Protein AF-A0A3D1TAN6-F1 (afdb_monomer_lite)

Radius of gyration: 30.26 Å; chains: 1; bounding box: 72×76×79 Å

Sequence (647 aa):
MGDMVERPDTGITFIGPALDAVDENGMHLAPIATVFPSYRVLISGRGIHLLQVQQMVEYQKNRSGGILSEAEEERVLEDAVALLIRDHIILIRSDPENMDRILAADSLLQETGLFDKSHIQFTGVHQEAVRKRLRLRGESWRISPPPYSDKEIARCIKSSMVTVGTRAVYYQNAPTGGRFLTFEEFSKILPMLREDPVEARARLQEIVKLTTQRNAQLVFELSFFLHEGEHLSSAPLVHVLELLSEDLEKATQELGEFTERFRELAGPDLLTDGSGNKAWRTNMFCRLYDISPSVVEEWALGLSPEFFLNVRWMPGARKEGTRVFMEEEMDLRVRKLLWTFIDLYPDFVSVNIGRVEAAQGMRNRRDQEREVMLVVVNKKDGSELIHILRRVKYDVMHRLKSGKELSQAISETEGYIQYIFDRLEAAKALGLSMANFAEIQLEEDLPGLGKIPLYYFDREYIAGLATDKIPSGRLSRPGFIINLSELLGHAAAFSMILGRSDPDHQEIYFDDGDEVVLFDPVTGLPNQIILSETTGSFSDWMSPICNLLPECLRRLEYHLHQARAEGVKDADLKESVAAFSAGLTAEILRMQAVLRTNNLRALFRERSHEPGGIWSRWMAMLDRLEGADVQKIQDAIKVAPCLSEFL

Foldseek 3Di:
DADWDDPVPLRATEAADDQQDADPVRHGQFQKWKAQLVNNYIYTGDDDQVVSLVVVLVVVCVVVVHHDDPVRSVSSVVSIWMWGRDNQAIETEDDLVPNVSSVSRLVSVVSVVPHDNLRYAYEDLQDPSNCVVCQLALRNLRHDAQAQDLVVLVVQQVVQWDDDPAPQTWGAQPVQRAIEHALQSLVVLLVCCPVPVPSSLVVLVVQLVQQPDADPSRHGNYAYQFAPPDGDDSVLSVVLSVCSVPPSVVSSVSSVVSSVVSDVRRDPQGNDDDSVRLSNSLSSSCVSHVHHLCRHSCNVVLHDSLQGSQWNKDWWWADDPHDIDTDPPGDPVRVLVRVVVCVVAVQFGIKIKTWGHDDRFPDDQVLWPKIKMWIWTQGPVRDIWIKIKIWQGQALVSVVVVVDDNVVSQVVRVVVVVVQVLLVVLCVLLVAFAWDWDKDWDWDQDVPPGIDITIIIMTTDDNFFFLLRDDLLQLQQPCQLQLNLLQLLLQLLVQLLQVQADLVPSQTPGSGRQKGFDADPPRRHTDHIYRHGSHRGLSDLADASLVNLLNSVLVSLVSLVSSVVSPDDLVSLLSSLVSSLVNNLVNLVSSLVSVVVDPSLCSQVVPDPDVSDPSNSSVSSSVSSNPDDSVVSSVCSVPRPSCVSSD

Secondary structure (DSSP, 8-state):
---EEEETTTTEEEESS-TT-B-TTS-BS-SEEEEEGGGTEEEEESS-HHHHHHHHHHHHHHHHTSPPPHHHHHHHHHH-EEEEEETTEEEE---SS-HHHHHHHHHHHHHTSSS-GGGEEE--TT-HHHHHHHHTTT-GGGBPPPPSSHHHHHHHHHHTEE-SSSS--EEE-TTT--EEE-HHHHHTHHHHHHH-HHHHHHHHHHHHHHHH-B-TTS-BS-EE--STT----SHHHHHHHHHTTT-HHHHHHHHHHHHHHHHHHH-GGGSS--TTSHHHHHHHHHHHTT--GGGSHHHHTT--GGGTT-EEEEEEEEEETTEEEE-SS--HHHHHHHHHHHHH-TTEEEEEEEEE-S--S-S--TT----EEEEEEEETTS-EEEEEEEE-TT-HHHHHHTT--HHHHHHHHHHHHHHHHHHHHHHHHTT--B--EEEEEEEEEETTTEEEEEEEEEEE---SEEGGG--HHHHTSTTHHHHHHHHHHHHHHHHHHTT-B-TTT--B--SSSSEEEEE-TTT--EEEEEE---TTTTS--SS-HHHHHHHHHHHHHHHHHHHHHTT--HHHHHHHHHHHHHHHHHHHHHHHHHHHHS-GGGTTTTS--STTSHHHHHHHHHHHHHT--HHHHHHHHHT-GGGGGG-

Structure (mmCIF, N/CA/C/O backbone):
data_AF-A0A3D1TAN6-F1
#
_entry.id   AF-A0A3D1TAN6-F1
#
loop_
_atom_site.group_PDB
_atom_site.id
_atom_site.type_symbol
_atom_site.label_atom_id
_atom_site.label_alt_id
_atom_site.label_comp_id
_atom_site.label_asym_id
_atom_site.label_entity_id
_atom_site.label_seq_id
_atom_site.pdbx_PDB_ins_code
_atom_site.Cartn_x
_atom_site.Cartn_y
_atom_site.Cartn_z
_atom_site.occupancy
_atom_site.B_iso_or_equiv
_atom_site.auth_seq_id
_atom_site.auth_comp_id
_atom_site.auth_asym_id
_atom_site.auth_atom_id
_atom_site.pdbx_PDB_model_num
ATOM 1 N N . MET A 1 1 ? 36.225 -21.126 -29.988 1.00 38.56 1 MET A N 1
ATOM 2 C CA . MET A 1 1 ? 35.782 -22.217 -29.100 1.00 38.56 1 MET A CA 1
ATOM 3 C C . MET A 1 1 ? 36.330 -21.908 -27.722 1.00 38.56 1 MET A C 1
ATOM 5 O O . MET A 1 1 ? 37.540 -21.957 -27.566 1.00 38.56 1 MET A O 1
ATOM 9 N N . GLY A 1 2 ? 35.486 -21.439 -26.800 1.00 42.34 2 GLY A N 1
ATOM 10 C CA . GLY A 1 2 ? 35.883 -21.297 -25.395 1.00 42.34 2 GLY A CA 1
ATOM 11 C C . GLY A 1 2 ? 36.013 -22.674 -24.745 1.00 42.34 2 GLY A C 1
ATOM 12 O O . GLY A 1 2 ? 35.435 -23.634 -25.259 1.00 42.34 2 GLY A O 1
ATOM 13 N N . ASP A 1 3 ? 36.786 -22.764 -23.665 1.00 43.62 3 ASP A N 1
ATOM 14 C CA . ASP A 1 3 ? 37.013 -24.014 -22.938 1.00 43.62 3 ASP A CA 1
ATOM 15 C C . ASP A 1 3 ? 35.680 -24.653 -22.529 1.00 43.62 3 ASP A C 1
ATOM 17 O O . ASP A 1 3 ? 34.829 -24.037 -21.885 1.00 43.62 3 ASP A O 1
ATOM 21 N N . MET A 1 4 ? 35.480 -25.889 -22.981 1.00 51.16 4 MET A N 1
ATOM 22 C CA . MET A 1 4 ? 34.277 -26.674 -22.740 1.00 51.16 4 MET A CA 1
ATOM 23 C C . MET A 1 4 ? 34.453 -27.368 -21.390 1.00 51.16 4 MET A C 1
ATOM 25 O O . MET A 1 4 ? 35.314 -28.236 -21.251 1.00 51.16 4 MET A O 1
ATOM 29 N N . VAL A 1 5 ? 33.676 -26.966 -20.386 1.00 54.41 5 VAL A N 1
ATOM 30 C CA . VAL A 1 5 ? 33.725 -27.578 -19.055 1.00 54.41 5 VAL A CA 1
ATOM 31 C C . VAL A 1 5 ? 32.396 -28.283 -18.818 1.00 54.41 5 VAL A C 1
ATOM 33 O O . VAL A 1 5 ? 31.447 -27.704 -18.292 1.00 54.41 5 VAL A O 1
ATOM 36 N N . GLU A 1 6 ? 32.313 -29.553 -19.214 1.00 51.00 6 GLU A N 1
ATOM 37 C CA . GLU A 1 6 ? 31.275 -30.427 -18.666 1.00 51.00 6 GLU A CA 1
ATOM 38 C C . GLU A 1 6 ? 31.546 -30.594 -17.171 1.00 51.00 6 GLU A C 1
ATOM 40 O O . GLU A 1 6 ? 32.629 -31.029 -16.778 1.00 51.00 6 GLU A O 1
ATOM 45 N N . ARG A 1 7 ? 30.577 -30.222 -16.328 1.00 54.03 7 ARG A N 1
ATOM 46 C CA . ARG A 1 7 ? 30.620 -30.529 -14.898 1.00 54.03 7 ARG A CA 1
ATOM 47 C C . ARG A 1 7 ? 29.882 -31.854 -14.695 1.00 54.03 7 ARG A C 1
ATOM 49 O O . ARG A 1 7 ? 28.654 -31.866 -14.792 1.00 54.03 7 ARG A O 1
ATOM 56 N N . PRO A 1 8 ? 30.591 -32.970 -14.447 1.00 47.88 8 PRO A N 1
ATOM 57 C CA . PRO A 1 8 ? 29.969 -34.294 -14.402 1.00 47.88 8 PRO A CA 1
ATOM 58 C C . PRO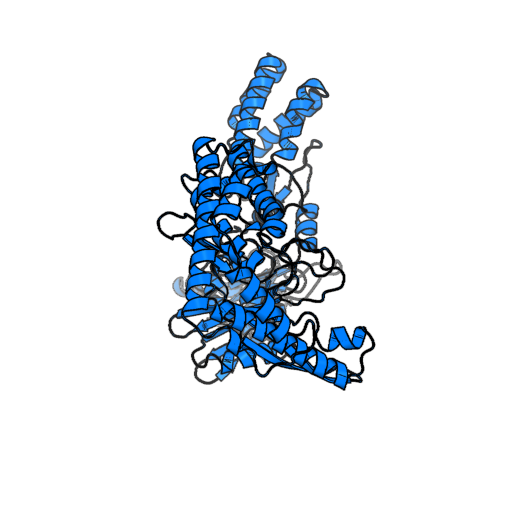 A 1 8 ? 28.949 -34.435 -13.264 1.00 47.88 8 PRO A C 1
ATOM 60 O O . PRO A 1 8 ? 28.042 -35.257 -13.353 1.00 47.88 8 PRO A O 1
ATOM 63 N N . ASP A 1 9 ? 29.073 -33.612 -12.221 1.00 54.97 9 ASP A N 1
ATOM 64 C CA . ASP A 1 9 ? 28.375 -33.799 -10.946 1.00 54.97 9 ASP A CA 1
ATOM 65 C C . ASP A 1 9 ? 26.892 -33.368 -10.963 1.00 54.97 9 ASP A C 1
ATOM 67 O O . ASP A 1 9 ? 26.135 -33.776 -10.086 1.00 54.97 9 ASP A O 1
ATOM 71 N N . THR A 1 10 ? 26.442 -32.589 -11.960 1.00 64.12 10 THR A N 1
ATOM 72 C CA . THR A 1 10 ? 25.052 -32.071 -12.047 1.00 64.12 10 THR A CA 1
ATOM 73 C C . THR A 1 10 ? 24.303 -32.488 -13.320 1.00 64.12 10 THR A C 1
ATOM 75 O O . THR A 1 10 ? 23.099 -32.247 -13.456 1.00 64.12 10 THR A O 1
ATOM 78 N N . GLY A 1 11 ? 24.992 -33.108 -14.285 1.00 78.44 11 GLY A N 1
ATOM 79 C CA . GLY A 1 11 ? 24.408 -33.446 -15.588 1.00 78.44 11 GLY A CA 1
ATOM 80 C C . GLY A 1 11 ? 23.957 -32.220 -16.396 1.00 78.44 11 GLY A C 1
ATOM 81 O O . GLY A 1 11 ? 23.008 -32.328 -17.175 1.00 78.44 11 GLY A O 1
ATOM 82 N N . ILE A 1 12 ? 24.585 -31.059 -16.166 1.00 86.00 12 ILE A N 1
ATOM 83 C CA . ILE A 1 12 ? 24.356 -29.801 -16.891 1.00 86.00 12 ILE A CA 1
ATOM 84 C C . ILE A 1 12 ? 25.627 -29.457 -17.675 1.00 86.00 12 ILE A C 1
ATOM 86 O O . ILE A 1 12 ? 26.722 -29.395 -17.109 1.00 86.00 12 ILE A O 1
ATOM 90 N N . THR A 1 13 ? 25.490 -29.205 -18.976 1.00 89.06 13 THR A N 1
ATOM 91 C CA . THR A 1 13 ? 26.618 -28.828 -19.840 1.00 89.06 13 THR A CA 1
ATOM 92 C C . THR A 1 13 ? 26.793 -27.310 -19.855 1.00 89.06 13 THR A C 1
ATOM 94 O O . THR A 1 13 ? 25.869 -26.590 -20.227 1.00 89.06 13 THR A O 1
ATOM 97 N N . PHE A 1 14 ? 27.989 -26.825 -19.506 1.00 88.00 14 PHE A N 1
ATOM 98 C CA . PHE A 1 14 ? 28.350 -25.407 -19.578 1.00 88.00 14 PHE A CA 1
ATOM 99 C C . PHE A 1 14 ? 29.270 -25.141 -20.771 1.00 88.00 14 PHE A C 1
ATOM 101 O O . PHE A 1 14 ? 30.311 -25.783 -20.929 1.00 88.00 14 PHE A O 1
ATOM 108 N N . ILE A 1 15 ? 28.898 -24.168 -21.601 1.00 88.81 15 ILE A N 1
ATOM 109 C CA . ILE A 1 15 ? 29.675 -23.738 -22.765 1.00 88.81 15 ILE A CA 1
ATOM 110 C C . ILE A 1 15 ? 29.994 -22.249 -22.610 1.00 88.81 15 ILE A C 1
ATOM 112 O O . ILE A 1 15 ? 29.107 -21.409 -22.735 1.00 88.81 15 ILE A O 1
ATOM 116 N N . GLY A 1 16 ? 31.265 -21.923 -22.372 1.00 85.56 16 GLY A N 1
ATOM 117 C CA . GLY A 1 16 ? 31.732 -20.545 -22.189 1.00 85.56 16 GLY A CA 1
ATOM 118 C C . GLY A 1 16 ? 32.242 -20.245 -20.773 1.00 85.56 16 GLY A C 1
ATOM 119 O O . GLY A 1 16 ? 32.380 -21.157 -19.957 1.00 85.56 16 GLY A O 1
ATOM 120 N N . PRO A 1 17 ? 32.579 -18.973 -20.478 1.00 82.44 17 PRO A N 1
ATOM 121 C CA . PRO A 1 17 ? 33.085 -18.555 -19.169 1.00 82.44 17 PRO A CA 1
ATOM 122 C C . PRO A 1 17 ? 32.078 -18.799 -18.034 1.00 82.44 17 PRO A C 1
ATOM 124 O O . PRO A 1 17 ? 30.867 -18.770 -18.251 1.00 82.44 17 PRO A O 1
ATOM 127 N N . ALA A 1 18 ? 32.556 -18.969 -16.800 1.00 82.25 18 ALA A N 1
ATOM 128 C CA . ALA A 1 18 ? 31.666 -18.993 -15.637 1.00 82.25 18 ALA A CA 1
ATOM 129 C C . ALA A 1 18 ? 30.901 -17.658 -15.499 1.00 82.25 18 ALA A C 1
ATOM 131 O O . ALA A 1 18 ? 31.407 -16.606 -15.894 1.00 82.25 18 ALA A O 1
ATOM 132 N N . LEU A 1 19 ? 29.671 -17.704 -14.973 1.00 78.81 19 LEU A N 1
ATOM 133 C CA . LEU A 1 19 ? 28.780 -16.532 -14.928 1.00 78.81 19 LEU A CA 1
ATOM 134 C C . LEU A 1 19 ? 29.236 -15.459 -13.934 1.00 78.81 19 LEU A C 1
ATOM 136 O O . LEU A 1 19 ? 28.883 -14.299 -14.092 1.00 78.81 19 LEU A O 1
ATOM 140 N N . ASP A 1 20 ? 30.015 -15.847 -12.932 1.00 77.31 20 ASP A N 1
ATOM 141 C CA . ASP A 1 20 ? 30.604 -14.989 -11.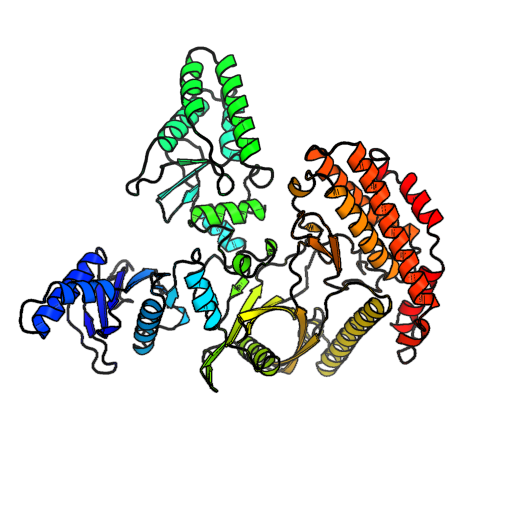903 1.00 77.31 20 ASP A CA 1
ATOM 142 C C . ASP A 1 20 ? 32.029 -14.524 -12.251 1.00 77.31 20 ASP A C 1
ATOM 144 O O . ASP A 1 20 ? 32.654 -13.787 -11.486 1.00 77.31 20 ASP A O 1
ATOM 148 N N . ALA A 1 21 ? 32.569 -14.945 -13.399 1.00 80.69 21 ALA A N 1
ATOM 149 C CA . ALA A 1 21 ? 33.933 -14.615 -13.777 1.00 80.69 21 ALA A CA 1
ATOM 150 C C . ALA A 1 21 ? 34.042 -13.161 -14.262 1.00 80.69 21 ALA A C 1
ATOM 152 O O . ALA A 1 21 ? 33.366 -12.749 -15.208 1.00 80.69 21 ALA A O 1
ATOM 153 N N . VAL A 1 22 ? 34.960 -12.406 -13.657 1.00 76.00 22 VAL A N 1
ATOM 154 C CA . VAL A 1 22 ? 35.276 -11.012 -14.005 1.00 76.00 22 VAL A CA 1
ATOM 155 C C . VAL A 1 22 ? 36.680 -10.889 -14.602 1.00 76.00 22 VAL A C 1
ATOM 157 O O . VAL A 1 22 ? 37.558 -11.706 -14.326 1.00 76.00 22 VAL A O 1
ATOM 160 N N . ASP A 1 23 ? 36.890 -9.878 -15.443 1.00 77.56 23 ASP A N 1
ATOM 161 C CA . ASP A 1 23 ? 38.209 -9.501 -15.945 1.00 77.56 23 ASP A CA 1
ATOM 162 C C . ASP A 1 23 ? 38.992 -8.640 -14.938 1.00 77.56 23 ASP A C 1
ATOM 164 O O . ASP A 1 23 ? 38.521 -8.307 -13.849 1.00 77.56 23 ASP A O 1
ATOM 168 N N . GLU A 1 24 ? 40.219 -8.274 -15.310 1.00 77.38 24 GLU A N 1
ATOM 169 C CA . GLU A 1 24 ? 41.134 -7.454 -14.506 1.00 77.38 24 GLU A CA 1
ATOM 170 C C . GLU A 1 24 ? 40.583 -6.066 -14.129 1.00 77.38 24 GLU A C 1
ATOM 172 O O . GLU A 1 24 ? 41.068 -5.458 -13.176 1.00 77.38 24 GLU A O 1
ATOM 177 N N . ASN A 1 25 ? 39.550 -5.582 -14.827 1.00 70.12 25 ASN A N 1
ATOM 178 C CA . ASN A 1 25 ? 38.880 -4.311 -14.549 1.00 70.12 25 ASN A CA 1
ATOM 179 C C . ASN A 1 25 ? 37.585 -4.493 -13.736 1.00 70.12 25 ASN A C 1
ATOM 181 O O . ASN A 1 25 ? 36.841 -3.530 -13.546 1.00 70.12 25 ASN A O 1
ATOM 185 N N . GLY A 1 26 ? 37.295 -5.714 -13.272 1.00 67.56 26 GLY A N 1
ATOM 186 C CA . GLY A 1 26 ? 36.073 -6.047 -12.541 1.00 67.56 26 GLY A CA 1
ATOM 187 C C . GLY A 1 26 ? 34.831 -6.169 -13.428 1.00 67.56 26 GLY A C 1
ATOM 188 O O . GLY A 1 26 ? 33.718 -6.201 -12.908 1.00 67.56 26 GLY A O 1
ATOM 189 N N . MET A 1 27 ? 34.990 -6.235 -14.755 1.00 69.25 27 MET A N 1
ATOM 190 C CA . MET A 1 27 ? 33.872 -6.387 -15.688 1.00 69.25 27 MET A CA 1
ATOM 191 C C . MET A 1 27 ? 33.591 -7.863 -15.963 1.00 69.25 27 MET A C 1
ATOM 193 O O . MET A 1 27 ? 34.505 -8.650 -16.190 1.00 69.25 27 MET A O 1
ATOM 197 N N . HIS A 1 28 ? 32.315 -8.243 -16.023 1.00 69.88 28 HIS A N 1
ATOM 198 C CA . HIS A 1 28 ? 31.912 -9.623 -16.312 1.00 69.88 28 HIS A CA 1
ATOM 199 C C . HIS A 1 28 ? 32.464 -10.142 -17.649 1.00 69.88 28 HIS A C 1
ATOM 201 O O . HIS A 1 28 ? 32.317 -9.518 -18.709 1.00 69.88 28 HIS A O 1
ATOM 207 N N . LEU A 1 29 ? 33.067 -11.332 -17.616 1.00 75.75 29 LEU A N 1
ATOM 208 C CA . LEU A 1 29 ? 33.503 -12.061 -18.810 1.00 75.75 29 LEU A CA 1
ATOM 209 C C . LEU A 1 29 ? 32.304 -12.579 -19.615 1.00 75.75 29 LEU A C 1
ATOM 211 O O . LEU A 1 29 ? 32.378 -12.639 -20.844 1.00 75.75 29 LEU A O 1
ATOM 215 N N . ALA A 1 30 ? 31.187 -12.869 -18.944 1.00 80.62 30 ALA A N 1
ATOM 216 C CA . ALA A 1 30 ? 29.918 -13.265 -19.544 1.00 80.62 30 ALA A CA 1
ATOM 217 C C . ALA A 1 30 ? 28.765 -12.383 -19.022 1.00 80.62 30 ALA A C 1
ATOM 219 O O . ALA A 1 30 ? 28.061 -12.777 -18.103 1.00 80.62 30 ALA A O 1
ATOM 220 N N . PRO A 1 31 ? 28.530 -11.186 -19.591 1.00 72.88 31 PRO A N 1
ATOM 221 C CA . PRO A 1 31 ? 27.420 -10.323 -19.169 1.00 72.88 31 PRO A CA 1
ATOM 222 C C . PRO A 1 31 ? 26.035 -10.865 -19.572 1.00 72.88 31 PRO A C 1
ATOM 224 O O . PRO A 1 31 ? 25.016 -10.336 -19.121 1.00 72.88 31 PRO A O 1
ATOM 227 N N . ILE A 1 32 ? 25.987 -11.881 -20.443 1.00 78.00 32 ILE A N 1
ATOM 228 C CA . ILE A 1 32 ? 24.767 -12.563 -20.878 1.00 78.00 32 ILE A CA 1
ATOM 229 C C . ILE A 1 32 ? 24.982 -14.079 -20.968 1.00 78.00 32 ILE A C 1
ATOM 231 O O . ILE A 1 32 ? 26.077 -14.561 -21.280 1.00 78.00 32 ILE A O 1
ATOM 235 N N . ALA A 1 33 ? 23.906 -14.833 -20.778 1.00 87.12 33 ALA A N 1
ATOM 236 C CA . ALA A 1 33 ? 23.869 -16.274 -21.004 1.00 87.12 33 ALA A CA 1
ATOM 237 C C . ALA A 1 33 ? 22.509 -16.710 -21.563 1.00 87.12 33 ALA A C 1
ATOM 239 O O . ALA A 1 33 ? 21.543 -15.950 -21.535 1.00 87.12 33 ALA A O 1
ATOM 240 N N . THR A 1 34 ? 22.432 -17.928 -22.086 1.00 88.19 34 THR A N 1
ATOM 241 C CA . THR A 1 34 ? 21.194 -18.552 -22.553 1.00 88.19 34 THR A CA 1
ATOM 242 C C . THR A 1 34 ? 21.133 -19.978 -22.023 1.00 88.19 34 THR A C 1
ATOM 244 O O . THR A 1 34 ? 22.086 -20.745 -22.176 1.00 88.19 34 THR A O 1
ATOM 247 N N . VAL A 1 35 ? 20.022 -20.315 -21.373 1.00 94.00 35 VAL A N 1
ATOM 248 C CA . VAL A 1 35 ? 19.731 -21.656 -20.858 1.00 94.00 35 VAL A CA 1
ATOM 249 C C . VAL A 1 35 ? 18.797 -22.358 -21.828 1.00 94.00 35 VAL A C 1
ATOM 251 O O . VAL A 1 35 ? 17.862 -21.746 -22.335 1.00 94.00 35 VAL A O 1
ATOM 254 N N . PHE A 1 36 ? 19.046 -23.641 -22.045 1.00 95.00 36 PHE A N 1
ATOM 255 C CA . PHE A 1 36 ? 18.226 -24.544 -22.840 1.00 95.00 36 PHE A CA 1
ATOM 256 C C . PHE A 1 36 ? 17.738 -25.667 -21.909 1.00 95.00 36 PHE A C 1
ATOM 258 O O . PHE A 1 36 ? 18.444 -26.675 -21.752 1.00 95.00 36 PHE A O 1
ATOM 265 N N . PRO A 1 37 ? 16.606 -25.474 -21.197 1.00 93.81 37 PRO A N 1
ATOM 266 C CA . PRO A 1 37 ? 16.157 -26.369 -20.133 1.00 93.81 37 PRO A CA 1
ATOM 267 C C . PRO A 1 37 ? 15.958 -27.815 -20.589 1.00 93.81 37 PRO A C 1
ATOM 269 O O . PRO A 1 37 ? 16.417 -28.732 -19.905 1.00 93.81 37 PRO A O 1
ATOM 272 N N . SER A 1 38 ? 15.342 -28.033 -21.755 1.00 93.62 38 SER A N 1
ATOM 273 C CA . SER A 1 38 ? 15.057 -29.379 -22.275 1.00 93.62 38 SER A CA 1
ATOM 274 C C . SER A 1 38 ? 16.331 -30.141 -22.637 1.00 93.62 38 SER A C 1
ATOM 276 O O . SER A 1 38 ? 16.372 -31.369 -22.567 1.00 93.62 38 SER A O 1
ATOM 278 N N . TYR A 1 39 ? 17.389 -29.414 -22.997 1.00 92.62 39 TYR A N 1
ATOM 279 C CA . TYR A 1 39 ? 18.685 -29.987 -23.357 1.00 92.62 39 TYR A CA 1
ATOM 280 C C . TYR A 1 39 ? 19.682 -30.020 -22.195 1.00 92.62 39 TYR A C 1
ATOM 282 O O . TYR A 1 39 ? 20.753 -30.612 -22.327 1.00 92.62 39 TYR A O 1
ATOM 290 N N . ARG A 1 40 ? 19.339 -29.389 -21.068 1.00 92.75 40 ARG A N 1
ATOM 291 C CA . ARG A 1 40 ? 20.209 -29.170 -19.909 1.00 92.75 40 ARG A CA 1
ATOM 292 C C . ARG A 1 40 ? 21.552 -28.513 -20.255 1.00 92.75 40 ARG A C 1
ATOM 294 O O . ARG A 1 40 ? 22.598 -28.890 -19.723 1.00 92.75 40 ARG A O 1
ATOM 301 N N . VAL A 1 41 ? 21.524 -27.526 -21.152 1.00 92.94 41 VAL A N 1
ATOM 302 C CA . VAL A 1 41 ? 22.717 -26.784 -21.595 1.00 92.94 41 VAL A CA 1
ATOM 303 C C . VAL A 1 41 ? 22.620 -25.322 -21.175 1.00 92.94 41 VAL A C 1
ATOM 305 O O . VAL A 1 41 ? 21.569 -24.697 -21.306 1.00 92.94 41 VAL A O 1
ATOM 308 N N . LEU A 1 42 ? 23.734 -24.761 -20.710 1.00 93.12 42 LEU A N 1
ATOM 309 C CA . LEU A 1 42 ? 23.906 -23.337 -20.459 1.00 93.12 42 LEU A CA 1
ATOM 310 C C . LEU A 1 42 ? 25.062 -22.810 -21.309 1.00 93.12 42 LEU A C 1
ATOM 312 O O . LEU A 1 42 ? 26.179 -23.321 -21.233 1.00 93.12 42 LEU A O 1
ATOM 316 N N . ILE A 1 43 ? 24.800 -21.764 -22.093 1.00 91.06 43 ILE A N 1
ATOM 317 C CA . ILE A 1 43 ? 25.807 -21.105 -22.930 1.00 91.06 43 ILE A CA 1
ATOM 318 C C . ILE A 1 43 ? 25.997 -19.663 -22.470 1.00 91.06 43 ILE A C 1
ATOM 320 O O . ILE A 1 43 ? 25.030 -18.911 -22.376 1.00 91.06 43 ILE A O 1
ATOM 324 N N . SER A 1 44 ? 27.234 -19.256 -22.204 1.00 88.25 44 SER A N 1
ATOM 325 C CA . SER A 1 44 ? 27.585 -17.948 -21.642 1.00 88.25 44 SER A CA 1
ATOM 326 C C . SER A 1 44 ? 28.664 -17.241 -22.465 1.00 88.25 44 SER A C 1
ATOM 328 O O . SER A 1 44 ? 29.506 -17.861 -23.116 1.00 88.25 44 SER A O 1
ATOM 330 N N . GLY A 1 45 ? 28.652 -15.906 -22.465 1.00 79.31 45 GLY A N 1
ATOM 331 C CA . GLY A 1 45 ? 29.687 -15.125 -23.142 1.00 79.31 45 GLY A CA 1
ATOM 332 C C . GLY A 1 45 ? 29.291 -13.678 -23.417 1.00 79.31 45 GLY A C 1
ATOM 333 O O . GLY A 1 45 ? 28.360 -13.140 -22.823 1.00 79.31 45 GLY A O 1
ATOM 334 N N . ARG A 1 46 ? 30.017 -13.036 -24.336 1.00 75.25 46 ARG A N 1
ATOM 335 C CA . ARG A 1 46 ? 29.724 -11.680 -24.832 1.00 75.25 46 ARG A CA 1
ATOM 336 C C . ARG A 1 46 ? 28.940 -11.743 -26.149 1.00 75.25 46 ARG A C 1
ATOM 338 O O . ARG A 1 46 ? 29.002 -12.741 -26.862 1.00 75.25 46 ARG A O 1
ATOM 345 N N . GLY A 1 47 ? 28.257 -10.653 -26.498 1.00 76.38 47 GLY A N 1
ATOM 346 C CA . GLY A 1 47 ? 27.518 -10.515 -27.757 1.00 76.38 47 GLY A CA 1
ATOM 347 C C . GLY A 1 47 ? 26.011 -10.406 -27.537 1.00 76.38 47 GLY A C 1
ATOM 348 O O . GLY A 1 47 ? 25.572 -9.673 -26.656 1.00 76.38 47 GLY A O 1
ATOM 349 N N . ILE A 1 48 ? 25.233 -11.122 -28.349 1.00 71.88 48 ILE A N 1
ATOM 350 C CA . ILE A 1 48 ? 23.765 -11.177 -28.281 1.00 71.88 48 ILE A CA 1
ATOM 351 C C . ILE A 1 48 ? 23.295 -12.628 -28.119 1.00 71.88 48 ILE A C 1
ATOM 353 O O . ILE A 1 48 ? 23.961 -13.544 -28.600 1.00 71.88 48 ILE A O 1
ATOM 357 N N . HIS A 1 49 ? 22.124 -12.840 -27.511 1.00 74.44 49 HIS A N 1
ATOM 358 C CA . HIS A 1 49 ? 21.562 -14.182 -27.273 1.00 74.44 49 HIS A CA 1
ATOM 35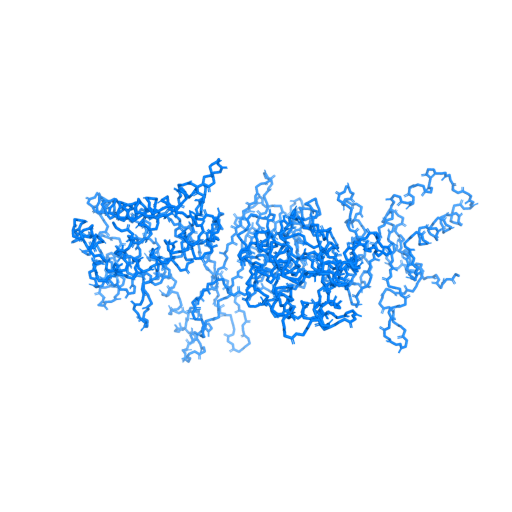9 C C . HIS A 1 49 ? 21.436 -15.033 -28.546 1.00 74.44 49 HIS A C 1
ATOM 361 O O . HIS A 1 49 ? 21.651 -16.238 -28.498 1.00 74.44 49 HIS A O 1
ATOM 367 N N . LEU A 1 50 ? 21.176 -14.416 -29.705 1.00 72.69 50 LEU A N 1
ATOM 368 C CA . LEU A 1 50 ? 21.085 -15.137 -30.980 1.00 72.69 50 LEU A CA 1
ATOM 369 C C . LEU A 1 50 ? 22.378 -15.897 -31.328 1.00 72.69 50 LEU A C 1
ATOM 371 O O . LEU A 1 50 ? 22.312 -17.008 -31.845 1.00 72.69 50 LEU A O 1
ATOM 375 N N . LEU A 1 51 ? 23.551 -15.341 -31.002 1.00 73.94 51 LEU A N 1
ATOM 376 C CA . LEU A 1 51 ? 24.831 -16.026 -31.222 1.00 73.94 51 LEU A CA 1
ATOM 377 C C . LEU A 1 51 ? 24.980 -17.250 -30.305 1.00 73.94 51 LEU A C 1
ATOM 379 O O . LEU A 1 51 ? 25.562 -18.251 -30.709 1.00 73.94 51 LEU A O 1
ATOM 383 N N . GLN A 1 52 ? 24.426 -17.199 -29.091 1.00 81.62 52 GLN A N 1
ATOM 384 C CA . GLN A 1 52 ? 24.424 -18.333 -28.160 1.00 81.62 52 GLN A CA 1
ATOM 385 C C . GLN A 1 52 ? 23.470 -19.439 -28.637 1.00 81.62 52 GLN A C 1
ATOM 387 O O . GLN A 1 52 ? 23.800 -20.615 -28.540 1.00 81.62 52 GLN A O 1
ATOM 392 N N . VAL A 1 53 ? 22.334 -19.082 -29.246 1.00 82.44 53 VAL A N 1
ATOM 393 C CA . VAL A 1 53 ? 21.449 -20.054 -29.916 1.00 82.44 53 VAL A CA 1
ATOM 394 C C . VAL A 1 53 ? 22.156 -20.734 -31.088 1.00 82.44 53 VAL A C 1
ATOM 396 O O . VAL A 1 53 ? 22.103 -21.955 -31.205 1.00 82.44 53 VAL A O 1
ATOM 399 N N . GLN A 1 54 ? 22.891 -19.986 -31.915 1.00 83.75 54 GLN A N 1
ATOM 400 C CA . GLN A 1 54 ? 23.687 -20.574 -33.002 1.00 83.75 54 GLN A CA 1
ATOM 401 C C . GLN A 1 54 ? 24.756 -21.543 -32.477 1.00 83.75 54 GLN A C 1
ATOM 403 O O . GLN A 1 54 ? 24.916 -22.633 -33.023 1.00 83.75 54 GLN A O 1
ATOM 408 N N . GLN A 1 55 ? 25.429 -21.194 -31.376 1.00 88.00 55 GLN A N 1
ATOM 409 C CA . GLN A 1 55 ? 26.375 -22.092 -30.707 1.00 88.00 55 GLN A CA 1
ATOM 410 C C . GLN A 1 55 ? 25.701 -23.372 -30.196 1.00 88.00 55 GLN A C 1
ATOM 412 O O . GLN A 1 55 ? 26.285 -24.449 -30.304 1.00 88.00 55 GLN A O 1
ATOM 417 N N . MET A 1 56 ? 24.469 -23.285 -29.686 1.00 90.81 56 MET A N 1
ATOM 418 C CA . MET A 1 56 ? 23.696 -24.460 -29.274 1.00 90.81 56 MET A CA 1
ATOM 419 C C . MET A 1 56 ? 23.332 -25.357 -30.463 1.00 90.81 56 MET A C 1
ATOM 421 O O . MET A 1 56 ? 23.467 -26.578 -30.384 1.00 90.81 56 MET A O 1
ATOM 425 N N . VAL A 1 57 ? 22.920 -24.763 -31.586 1.00 87.94 57 VAL A N 1
ATOM 426 C CA . VAL A 1 57 ? 22.642 -25.489 -32.835 1.00 87.94 57 VAL A CA 1
ATOM 427 C C . VAL A 1 57 ? 23.895 -26.222 -33.323 1.00 87.94 57 VAL A C 1
ATOM 429 O O . VAL A 1 57 ? 23.830 -27.409 -33.637 1.00 87.94 57 VAL A O 1
ATOM 432 N N . GLU A 1 58 ? 25.056 -25.562 -33.340 1.00 88.44 58 GLU A N 1
ATOM 433 C CA . GLU A 1 58 ? 26.333 -26.199 -33.691 1.00 88.44 58 GLU A CA 1
ATOM 434 C C . GLU A 1 58 ? 26.715 -27.321 -32.715 1.00 88.44 58 GLU A C 1
ATOM 436 O O . GLU A 1 58 ? 27.141 -28.397 -33.141 1.00 88.44 58 GLU A O 1
ATOM 441 N N . TYR A 1 59 ? 26.525 -27.105 -31.411 1.00 88.44 59 TYR A N 1
ATOM 442 C CA . TYR A 1 59 ? 26.760 -28.122 -30.387 1.00 88.44 59 TYR A CA 1
ATOM 443 C C . TYR A 1 59 ? 25.893 -29.370 -30.622 1.00 88.44 59 TYR A C 1
ATOM 445 O O . TYR A 1 59 ? 26.403 -30.494 -30.603 1.00 88.44 59 TYR A O 1
ATOM 453 N N . GLN A 1 60 ? 24.609 -29.190 -30.938 1.00 89.12 60 GLN A N 1
ATOM 454 C CA . GLN A 1 60 ? 23.702 -30.297 -31.238 1.00 89.12 60 GLN A CA 1
ATOM 455 C C . GLN A 1 60 ? 24.022 -31.001 -32.561 1.00 89.12 60 GLN A C 1
ATOM 457 O O . GLN A 1 60 ? 23.960 -32.231 -32.622 1.00 89.12 60 GLN A O 1
ATOM 462 N N . LYS A 1 61 ? 24.439 -30.268 -33.603 1.00 86.88 61 LYS A N 1
ATOM 463 C CA . LYS A 1 61 ? 24.927 -30.856 -34.867 1.00 86.88 61 LYS A CA 1
ATOM 464 C C . LYS A 1 61 ? 26.117 -31.786 -34.629 1.00 86.88 61 LYS A C 1
ATOM 466 O O . LYS A 1 61 ? 26.148 -32.917 -35.113 1.00 86.88 61 LYS A O 1
ATOM 471 N N . ASN A 1 62 ? 27.065 -31.347 -33.804 1.00 85.50 62 ASN A N 1
ATOM 472 C CA . ASN A 1 62 ? 28.237 -32.149 -33.455 1.00 85.50 62 ASN A CA 1
ATOM 473 C C . ASN A 1 62 ? 27.873 -33.399 -32.637 1.00 85.50 62 ASN A C 1
ATOM 475 O O . ASN A 1 62 ? 28.479 -34.451 -32.829 1.00 85.50 62 ASN A O 1
ATOM 479 N N . ARG A 1 63 ? 26.865 -33.314 -31.758 1.00 82.44 63 ARG A N 1
ATOM 480 C CA . ARG A 1 63 ? 26.417 -34.438 -30.918 1.00 82.44 63 ARG A CA 1
ATOM 481 C C . ARG A 1 63 ? 25.561 -35.461 -31.672 1.00 82.44 63 ARG A C 1
ATOM 483 O O . ARG A 1 63 ? 25.639 -36.651 -31.382 1.00 82.44 63 ARG A O 1
ATOM 490 N N . SER A 1 64 ? 24.766 -35.006 -32.638 1.00 79.25 64 SER A N 1
ATOM 491 C CA . SER A 1 64 ? 23.910 -35.846 -33.494 1.00 79.25 64 SER A CA 1
ATOM 492 C C . SER A 1 64 ? 24.636 -36.418 -34.721 1.00 79.25 64 SER A C 1
ATOM 494 O O . SER A 1 64 ? 24.074 -37.244 -35.437 1.00 79.25 64 SER A O 1
ATOM 496 N N . GLY A 1 65 ? 25.896 -36.029 -34.947 1.00 72.81 65 GLY A N 1
ATOM 497 C CA . GLY A 1 65 ? 26.724 -36.535 -36.042 1.00 72.81 65 GLY A CA 1
ATOM 498 C C . GLY A 1 65 ? 26.427 -35.907 -37.409 1.00 72.81 65 GLY A C 1
ATOM 499 O O . GLY A 1 65 ? 26.758 -36.517 -38.426 1.00 72.81 65 GLY A O 1
ATOM 500 N N . GLY A 1 66 ? 25.812 -34.718 -37.471 1.00 72.50 66 GLY A N 1
ATOM 501 C CA . GLY A 1 66 ? 25.482 -34.077 -38.746 1.00 72.50 66 GLY A CA 1
ATOM 502 C C . GLY A 1 66 ? 24.466 -32.933 -38.680 1.00 72.50 66 GLY A C 1
ATOM 503 O O . GLY A 1 66 ? 24.378 -32.205 -37.699 1.00 72.50 66 GLY A O 1
ATOM 504 N N . ILE A 1 67 ? 23.747 -32.736 -39.791 1.00 78.19 67 ILE A N 1
ATOM 505 C CA . ILE A 1 67 ? 22.802 -31.631 -40.031 1.00 78.19 67 ILE A CA 1
ATOM 506 C C . ILE A 1 67 ? 21.511 -31.864 -39.232 1.00 78.19 67 ILE A C 1
ATOM 508 O O . ILE A 1 67 ? 20.891 -32.915 -39.374 1.00 78.19 67 ILE A O 1
ATOM 512 N N . LEU A 1 68 ? 21.094 -30.869 -38.446 1.00 81.56 68 LEU A N 1
ATOM 513 C CA . LEU A 1 68 ? 19.767 -30.825 -37.830 1.00 81.56 68 LEU A CA 1
ATOM 514 C C . LEU A 1 68 ? 18.711 -30.455 -38.875 1.00 81.56 68 LEU A C 1
ATOM 516 O O . LEU A 1 68 ? 18.959 -29.631 -39.755 1.00 81.56 68 LEU A O 1
ATOM 520 N N . SER A 1 69 ? 17.531 -31.053 -38.769 1.00 84.88 69 SER A N 1
ATOM 521 C CA . SER A 1 69 ? 16.355 -30.625 -39.530 1.00 84.88 69 SER A CA 1
ATOM 522 C C . SER A 1 69 ? 15.874 -29.237 -39.087 1.00 84.88 69 SER A C 1
ATOM 524 O O . SER A 1 69 ? 16.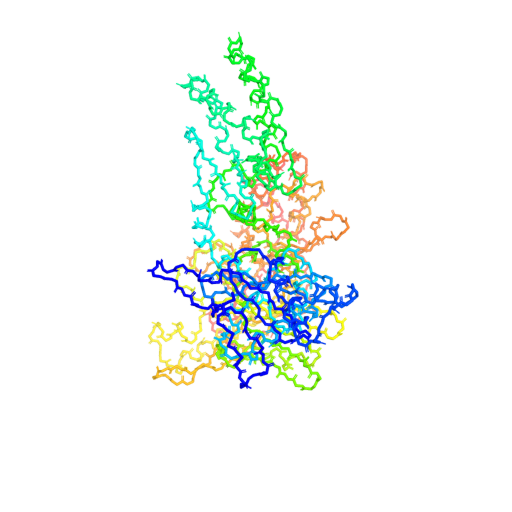122 -28.817 -37.958 1.00 84.88 69 SER A O 1
ATOM 526 N N . GLU A 1 70 ? 15.125 -28.536 -39.945 1.00 84.12 70 GLU A N 1
ATOM 527 C CA . GLU A 1 70 ? 14.536 -27.227 -39.604 1.00 84.12 70 GLU A CA 1
ATOM 528 C C . GLU A 1 70 ? 13.689 -27.300 -38.320 1.00 84.12 70 GLU A C 1
ATOM 530 O O . GLU A 1 70 ? 13.823 -26.453 -37.444 1.00 84.12 70 GLU A O 1
ATOM 535 N N . ALA A 1 71 ? 12.917 -28.378 -38.141 1.00 85.62 71 ALA A N 1
ATOM 536 C CA . ALA A 1 71 ? 12.117 -28.614 -36.936 1.00 85.62 71 ALA A CA 1
ATOM 537 C C . ALA A 1 71 ? 12.955 -28.923 -35.674 1.00 85.62 71 ALA A C 1
ATOM 539 O O . ALA A 1 71 ? 12.458 -28.849 -34.552 1.00 85.62 71 ALA A O 1
ATOM 540 N N . GLU A 1 72 ? 14.213 -29.344 -35.811 1.00 85.38 72 GLU A N 1
ATOM 541 C CA . GLU A 1 72 ? 15.139 -29.499 -34.681 1.00 85.38 72 GLU A CA 1
ATOM 542 C C . GLU A 1 72 ? 15.804 -28.176 -34.314 1.00 85.38 72 GLU A C 1
ATOM 544 O O . GLU A 1 72 ? 15.948 -27.882 -33.130 1.00 85.38 72 GLU A O 1
ATOM 549 N N . GLU A 1 73 ? 16.165 -27.363 -35.308 1.00 83.50 73 GLU A N 1
ATOM 550 C CA . GLU A 1 73 ? 16.690 -26.016 -35.076 1.00 83.50 73 GLU A CA 1
ATOM 551 C C . GLU A 1 73 ? 15.627 -25.101 -34.446 1.00 83.50 73 GLU A C 1
ATOM 553 O O . GLU A 1 73 ? 15.929 -24.383 -33.491 1.00 83.50 73 GLU A O 1
ATOM 558 N N . GLU A 1 74 ? 14.373 -25.189 -34.901 1.00 85.25 74 GLU A N 1
ATOM 559 C CA . GLU A 1 74 ? 13.237 -24.472 -34.311 1.00 85.25 74 GLU A CA 1
ATOM 560 C C . GLU A 1 74 ? 13.019 -24.874 -32.847 1.00 85.25 74 GLU A C 1
ATOM 562 O O . GLU A 1 74 ? 12.939 -24.006 -31.983 1.00 85.25 74 GLU A O 1
ATOM 567 N N . ARG A 1 75 ? 13.076 -26.173 -32.521 1.00 88.44 75 ARG A N 1
ATOM 568 C CA . ARG A 1 75 ? 12.993 -26.647 -31.126 1.00 88.44 75 ARG A CA 1
ATOM 569 C C . ARG A 1 75 ? 14.122 -26.128 -30.236 1.00 88.44 75 ARG A C 1
ATOM 571 O O . ARG A 1 75 ? 13.917 -25.950 -29.041 1.00 88.44 75 ARG A O 1
ATOM 578 N N . VAL A 1 76 ? 15.330 -25.928 -30.768 1.00 86.31 76 VAL A N 1
ATOM 579 C CA . VAL A 1 76 ? 16.431 -25.305 -30.007 1.00 86.31 76 VAL A CA 1
ATOM 580 C C . VAL A 1 76 ? 16.130 -23.830 -29.744 1.00 86.31 76 VAL A C 1
ATOM 582 O O . VAL A 1 76 ? 16.366 -23.350 -28.636 1.00 86.31 76 VAL A O 1
ATOM 585 N N . LEU A 1 77 ? 15.598 -23.117 -30.737 1.00 81.31 77 LEU A N 1
ATOM 586 C CA . LEU A 1 77 ? 15.211 -21.714 -30.595 1.00 81.31 77 LEU A CA 1
ATOM 587 C C . LEU A 1 77 ? 14.067 -21.543 -29.584 1.00 81.31 77 LEU A C 1
ATOM 589 O O . LEU A 1 77 ? 14.143 -20.669 -28.724 1.00 81.31 77 LEU A O 1
ATOM 593 N N . GLU A 1 78 ? 13.046 -22.395 -29.658 1.00 86.69 78 GLU A N 1
ATOM 594 C CA . GLU A 1 78 ? 11.910 -22.411 -28.733 1.00 86.69 78 GLU A CA 1
ATOM 595 C C . GLU A 1 78 ? 12.312 -22.783 -27.301 1.00 86.69 78 GLU A C 1
ATOM 597 O O . GLU A 1 78 ? 11.644 -22.369 -26.360 1.00 86.69 78 GLU A O 1
ATOM 602 N N . ASP A 1 79 ? 13.392 -23.536 -27.091 1.00 92.12 79 ASP A N 1
ATOM 603 C CA . ASP A 1 79 ? 13.860 -23.891 -25.744 1.00 92.12 79 ASP A CA 1
ATOM 604 C C . ASP A 1 79 ? 14.731 -22.790 -25.102 1.00 92.12 79 ASP A C 1
ATOM 606 O O . ASP A 1 79 ? 15.012 -22.834 -23.906 1.00 92.12 79 ASP A O 1
ATOM 610 N N . ALA A 1 80 ? 15.152 -21.780 -25.868 1.00 87.69 80 ALA A N 1
ATOM 611 C CA . ALA A 1 80 ? 16.089 -20.761 -25.409 1.00 87.69 80 ALA A CA 1
ATOM 612 C C . ALA A 1 80 ? 15.482 -19.820 -24.350 1.00 87.69 80 ALA A C 1
ATOM 614 O O . ALA A 1 80 ? 14.479 -19.139 -24.577 1.00 87.69 80 ALA A O 1
ATOM 615 N N . VAL A 1 81 ? 16.158 -19.694 -23.205 1.00 91.00 81 VAL A N 1
ATOM 616 C CA . VAL A 1 81 ? 15.829 -18.740 -22.137 1.00 91.00 81 VAL A CA 1
ATOM 617 C C . VAL A 1 81 ? 17.004 -17.800 -21.896 1.00 91.00 81 VAL A C 1
ATOM 619 O O . VAL A 1 81 ? 18.075 -18.209 -21.452 1.00 91.00 81 VAL A O 1
ATOM 622 N N . ALA A 1 82 ? 16.797 -16.519 -22.190 1.00 85.25 82 ALA A N 1
ATOM 623 C CA . ALA A 1 82 ? 17.814 -15.482 -22.065 1.00 85.25 82 ALA A CA 1
ATOM 624 C C . ALA A 1 82 ? 18.053 -15.070 -20.602 1.00 85.25 82 ALA A C 1
ATOM 626 O O . ALA A 1 82 ? 17.107 -14.810 -19.858 1.00 85.25 82 ALA A O 1
ATOM 627 N N . LEU A 1 83 ? 19.325 -14.939 -20.226 1.00 85.56 83 LEU A N 1
ATOM 628 C CA . LEU A 1 83 ? 19.795 -14.468 -18.925 1.00 85.56 83 LEU A CA 1
ATOM 629 C C . LEU A 1 83 ? 20.640 -13.197 -19.067 1.00 85.56 83 LEU A C 1
ATOM 631 O O . LEU A 1 83 ? 21.548 -13.141 -19.900 1.00 85.56 83 LEU A O 1
ATOM 635 N N . LEU A 1 84 ? 20.415 -12.209 -18.204 1.00 79.38 84 LEU A N 1
ATOM 636 C CA . LEU A 1 84 ? 21.295 -11.047 -18.057 1.00 79.38 84 LEU A CA 1
ATOM 637 C C . LEU A 1 84 ? 22.046 -11.143 -16.733 1.00 79.38 84 LEU A C 1
ATOM 639 O O . LEU A 1 84 ? 21.443 -11.437 -15.705 1.00 79.38 84 LEU A O 1
ATOM 643 N N . ILE A 1 85 ? 23.342 -10.850 -16.751 1.00 80.75 85 ILE A N 1
ATOM 644 C CA . ILE A 1 85 ? 24.176 -10.864 -15.549 1.00 80.75 85 ILE A CA 1
ATOM 645 C C . ILE A 1 85 ? 24.513 -9.421 -15.179 1.00 80.75 85 ILE A C 1
ATOM 647 O O . ILE A 1 85 ? 24.968 -8.618 -16.007 1.00 80.75 85 ILE A O 1
ATOM 651 N N . ARG A 1 86 ? 24.196 -9.066 -13.934 1.00 70.31 86 ARG A N 1
ATOM 652 C CA . ARG A 1 86 ? 24.374 -7.729 -13.361 1.00 70.31 86 ARG A CA 1
ATOM 653 C C . ARG A 1 86 ? 24.948 -7.888 -11.964 1.00 70.31 86 ARG A C 1
ATOM 655 O O . ARG A 1 86 ? 24.261 -8.375 -11.076 1.00 70.31 86 ARG A O 1
ATOM 662 N N . ASP A 1 87 ? 26.197 -7.475 -11.775 1.00 71.88 87 ASP A N 1
ATOM 663 C CA . ASP A 1 87 ? 26.925 -7.652 -10.516 1.00 71.88 87 ASP A CA 1
ATOM 664 C C . ASP A 1 87 ? 26.882 -9.113 -10.038 1.00 71.88 87 ASP A C 1
ATOM 666 O O . ASP A 1 87 ? 27.489 -9.970 -10.665 1.00 71.88 87 ASP A O 1
ATOM 670 N N . HIS A 1 88 ? 26.155 -9.411 -8.967 1.00 75.56 88 HIS A N 1
ATOM 671 C CA . HIS A 1 88 ? 25.984 -10.757 -8.414 1.00 75.56 88 HIS A CA 1
ATOM 672 C C . HIS A 1 88 ? 24.611 -11.367 -8.742 1.00 75.56 88 HIS A C 1
ATOM 674 O O . HIS A 1 88 ? 24.307 -12.458 -8.276 1.00 75.56 88 HIS A O 1
ATOM 680 N N . ILE A 1 89 ? 23.776 -10.675 -9.525 1.00 82.12 89 ILE A N 1
ATOM 681 C CA . ILE A 1 89 ? 22.396 -11.053 -9.834 1.00 82.12 89 ILE A CA 1
ATOM 682 C C . ILE A 1 89 ? 22.299 -11.627 -11.252 1.00 82.12 89 ILE A C 1
ATOM 684 O O . ILE A 1 89 ? 22.783 -11.042 -12.228 1.00 82.12 89 ILE A O 1
ATOM 688 N N . ILE A 1 90 ? 21.596 -12.751 -11.363 1.00 87.31 90 ILE A N 1
ATOM 689 C CA . ILE A 1 90 ? 21.178 -13.381 -12.612 1.00 87.31 90 ILE A CA 1
ATOM 690 C C . ILE A 1 90 ? 19.714 -13.022 -12.856 1.00 87.31 90 ILE A C 1
ATOM 692 O O . ILE A 1 90 ? 18.824 -13.418 -12.105 1.00 87.31 90 ILE A O 1
ATOM 696 N N . LEU A 1 91 ? 19.457 -12.289 -13.933 1.00 83.81 91 LEU A N 1
ATOM 697 C CA . LEU A 1 91 ? 18.119 -11.905 -14.361 1.00 83.81 91 LEU A CA 1
ATOM 698 C C . LEU A 1 91 ? 17.637 -12.849 -15.460 1.00 83.81 91 LEU A C 1
ATOM 700 O O . LEU A 1 91 ? 18.131 -12.803 -16.586 1.00 83.81 91 LEU A O 1
ATOM 704 N N . ILE A 1 92 ? 16.638 -13.667 -15.153 1.00 89.44 92 ILE A N 1
ATOM 705 C CA . ILE A 1 92 ? 15.936 -14.496 -16.126 1.00 89.44 92 ILE A CA 1
ATOM 706 C C . ILE A 1 92 ? 14.957 -13.612 -16.906 1.00 89.44 92 ILE A C 1
ATOM 708 O O . ILE A 1 92 ? 14.100 -12.919 -16.336 1.00 89.44 92 ILE A O 1
ATOM 712 N N . ARG A 1 93 ? 15.077 -13.616 -18.237 1.00 82.25 93 ARG A N 1
ATOM 713 C CA . ARG A 1 93 ? 14.119 -12.937 -19.105 1.00 82.25 93 ARG A CA 1
ATOM 714 C C . ARG A 1 93 ? 12.814 -13.729 -19.143 1.00 82.25 93 ARG A C 1
ATOM 716 O O . ARG A 1 93 ? 12.790 -14.836 -19.670 1.00 82.25 93 ARG A O 1
ATOM 723 N N . SER A 1 94 ? 11.746 -13.162 -18.591 1.00 83.81 94 SER A N 1
ATOM 724 C CA . SER A 1 94 ? 10.447 -13.832 -18.523 1.00 83.81 94 SER A CA 1
ATOM 725 C C . SER A 1 94 ? 9.741 -13.818 -19.878 1.00 83.81 94 SER A C 1
ATOM 727 O O . SER A 1 94 ? 9.836 -12.844 -20.628 1.00 83.81 94 SER A O 1
ATOM 729 N N . ASP A 1 95 ? 9.013 -14.896 -20.154 1.00 81.25 95 ASP A N 1
ATOM 730 C CA . ASP A 1 95 ? 8.099 -15.055 -21.282 1.00 81.25 95 ASP A CA 1
ATOM 731 C C . ASP A 1 95 ? 6.712 -15.389 -20.703 1.00 81.25 95 ASP A C 1
ATOM 733 O O . ASP A 1 95 ? 6.549 -16.468 -20.123 1.00 81.25 95 ASP A O 1
ATOM 737 N N . PRO A 1 96 ? 5.728 -14.476 -20.803 1.00 81.69 96 PRO A 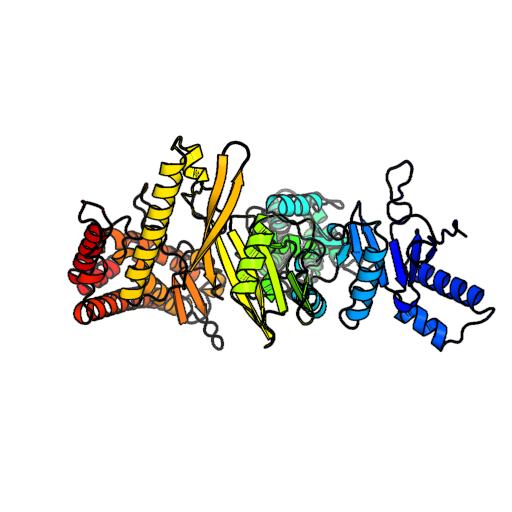N 1
ATOM 738 C CA . PRO A 1 96 ? 4.429 -14.640 -20.159 1.00 81.69 96 PRO A CA 1
ATOM 739 C C . PRO A 1 96 ? 3.633 -15.806 -20.750 1.00 81.69 96 PRO A C 1
ATOM 741 O O . PRO A 1 96 ? 2.815 -16.395 -20.044 1.00 81.69 96 PRO A O 1
ATOM 744 N N . GLU A 1 97 ? 3.878 -16.148 -22.017 1.00 86.25 97 GLU A N 1
ATOM 745 C CA . GLU A 1 97 ? 3.187 -17.229 -22.719 1.00 86.25 97 GLU A CA 1
ATOM 746 C C . GLU A 1 97 ? 3.777 -18.598 -22.356 1.00 86.25 97 GLU A C 1
ATOM 748 O O . GLU A 1 97 ? 3.065 -19.599 -22.373 1.00 86.25 97 GLU A O 1
ATOM 753 N N . ASN A 1 98 ? 5.051 -18.642 -21.942 1.00 87.62 98 ASN A N 1
ATOM 754 C CA . ASN A 1 98 ? 5.800 -19.881 -21.703 1.00 87.62 98 ASN A CA 1
ATOM 755 C C . ASN A 1 98 ? 6.481 -19.923 -20.326 1.00 87.62 98 ASN A C 1
ATOM 757 O O . ASN A 1 98 ? 7.618 -20.383 -20.194 1.00 87.62 98 ASN A O 1
ATOM 761 N N . MET A 1 99 ? 5.792 -19.472 -19.273 1.00 91.00 99 MET A N 1
ATOM 762 C CA . MET A 1 99 ? 6.361 -19.416 -17.918 1.00 91.00 99 MET A CA 1
ATOM 763 C C . MET A 1 99 ? 6.869 -20.764 -17.390 1.00 91.00 99 MET A C 1
ATOM 765 O O . MET A 1 99 ? 7.823 -20.781 -16.617 1.00 91.00 99 MET A O 1
ATOM 769 N N . ASP A 1 100 ? 6.304 -21.893 -17.822 1.00 92.56 100 ASP A N 1
ATOM 770 C CA . ASP A 1 100 ? 6.793 -23.216 -17.416 1.00 92.56 100 ASP A CA 1
ATOM 771 C C . ASP A 1 100 ? 8.231 -23.471 -17.911 1.00 92.56 100 ASP A C 1
ATOM 773 O O . ASP A 1 100 ? 9.059 -23.983 -17.157 1.00 92.56 100 ASP A O 1
ATOM 777 N N . ARG A 1 101 ? 8.576 -23.016 -19.128 1.00 93.12 101 ARG A N 1
ATOM 778 C CA . ARG A 1 101 ? 9.951 -23.059 -19.665 1.00 93.12 101 ARG A CA 1
ATOM 779 C C . ARG A 1 101 ? 10.887 -22.165 -18.854 1.00 93.12 101 ARG A C 1
ATOM 781 O O . ARG A 1 101 ? 12.011 -22.551 -18.539 1.00 93.12 101 ARG A O 1
ATOM 788 N N . ILE A 1 102 ? 10.412 -20.978 -18.481 1.00 92.94 102 ILE A N 1
ATOM 789 C CA . ILE A 1 102 ? 11.171 -20.020 -17.668 1.00 92.94 102 ILE A CA 1
ATOM 790 C C . ILE A 1 102 ? 11.474 -20.599 -16.277 1.00 92.94 102 ILE A C 1
ATOM 792 O O . ILE A 1 102 ? 12.601 -20.501 -15.794 1.00 92.94 102 ILE A O 1
ATOM 796 N N . LEU A 1 103 ? 10.500 -21.266 -15.653 1.00 93.31 103 LEU A N 1
ATOM 797 C CA . LEU A 1 103 ? 10.668 -21.938 -14.361 1.00 93.31 103 LEU A CA 1
ATOM 798 C C . LEU A 1 103 ? 11.540 -23.201 -14.456 1.00 93.31 103 LEU A C 1
ATOM 800 O O . LEU A 1 103 ? 12.228 -23.549 -13.494 1.00 93.31 103 LEU A O 1
ATOM 804 N N . ALA A 1 104 ? 11.552 -23.877 -15.607 1.00 94.19 104 ALA A N 1
ATOM 805 C CA . ALA A 1 104 ? 12.476 -24.977 -15.868 1.00 94.19 104 ALA A CA 1
ATOM 806 C C . ALA A 1 104 ? 13.929 -24.480 -15.962 1.00 94.19 104 ALA A C 1
ATOM 808 O O . ALA A 1 104 ? 14.823 -25.101 -15.388 1.00 94.19 104 ALA A O 1
ATOM 809 N N . ALA A 1 105 ? 14.166 -23.334 -16.612 1.00 92.94 105 ALA A N 1
ATOM 810 C CA . ALA A 1 105 ? 15.482 -22.690 -16.631 1.00 92.94 105 ALA A CA 1
ATOM 811 C C . ALA A 1 105 ? 15.945 -22.289 -15.223 1.00 92.94 105 ALA A C 1
ATOM 813 O O . ALA A 1 105 ? 17.087 -22.544 -14.853 1.00 92.94 105 ALA A O 1
ATOM 814 N N . ASP A 1 106 ? 15.047 -21.708 -14.426 1.00 94.12 106 ASP A N 1
ATOM 815 C CA . ASP A 1 106 ? 15.298 -21.384 -13.020 1.00 94.12 106 ASP A CA 1
ATOM 816 C C . ASP A 1 106 ? 15.677 -22.620 -12.188 1.00 94.12 106 ASP A C 1
ATOM 818 O O . ASP A 1 106 ? 16.682 -22.618 -11.478 1.00 94.12 106 ASP A O 1
ATOM 822 N N . SER A 1 107 ? 14.901 -23.699 -12.314 1.00 92.50 107 SER A N 1
ATOM 823 C CA . SER A 1 107 ? 15.169 -24.959 -11.612 1.00 92.50 107 SER A CA 1
ATOM 824 C C . SER A 1 107 ? 16.537 -25.524 -12.000 1.00 92.50 107 SER A C 1
ATOM 826 O O . SER A 1 107 ? 17.311 -25.913 -11.129 1.00 92.50 107 SER A O 1
ATOM 828 N N . LEU A 1 108 ? 16.883 -25.475 -13.292 1.00 92.38 108 LEU A N 1
ATOM 829 C CA . LEU A 1 108 ? 18.191 -25.901 -13.779 1.00 92.38 108 LEU A CA 1
ATOM 830 C C . LEU A 1 108 ? 19.327 -25.058 -13.194 1.00 92.38 108 LEU A C 1
ATOM 832 O O . LEU A 1 108 ? 20.342 -25.619 -12.796 1.00 92.38 108 LEU A O 1
ATOM 836 N N . LEU A 1 109 ? 19.169 -23.733 -13.111 1.00 90.75 109 LEU A N 1
ATOM 837 C CA . LEU A 1 109 ? 20.164 -22.857 -12.486 1.00 90.75 109 LEU A CA 1
ATOM 838 C C . LEU A 1 109 ? 20.366 -23.194 -11.002 1.00 90.75 109 LEU A C 1
ATOM 840 O O . LEU A 1 109 ? 21.508 -23.228 -10.545 1.00 90.75 109 LEU A O 1
ATOM 844 N N . GLN A 1 110 ? 19.294 -23.496 -10.267 1.00 89.75 110 GLN A N 1
ATOM 845 C CA . GLN A 1 110 ? 19.371 -23.903 -8.857 1.00 89.75 110 GLN A CA 1
ATOM 846 C C . GLN A 1 110 ? 20.051 -25.272 -8.682 1.00 89.75 110 GLN A C 1
ATOM 848 O O . GLN A 1 110 ? 20.883 -25.427 -7.791 1.00 89.75 110 GLN A O 1
ATOM 853 N N . GLU A 1 111 ? 19.781 -26.242 -9.566 1.00 89.06 111 GLU A N 1
ATOM 854 C CA . GLU A 1 111 ? 20.431 -27.567 -9.564 1.00 89.06 111 GLU A CA 1
ATOM 855 C C . GLU A 1 111 ? 21.959 -27.493 -9.721 1.00 89.06 111 GLU A C 1
ATOM 857 O O . GLU A 1 111 ? 22.666 -28.428 -9.343 1.00 89.06 111 GLU A O 1
ATOM 862 N N . THR A 1 112 ? 22.493 -26.388 -10.255 1.00 83.19 112 THR A N 1
ATOM 863 C CA . THR A 1 112 ? 23.946 -26.193 -10.360 1.00 83.19 112 THR A CA 1
ATOM 864 C C . THR A 1 112 ? 24.629 -26.083 -8.996 1.00 83.19 112 THR A C 1
ATOM 866 O O . THR A 1 112 ? 25.822 -26.372 -8.900 1.00 83.19 112 THR A O 1
ATOM 869 N N . GLY A 1 113 ? 23.909 -25.625 -7.963 1.00 80.31 113 GLY A N 1
ATOM 870 C CA . GLY A 1 113 ? 24.462 -25.306 -6.644 1.00 80.31 113 GLY A CA 1
ATOM 871 C C . GLY A 1 113 ? 25.465 -24.143 -6.632 1.00 80.31 113 GLY A C 1
ATOM 872 O O . GLY A 1 113 ? 26.112 -23.917 -5.615 1.00 80.31 113 GLY A O 1
ATOM 873 N N . LEU A 1 114 ? 25.633 -23.421 -7.748 1.00 79.50 114 LEU A N 1
ATOM 874 C CA . LEU A 1 114 ? 26.628 -22.345 -7.878 1.00 79.50 114 LEU A CA 1
ATOM 875 C C . LEU A 1 114 ? 26.102 -20.982 -7.452 1.00 79.50 114 LEU A C 1
ATOM 877 O O . LEU A 1 114 ? 26.884 -20.101 -7.103 1.00 79.50 114 LEU A O 1
ATOM 881 N N . PHE A 1 115 ? 24.788 -20.806 -7.508 1.00 83.62 115 PHE A N 1
ATOM 882 C CA . PHE A 1 115 ? 24.143 -19.532 -7.255 1.00 83.62 115 PHE A CA 1
ATOM 883 C C . PHE A 1 115 ? 23.121 -19.708 -6.147 1.00 83.62 115 PHE A C 1
ATOM 885 O O . PHE A 1 115 ? 22.289 -20.615 -6.193 1.00 83.62 115 PHE A O 1
ATOM 892 N N . ASP A 1 116 ? 23.175 -18.812 -5.168 1.00 85.44 116 ASP A N 1
ATOM 893 C CA . ASP A 1 116 ? 22.102 -18.674 -4.197 1.00 85.44 116 ASP A CA 1
ATOM 894 C C . ASP A 1 116 ? 20.812 -18.287 -4.932 1.00 85.44 116 ASP A C 1
ATOM 896 O O . ASP A 1 116 ? 20.819 -17.438 -5.831 1.00 85.44 116 ASP A O 1
ATOM 900 N N . LYS A 1 117 ? 19.686 -18.895 -4.555 1.00 88.88 117 LYS A N 1
ATOM 901 C CA . LYS A 1 117 ? 18.388 -18.609 -5.172 1.00 88.88 117 LYS A CA 1
ATOM 902 C C . LYS A 1 117 ? 18.017 -17.125 -5.077 1.00 88.88 117 LYS A C 1
ATOM 904 O O . LYS A 1 117 ? 17.352 -16.608 -5.974 1.00 88.88 117 LYS A O 1
ATOM 909 N N . SER A 1 118 ? 18.482 -16.428 -4.040 1.00 85.38 118 SER A N 1
ATOM 910 C CA . SER A 1 118 ? 18.293 -14.985 -3.858 1.00 85.38 118 SER A CA 1
ATOM 911 C C . SER A 1 118 ? 19.015 -14.112 -4.879 1.00 85.38 118 SER A C 1
ATOM 913 O O . SER A 1 118 ? 18.608 -12.971 -5.107 1.00 85.38 118 SER A O 1
ATOM 915 N N . HIS A 1 119 ? 20.020 -14.660 -5.558 1.00 86.94 119 HIS A N 1
ATOM 916 C CA . HIS A 1 119 ? 20.701 -14.010 -6.669 1.00 86.94 119 HIS A CA 1
ATOM 917 C C . HIS A 1 119 ? 20.013 -14.250 -8.017 1.00 86.94 119 HIS A C 1
ATOM 919 O O . HIS A 1 119 ? 20.384 -13.619 -9.002 1.00 86.94 119 HIS A O 1
ATOM 925 N N . ILE A 1 120 ? 19.009 -15.129 -8.092 1.00 90.31 120 ILE A N 1
ATOM 926 C CA . ILE A 1 120 ? 18.291 -15.439 -9.332 1.00 90.31 120 ILE A CA 1
ATOM 927 C C . ILE A 1 120 ? 16.921 -14.761 -9.303 1.00 90.31 120 ILE A C 1
ATOM 929 O O . ILE A 1 120 ? 16.047 -15.131 -8.513 1.00 90.31 120 ILE A O 1
ATOM 933 N N . GLN A 1 121 ? 16.717 -13.807 -10.207 1.00 89.06 121 GLN A N 1
ATOM 934 C CA . GLN A 1 121 ? 15.522 -12.970 -10.269 1.00 89.06 121 GLN A CA 1
ATOM 935 C C . GLN A 1 121 ? 14.879 -12.989 -11.656 1.00 89.06 121 GLN A C 1
ATOM 937 O O . GLN A 1 121 ? 15.515 -13.321 -12.652 1.00 89.06 121 GLN A O 1
ATOM 942 N N . PHE A 1 122 ? 13.610 -12.598 -11.734 1.00 86.94 122 PHE A N 1
ATOM 943 C CA . PHE A 1 122 ? 12.824 -12.583 -12.963 1.00 86.94 122 PHE A CA 1
ATOM 944 C C . PHE A 1 122 ? 12.532 -11.155 -13.409 1.00 86.94 122 PHE A C 1
ATOM 946 O O . PHE A 1 122 ? 12.140 -10.296 -12.620 1.00 86.94 122 PHE A O 1
ATOM 953 N N . THR A 1 123 ? 12.684 -10.906 -14.703 1.00 79.75 123 THR A N 1
ATOM 954 C CA . THR A 1 123 ? 12.204 -9.668 -15.337 1.00 79.75 123 THR A CA 1
ATOM 955 C C . THR A 1 123 ? 10.693 -9.736 -15.594 1.00 79.75 123 THR A C 1
ATOM 957 O O . THR A 1 123 ? 10.043 -10.740 -15.306 1.00 79.75 123 THR A O 1
ATOM 960 N N . GLY A 1 124 ? 10.113 -8.679 -16.171 1.00 72.12 124 GLY A N 1
ATOM 961 C CA . GLY A 1 124 ? 8.707 -8.700 -16.582 1.00 72.12 124 GLY A CA 1
ATOM 962 C C . GLY A 1 124 ? 7.732 -8.377 -15.454 1.00 72.12 124 GLY A C 1
ATOM 963 O O . GLY A 1 124 ? 6.597 -8.837 -15.503 1.00 72.12 124 GLY A O 1
ATOM 964 N N . VAL A 1 125 ? 8.138 -7.549 -14.476 1.00 69.44 125 VAL A N 1
ATOM 965 C CA . VAL A 1 125 ? 7.242 -7.039 -13.416 1.00 69.44 125 VAL A CA 1
ATOM 966 C C . VAL A 1 125 ? 5.949 -6.468 -13.988 1.00 69.44 125 VAL A C 1
ATOM 968 O O . VAL A 1 125 ? 4.915 -6.604 -13.359 1.00 69.44 125 VAL A O 1
ATOM 971 N N . HIS A 1 126 ? 5.973 -5.911 -15.202 1.00 69.62 126 HIS A N 1
ATOM 972 C CA . HIS A 1 126 ? 4.796 -5.356 -15.862 1.00 69.62 126 HIS A CA 1
ATOM 973 C C . HIS A 1 126 ? 3.778 -6.401 -16.349 1.00 69.62 126 HIS A C 1
ATOM 975 O O . HIS A 1 126 ? 2.615 -6.070 -16.571 1.00 69.62 126 HIS A O 1
ATOM 981 N N . GLN A 1 127 ? 4.158 -7.674 -16.456 1.00 75.44 127 GLN A N 1
ATOM 982 C CA . GLN A 1 127 ? 3.324 -8.729 -17.030 1.00 75.44 127 GLN A CA 1
ATOM 983 C C . GLN A 1 127 ? 2.574 -9.504 -15.943 1.00 75.44 127 GLN A C 1
ATOM 985 O O . GLN A 1 127 ? 3.177 -10.144 -15.081 1.00 75.44 127 GLN A O 1
ATOM 990 N N . GLU A 1 128 ? 1.241 -9.498 -16.013 1.00 81.06 128 GLU A N 1
ATOM 991 C CA . GLU A 1 128 ? 0.379 -10.158 -15.021 1.00 81.06 128 GLU A CA 1
ATOM 992 C C . GLU A 1 128 ? 0.657 -11.661 -14.904 1.00 81.06 128 GLU A C 1
ATOM 994 O O . GLU A 1 128 ? 0.769 -12.183 -13.795 1.00 81.06 128 GLU A O 1
ATOM 999 N N . ALA A 1 129 ? 0.832 -12.349 -16.037 1.00 84.62 129 ALA A N 1
ATOM 1000 C CA . ALA A 1 129 ? 1.100 -13.784 -16.062 1.00 84.62 129 ALA A CA 1
ATOM 1001 C C . ALA A 1 129 ? 2.373 -14.152 -15.279 1.00 84.62 129 ALA A C 1
ATOM 1003 O O . ALA A 1 129 ? 2.371 -15.128 -14.528 1.00 84.62 129 ALA A O 1
ATOM 1004 N N . VAL A 1 130 ? 3.432 -13.341 -15.397 1.00 85.06 130 VAL A N 1
ATOM 1005 C CA . VAL A 1 130 ? 4.697 -13.534 -14.672 1.00 85.06 130 VAL A CA 1
ATOM 1006 C C . VAL A 1 130 ? 4.476 -13.354 -13.170 1.00 85.06 130 VAL A C 1
ATOM 1008 O O . VAL A 1 130 ? 4.785 -14.262 -12.394 1.00 85.06 130 VAL A O 1
ATOM 1011 N N . ARG A 1 131 ? 3.873 -12.226 -12.761 1.00 86.31 131 ARG A N 1
ATOM 1012 C CA . ARG A 1 131 ? 3.578 -11.921 -11.349 1.00 86.31 131 ARG A CA 1
ATOM 1013 C C . ARG A 1 131 ? 2.749 -13.022 -10.696 1.00 86.31 131 ARG A C 1
ATOM 1015 O O . ARG A 1 131 ? 3.146 -13.585 -9.679 1.00 86.31 131 ARG A O 1
ATOM 1022 N N . LYS A 1 132 ? 1.640 -13.404 -11.335 1.00 88.69 132 LYS A N 1
ATOM 1023 C CA . LYS A 1 132 ? 0.731 -14.445 -10.845 1.00 88.69 132 LYS A CA 1
ATOM 1024 C C . LYS A 1 132 ? 1.439 -15.788 -10.674 1.00 88.69 132 LYS A C 1
ATOM 1026 O O . LYS A 1 132 ? 1.239 -16.464 -9.667 1.00 88.69 132 LYS A O 1
ATOM 1031 N N . ARG A 1 133 ? 2.294 -16.185 -11.625 1.00 91.25 133 ARG A N 1
ATOM 1032 C CA . ARG A 1 133 ? 3.030 -17.456 -11.534 1.00 91.25 133 ARG A CA 1
ATOM 1033 C C . ARG A 1 133 ? 4.055 -17.477 -10.409 1.00 91.25 133 ARG A C 1
ATOM 1035 O O . ARG A 1 133 ? 4.151 -18.495 -9.728 1.00 91.25 133 ARG A O 1
ATOM 1042 N N . LEU A 1 134 ? 4.767 -16.379 -10.171 1.00 92.00 134 LEU A N 1
ATOM 1043 C CA . LEU A 1 134 ? 5.706 -16.278 -9.050 1.00 92.00 134 LEU A CA 1
ATOM 1044 C C . LEU A 1 134 ? 4.975 -16.207 -7.703 1.00 92.00 134 LEU A C 1
ATOM 1046 O O . LEU A 1 134 ? 5.340 -16.915 -6.763 1.00 92.00 134 LEU A O 1
ATOM 1050 N N . ARG A 1 135 ? 3.872 -15.456 -7.623 1.00 92.00 135 ARG A N 1
ATOM 1051 C CA . ARG A 1 135 ? 3.028 -15.366 -6.423 1.00 92.00 135 ARG A CA 1
ATOM 1052 C C . ARG A 1 135 ? 2.464 -16.726 -6.011 1.00 92.00 135 ARG A C 1
ATOM 1054 O O . ARG A 1 135 ? 2.547 -17.096 -4.839 1.00 92.00 135 ARG A O 1
ATOM 1061 N N . LEU A 1 136 ? 1.980 -17.529 -6.960 1.00 93.19 136 LEU A N 1
ATOM 1062 C CA . LEU A 1 136 ? 1.505 -18.901 -6.709 1.00 93.19 136 LEU A CA 1
ATOM 1063 C C . LEU A 1 136 ? 2.607 -19.861 -6.225 1.00 93.19 136 LEU A C 1
ATOM 1065 O O . LEU A 1 136 ? 2.308 -20.964 -5.772 1.00 93.19 136 LEU A O 1
ATOM 1069 N N . ARG A 1 137 ? 3.878 -19.449 -6.285 1.00 92.94 137 ARG A N 1
ATOM 1070 C CA . ARG A 1 137 ? 5.029 -20.197 -5.765 1.00 92.94 137 ARG A CA 1
ATOM 1071 C C . ARG A 1 137 ? 5.572 -19.649 -4.442 1.00 92.94 137 ARG A C 1
ATOM 1073 O O . ARG A 1 137 ? 6.516 -20.228 -3.912 1.00 92.94 137 ARG A O 1
ATOM 1080 N N . GLY A 1 138 ? 4.993 -18.577 -3.897 1.00 93.38 138 GLY A N 1
ATOM 1081 C CA . GLY A 1 138 ? 5.563 -17.889 -2.732 1.00 93.38 138 GLY A CA 1
ATOM 1082 C C . GLY A 1 138 ? 6.841 -17.112 -3.083 1.00 93.38 138 GLY A C 1
ATOM 1083 O O . GLY A 1 138 ? 7.711 -16.926 -2.235 1.00 93.38 138 GLY A O 1
ATOM 1084 N N . GLU A 1 139 ? 6.999 -16.738 -4.357 1.00 93.25 139 GLU A N 1
ATOM 1085 C CA . GLU A 1 139 ? 8.236 -16.206 -4.932 1.00 93.25 139 GLU A CA 1
ATOM 1086 C C . GLU A 1 139 ? 8.100 -14.752 -5.428 1.00 93.25 139 GLU A C 1
ATOM 1088 O O . GLU A 1 139 ? 8.922 -14.308 -6.227 1.00 93.25 139 GLU A O 1
ATOM 1093 N N . SER A 1 140 ? 7.126 -13.965 -4.933 1.00 90.19 140 SER A N 1
ATOM 1094 C CA . SER A 1 140 ? 7.010 -12.527 -5.282 1.00 90.19 140 SER A CA 1
ATOM 1095 C C . SER A 1 140 ? 8.293 -11.729 -4.970 1.00 90.19 140 SER A C 1
ATOM 1097 O O . SER A 1 140 ? 8.585 -10.733 -5.624 1.00 90.19 140 SER A O 1
ATOM 1099 N N . TRP A 1 141 ? 9.118 -12.214 -4.035 1.00 89.00 141 TRP A N 1
ATOM 1100 C CA . TRP A 1 141 ? 10.434 -11.666 -3.676 1.00 89.00 141 TRP A CA 1
ATOM 1101 C C . TRP A 1 141 ? 11.526 -11.829 -4.744 1.00 89.00 141 TRP A C 1
ATOM 1103 O O . TRP A 1 141 ? 12.582 -11.212 -4.631 1.00 89.00 141 TRP A O 1
ATOM 1113 N N . ARG A 1 142 ? 11.287 -12.646 -5.778 1.00 88.00 142 ARG A N 1
ATOM 1114 C CA . ARG A 1 142 ? 12.242 -12.909 -6.868 1.00 88.00 142 ARG A CA 1
ATOM 1115 C C . ARG A 1 142 ? 11.982 -12.067 -8.111 1.00 88.00 142 ARG A C 1
ATOM 1117 O O . ARG A 1 142 ? 12.650 -12.252 -9.124 1.00 88.00 142 ARG A O 1
ATOM 1124 N N . ILE A 1 143 ? 11.019 -11.153 -8.073 1.00 83.31 143 ILE A N 1
ATOM 1125 C CA . ILE A 1 143 ? 10.826 -10.184 -9.152 1.00 83.31 143 ILE A CA 1
ATOM 1126 C C . ILE A 1 143 ? 11.969 -9.160 -9.066 1.00 83.31 143 ILE A C 1
ATOM 1128 O O . ILE A 1 143 ? 12.151 -8.521 -8.033 1.00 83.31 143 ILE A O 1
ATOM 1132 N N . SER A 1 144 ? 12.757 -9.049 -10.144 1.00 61.03 144 SER A N 1
ATOM 1133 C CA . SER A 1 144 ? 13.933 -8.173 -10.256 1.00 61.03 144 SER A CA 1
ATOM 1134 C C . SER A 1 144 ? 13.602 -6.757 -9.800 1.00 61.03 144 SER A C 1
ATOM 1136 O O . SER A 1 144 ? 12.569 -6.209 -10.197 1.00 61.03 144 SER A O 1
ATOM 1138 N N . PRO A 1 145 ? 14.455 -6.149 -8.968 1.00 55.94 145 PRO A N 1
ATOM 1139 C CA . PRO A 1 145 ? 13.957 -5.477 -7.803 1.00 55.94 145 PRO A CA 1
ATOM 1140 C C . PRO A 1 145 ? 13.746 -3.999 -8.106 1.00 55.94 145 PRO A C 1
ATOM 1142 O O . PRO A 1 145 ? 14.650 -3.339 -8.634 1.00 55.94 145 PRO A O 1
ATOM 1145 N N . PRO A 1 146 ? 12.587 -3.437 -7.741 1.00 62.22 146 PRO A N 1
ATOM 1146 C CA . PRO A 1 146 ? 12.514 -2.011 -7.513 1.00 62.22 146 PRO A CA 1
ATOM 1147 C C . PRO A 1 146 ? 13.354 -1.632 -6.273 1.00 62.22 146 PRO A C 1
ATOM 1149 O O . PRO A 1 146 ? 13.641 -2.482 -5.429 1.00 62.22 146 PRO A O 1
ATOM 1152 N N . PRO A 1 147 ? 13.762 -0.363 -6.128 1.00 64.44 147 PRO A N 1
ATOM 1153 C CA . PRO A 1 147 ? 14.302 0.158 -4.878 1.00 64.44 147 PRO A CA 1
ATOM 1154 C C . PRO A 1 147 ? 13.318 -0.095 -3.730 1.00 64.44 147 PRO A C 1
ATOM 1156 O O . PRO A 1 147 ? 12.106 0.021 -3.900 1.00 64.44 147 PRO A O 1
ATOM 1159 N N . TYR A 1 148 ? 13.852 -0.401 -2.552 1.00 64.06 148 TYR A N 1
ATOM 1160 C CA . TYR A 1 148 ? 13.092 -0.817 -1.374 1.00 64.06 148 TYR A CA 1
ATOM 1161 C C . TYR A 1 148 ? 12.787 0.350 -0.431 1.00 64.06 148 TYR A C 1
ATOM 1163 O O . TYR A 1 148 ? 12.142 0.174 0.595 1.00 64.06 148 TYR A O 1
ATOM 1171 N N . SER A 1 149 ? 13.271 1.556 -0.732 1.00 68.50 149 SER A N 1
ATOM 1172 C CA . SER A 1 149 ? 13.054 2.722 0.120 1.00 68.50 149 SER A CA 1
ATOM 1173 C C . SER A 1 149 ? 12.984 4.027 -0.658 1.00 68.50 149 SER A C 1
ATOM 1175 O O . SER A 1 149 ? 13.618 4.199 -1.701 1.00 68.50 149 SER A O 1
ATOM 1177 N N . ASP A 1 150 ? 12.323 5.016 -0.060 1.00 71.38 150 ASP A N 1
ATOM 1178 C CA . ASP A 1 150 ? 12.298 6.402 -0.537 1.00 71.38 150 ASP A CA 1
ATOM 1179 C C . ASP A 1 150 ? 13.701 6.957 -0.824 1.00 71.38 150 ASP A C 1
ATOM 1181 O O . ASP A 1 150 ? 13.898 7.704 -1.782 1.00 71.38 150 ASP A O 1
ATOM 1185 N N . LYS A 1 151 ? 14.694 6.570 -0.011 1.00 72.62 151 LYS A N 1
ATOM 1186 C CA . LYS A 1 151 ? 16.092 6.994 -0.171 1.00 72.62 151 LYS A CA 1
ATOM 1187 C C . LYS A 1 151 ? 16.746 6.368 -1.397 1.00 72.62 151 LYS A C 1
ATOM 1189 O O . LYS A 1 151 ? 17.519 7.039 -2.077 1.00 72.62 151 LYS A O 1
ATOM 1194 N N . GLU A 1 152 ? 16.468 5.098 -1.665 1.00 73.62 152 GLU A N 1
ATOM 1195 C CA . GLU A 1 152 ? 16.968 4.406 -2.852 1.00 73.62 152 GLU A CA 1
ATOM 1196 C C . GLU A 1 152 ? 16.288 4.931 -4.110 1.00 73.62 152 GLU A C 1
ATOM 1198 O O . GLU A 1 152 ? 16.992 5.282 -5.052 1.00 73.62 152 GLU A O 1
ATOM 1203 N N . ILE A 1 153 ? 14.963 5.116 -4.085 1.00 76.69 153 ILE A N 1
ATOM 1204 C CA . ILE A 1 153 ? 14.225 5.740 -5.188 1.00 76.69 153 ILE A CA 1
ATOM 1205 C C . ILE A 1 153 ? 14.794 7.132 -5.486 1.00 76.69 153 ILE A C 1
ATOM 1207 O O . ILE A 1 153 ? 15.124 7.444 -6.629 1.00 76.69 153 ILE A O 1
ATOM 1211 N N . ALA A 1 154 ? 14.968 7.968 -4.458 1.00 79.88 154 ALA A N 1
ATOM 1212 C CA . ALA A 1 154 ? 15.538 9.302 -4.619 1.00 79.88 154 ALA A CA 1
ATOM 1213 C C . ALA A 1 154 ? 16.967 9.259 -5.183 1.00 79.88 154 ALA A C 1
ATOM 1215 O O . ALA A 1 154 ? 17.333 10.115 -5.989 1.00 79.88 154 ALA A O 1
ATOM 1216 N N . ARG A 1 155 ? 17.771 8.262 -4.791 1.00 75.75 155 ARG A N 1
ATOM 1217 C CA . ARG A 1 155 ? 19.116 8.050 -5.339 1.00 75.75 155 ARG A CA 1
ATOM 1218 C C . ARG A 1 155 ? 19.057 7.683 -6.822 1.00 75.75 155 ARG A C 1
ATOM 1220 O O . ARG A 1 155 ? 19.790 8.296 -7.588 1.00 75.75 155 ARG A O 1
ATOM 1227 N N . CYS A 1 156 ? 18.172 6.765 -7.212 1.00 74.75 156 CYS A N 1
ATOM 1228 C CA . CYS A 1 156 ? 17.949 6.357 -8.602 1.00 74.75 156 CYS A CA 1
ATOM 1229 C C . CYS A 1 156 ? 17.490 7.526 -9.486 1.00 74.75 156 CYS A C 1
ATOM 1231 O O . CYS A 1 156 ? 18.022 7.734 -10.577 1.00 74.75 156 CYS A O 1
ATOM 1233 N N . ILE A 1 157 ? 16.540 8.335 -9.005 1.00 83.81 157 ILE A N 1
ATOM 1234 C CA . ILE A 1 157 ? 16.082 9.536 -9.720 1.00 83.81 157 ILE A CA 1
ATOM 1235 C C . ILE A 1 157 ? 17.246 10.516 -9.885 1.00 83.81 157 ILE A C 1
ATOM 1237 O O . ILE A 1 157 ? 17.514 10.978 -10.991 1.00 83.81 157 ILE A O 1
ATOM 1241 N N . LYS A 1 158 ? 17.991 10.782 -8.804 1.00 80.94 158 LYS A N 1
ATOM 1242 C CA . LYS A 1 158 ? 19.137 11.697 -8.834 1.00 80.94 158 LYS A CA 1
ATOM 1243 C C . LYS A 1 158 ? 20.235 11.223 -9.786 1.00 80.94 158 LYS A C 1
ATOM 1245 O O . LYS A 1 158 ? 20.808 12.044 -10.492 1.00 80.94 158 LYS A O 1
ATOM 1250 N N . SER A 1 159 ? 20.532 9.923 -9.826 1.00 74.94 159 SER A N 1
ATOM 1251 C CA . SER A 1 159 ? 21.525 9.365 -10.754 1.00 74.94 159 SER A CA 1
ATOM 1252 C C . SER A 1 159 ? 21.068 9.377 -12.212 1.00 74.94 159 SER A C 1
ATOM 1254 O O . SER A 1 159 ? 21.901 9.220 -13.095 1.00 74.94 159 SER A O 1
ATOM 1256 N N . SER A 1 160 ? 19.771 9.562 -12.462 1.00 78.81 160 SER A N 1
ATOM 1257 C CA . SER A 1 160 ? 19.203 9.656 -13.810 1.00 78.81 160 SER A CA 1
ATOM 1258 C C . SER A 1 160 ? 19.188 11.091 -14.348 1.00 78.81 160 SER A C 1
ATOM 1260 O O . SER A 1 160 ? 18.839 11.300 -15.506 1.00 78.81 160 SER A O 1
ATOM 1262 N N . MET A 1 161 ? 19.543 12.090 -13.532 1.00 83.56 161 MET A N 1
ATOM 1263 C CA . MET A 1 161 ? 19.600 13.486 -13.966 1.00 83.56 161 MET A CA 1
ATOM 1264 C C . MET A 1 161 ? 20.770 13.705 -14.925 1.00 83.56 161 MET A C 1
ATOM 1266 O O . MET A 1 161 ? 21.921 13.419 -14.593 1.00 83.56 161 MET A O 1
ATOM 1270 N N . VAL A 1 162 ? 20.482 14.264 -16.097 1.00 81.06 162 VAL A N 1
ATOM 1271 C CA . VAL A 1 162 ? 21.467 14.546 -17.145 1.00 81.06 162 VAL A CA 1
ATOM 1272 C C . VAL A 1 162 ? 21.223 15.913 -17.782 1.00 81.06 162 VAL A C 1
ATOM 1274 O O . VAL A 1 162 ? 20.112 16.440 -17.764 1.00 81.06 162 VAL A O 1
ATOM 1277 N N . THR A 1 163 ? 22.268 16.464 -18.391 1.00 81.44 163 THR A N 1
ATOM 1278 C CA . THR A 1 163 ? 22.209 17.622 -19.293 1.00 81.44 163 THR A CA 1
ATOM 1279 C C . THR A 1 163 ? 22.743 17.200 -20.664 1.00 81.44 163 THR A C 1
ATOM 1281 O O . THR A 1 163 ? 23.521 16.248 -20.757 1.00 81.44 163 THR A O 1
ATOM 1284 N N . VAL A 1 164 ? 22.302 17.851 -21.745 1.00 70.44 164 VAL A N 1
ATOM 1285 C CA . VAL A 1 164 ? 22.677 17.458 -23.122 1.00 70.44 164 VAL A CA 1
ATOM 1286 C C . VAL A 1 164 ? 23.514 18.536 -23.814 1.00 70.44 164 VAL A C 1
ATOM 1288 O O . VAL A 1 164 ? 24.552 18.219 -24.390 1.00 70.44 164 VAL A O 1
ATOM 1291 N N . GLY A 1 165 ? 23.125 19.805 -23.718 1.00 70.81 165 GLY A N 1
ATOM 1292 C CA . GLY A 1 165 ? 23.871 20.923 -24.302 1.00 70.81 165 GLY A CA 1
ATOM 1293 C C . GLY A 1 165 ? 23.604 22.267 -23.624 1.00 70.81 165 GLY A C 1
ATOM 1294 O O . GLY A 1 165 ? 24.517 23.084 -23.514 1.00 70.81 165 GLY A O 1
ATOM 1295 N N . THR A 1 166 ? 22.391 22.480 -23.119 1.00 84.38 166 THR A N 1
ATOM 1296 C CA . THR A 1 166 ? 22.041 23.614 -22.252 1.00 84.38 166 THR A CA 1
ATOM 1297 C C . THR A 1 166 ? 22.117 23.248 -20.770 1.00 84.38 166 THR A C 1
ATOM 1299 O O . THR A 1 166 ? 22.467 22.127 -20.392 1.00 84.38 166 THR A O 1
ATOM 1302 N N . ARG A 1 167 ? 21.773 24.204 -19.897 1.00 83.12 167 ARG A N 1
ATOM 1303 C CA . ARG A 1 167 ? 21.611 23.950 -18.459 1.00 83.12 167 ARG A CA 1
ATOM 1304 C C . ARG A 1 167 ? 20.243 23.350 -18.102 1.00 83.12 167 ARG A C 1
ATOM 1306 O O . ARG A 1 167 ? 19.932 23.277 -16.915 1.00 83.12 167 ARG A O 1
ATOM 1313 N N . ALA A 1 168 ? 19.426 22.974 -19.090 1.00 86.19 168 ALA A N 1
ATOM 1314 C CA . ALA A 1 168 ? 18.179 22.261 -18.850 1.00 86.19 168 ALA A CA 1
ATOM 1315 C C . ALA A 1 168 ? 18.457 20.867 -18.278 1.00 86.19 168 ALA A C 1
ATOM 1317 O O . ALA A 1 168 ? 19.351 20.149 -18.738 1.00 86.19 168 ALA A O 1
ATOM 1318 N N . VAL A 1 169 ? 17.687 20.503 -17.258 1.00 87.81 169 VAL A N 1
ATOM 1319 C CA . VAL A 1 169 ? 17.790 19.207 -16.589 1.00 87.81 169 VAL A CA 1
ATOM 1320 C C . VAL A 1 169 ? 16.791 18.231 -17.200 1.00 87.81 169 VAL A C 1
ATOM 1322 O O . VAL A 1 169 ? 15.601 18.518 -17.298 1.00 87.81 169 VAL A O 1
ATOM 1325 N N . TYR A 1 170 ? 17.272 17.047 -17.559 1.00 89.12 170 TYR A N 1
ATOM 1326 C CA . TYR A 1 170 ? 16.447 15.944 -18.037 1.00 89.12 170 TYR A CA 1
ATOM 1327 C C . TYR A 1 170 ? 16.648 14.711 -17.164 1.00 89.12 170 TYR A C 1
ATOM 1329 O O . TYR A 1 170 ? 17.687 14.560 -16.522 1.00 89.12 170 TYR A O 1
ATOM 1337 N N . TYR A 1 171 ? 15.686 13.793 -17.192 1.00 88.81 171 TYR A N 1
ATOM 1338 C CA . TYR A 1 171 ? 15.787 12.514 -16.490 1.00 88.81 171 TYR A CA 1
ATOM 1339 C C . TYR A 1 171 ? 15.880 11.369 -17.501 1.00 88.81 171 TYR A C 1
ATOM 1341 O O . TYR A 1 171 ? 14.962 11.156 -18.291 1.00 88.81 171 TYR A O 1
ATOM 1349 N N . GLN A 1 172 ? 17.004 10.655 -17.515 1.00 82.56 172 GLN A N 1
ATOM 1350 C CA . GLN A 1 172 ? 17.289 9.580 -18.461 1.00 82.56 172 GLN A CA 1
ATOM 1351 C C . GLN A 1 172 ? 16.638 8.261 -18.033 1.00 82.56 172 GLN A C 1
ATOM 1353 O O . GLN A 1 172 ? 16.922 7.733 -16.962 1.00 82.56 172 GLN A O 1
ATOM 1358 N N . ASN A 1 173 ? 15.822 7.688 -18.914 1.00 79.25 173 ASN A N 1
ATOM 1359 C CA . ASN A 1 173 ? 15.334 6.323 -18.784 1.00 79.25 173 ASN A CA 1
ATOM 1360 C C . ASN A 1 173 ? 16.449 5.363 -19.223 1.00 79.25 173 ASN A C 1
ATOM 1362 O O . ASN A 1 173 ? 16.814 5.308 -20.399 1.00 79.25 173 ASN A O 1
ATOM 1366 N N . ALA A 1 174 ? 17.018 4.630 -18.267 1.00 65.44 174 ALA A N 1
ATOM 1367 C CA . ALA A 1 174 ? 18.151 3.746 -18.526 1.00 65.44 174 ALA A CA 1
ATOM 1368 C C . ALA A 1 174 ? 17.807 2.553 -19.450 1.00 65.44 174 ALA A C 1
ATOM 1370 O O . ALA A 1 174 ? 18.621 2.259 -20.327 1.00 65.44 174 ALA A O 1
ATOM 1371 N N . PRO A 1 175 ? 16.639 1.884 -19.325 1.00 64.38 175 PRO A N 1
ATOM 1372 C CA . PRO A 1 175 ? 16.254 0.795 -20.231 1.00 64.38 175 PRO A CA 1
ATOM 1373 C C . PRO A 1 175 ? 16.136 1.184 -21.710 1.00 64.38 175 PRO A C 1
ATOM 1375 O O . PRO A 1 175 ? 16.581 0.439 -22.582 1.00 64.38 175 PRO A O 1
ATOM 1378 N N . THR A 1 176 ? 15.527 2.332 -22.004 1.00 70.31 176 THR A N 1
ATOM 1379 C CA . THR A 1 176 ? 15.201 2.748 -23.380 1.00 70.31 176 THR A CA 1
ATOM 1380 C C . THR A 1 176 ? 16.199 3.742 -23.961 1.00 70.31 176 THR A C 1
ATOM 1382 O O . THR A 1 176 ? 16.237 3.923 -25.175 1.00 70.31 176 THR A O 1
ATOM 1385 N N . GLY A 1 177 ? 16.987 4.411 -23.114 1.00 70.75 177 GLY A N 1
ATOM 1386 C CA . GLY A 1 177 ? 17.893 5.495 -23.491 1.00 70.75 177 GLY A CA 1
ATOM 1387 C C . GLY A 1 177 ? 17.209 6.846 -23.739 1.00 70.75 177 GLY A C 1
ATOM 1388 O O . GLY A 1 177 ? 17.914 7.829 -23.968 1.00 70.75 177 GLY A O 1
ATOM 1389 N N . GLY A 1 178 ? 15.872 6.915 -23.696 1.00 80.69 178 GLY A N 1
ATOM 1390 C CA . GLY A 1 178 ? 15.111 8.162 -23.826 1.00 80.69 178 GLY A CA 1
ATOM 1391 C C . GLY A 1 178 ? 15.236 9.065 -22.593 1.00 80.69 178 GLY A C 1
ATOM 1392 O O . GLY A 1 178 ? 15.773 8.664 -21.558 1.00 80.69 178 GLY A O 1
ATOM 1393 N N . ARG A 1 179 ? 14.734 10.301 -22.684 1.00 90.44 179 ARG A N 1
ATOM 1394 C CA . ARG A 1 179 ? 14.739 11.266 -21.570 1.00 90.44 179 ARG A CA 1
ATOM 1395 C C . ARG A 1 179 ? 13.358 11.857 -21.318 1.00 90.44 179 ARG A C 1
ATOM 1397 O O . ARG A 1 179 ? 12.533 11.929 -22.227 1.00 90.44 179 ARG A O 1
ATOM 1404 N N . PHE A 1 180 ? 13.150 12.349 -20.102 1.00 93.62 180 PHE A N 1
ATOM 1405 C CA . PHE A 1 180 ? 11.953 13.080 -19.703 1.00 93.62 180 PHE A CA 1
ATOM 1406 C C . PHE A 1 180 ? 12.268 14.523 -19.301 1.00 93.62 180 PHE A C 1
ATOM 1408 O O . PHE A 1 180 ? 13.248 14.768 -18.593 1.00 93.62 180 PHE A O 1
ATOM 1415 N N . LEU A 1 181 ? 11.418 15.458 -19.739 1.00 95.62 181 LEU A N 1
ATOM 1416 C CA . LEU A 1 181 ? 11.394 16.855 -19.293 1.00 95.62 181 LEU A CA 1
ATOM 1417 C C . LEU A 1 181 ? 10.193 17.085 -18.374 1.00 95.62 181 LEU A C 1
ATOM 1419 O O . LEU A 1 181 ? 9.062 16.787 -18.760 1.00 95.62 181 LEU A O 1
ATOM 1423 N N . THR A 1 182 ? 10.435 17.623 -17.183 1.00 95.75 182 THR A N 1
ATOM 1424 C CA . THR A 1 182 ? 9.393 17.916 -16.193 1.00 95.75 182 THR A CA 1
ATOM 1425 C C . THR A 1 182 ? 8.720 19.260 -16.446 1.00 95.75 182 THR A C 1
ATOM 1427 O O . THR A 1 182 ? 9.286 20.141 -17.101 1.00 95.75 182 THR A O 1
ATOM 1430 N N . PHE A 1 183 ? 7.502 19.423 -15.919 1.00 94.81 183 PHE A N 1
ATOM 1431 C CA . PHE A 1 183 ? 6.787 20.695 -15.993 1.00 94.81 183 PHE A CA 1
ATOM 1432 C C . PHE A 1 183 ? 7.562 21.810 -15.281 1.00 94.81 183 PHE A C 1
ATOM 1434 O O . PHE A 1 183 ? 7.738 22.881 -15.859 1.00 94.81 183 PHE A O 1
ATOM 1441 N N . GLU A 1 184 ? 8.082 21.558 -14.073 1.00 92.81 184 GLU A N 1
ATOM 1442 C CA . GLU A 1 184 ? 8.830 22.572 -13.322 1.00 92.81 184 GLU A CA 1
ATOM 1443 C C . GLU A 1 184 ? 10.056 23.063 -14.104 1.00 92.81 184 GLU A C 1
ATOM 1445 O O . GLU A 1 184 ? 10.259 24.271 -14.223 1.00 92.81 184 GLU A O 1
ATOM 1450 N N . GLU A 1 185 ? 10.853 22.165 -14.692 1.00 94.44 185 GLU A N 1
ATOM 1451 C CA . GLU A 1 185 ? 12.013 22.575 -15.490 1.00 94.44 185 GLU A CA 1
ATOM 1452 C C . GLU A 1 185 ? 11.604 23.342 -16.755 1.00 94.44 185 GLU A C 1
ATOM 1454 O O . GLU A 1 185 ? 12.222 24.358 -17.076 1.00 94.44 185 GLU A O 1
ATOM 1459 N N . PHE A 1 186 ? 10.540 22.915 -17.445 1.00 96.38 186 PHE A N 1
ATOM 1460 C CA . PHE A 1 186 ? 10.022 23.623 -18.619 1.00 96.38 186 PHE A CA 1
ATOM 1461 C C . PHE A 1 186 ? 9.496 25.026 -18.269 1.00 96.38 186 PHE A C 1
ATOM 1463 O O . PHE A 1 186 ? 9.769 25.990 -18.985 1.00 96.38 186 PHE A O 1
ATOM 1470 N N . SER A 1 187 ? 8.802 25.165 -17.134 1.00 93.81 187 SER A N 1
ATOM 1471 C CA . SER A 1 187 ? 8.184 26.420 -16.682 1.00 93.81 187 SER A CA 1
ATOM 1472 C C . SER A 1 187 ? 9.189 27.562 -16.471 1.00 93.81 187 SER A C 1
ATOM 1474 O O . SER A 1 187 ? 8.825 28.734 -16.563 1.00 93.81 187 SER A O 1
ATOM 1476 N N . LYS A 1 188 ? 10.474 27.237 -16.270 1.00 93.88 188 LYS A N 1
ATOM 1477 C CA . LYS A 1 188 ? 11.567 28.213 -16.117 1.00 93.88 188 LYS A CA 1
ATOM 1478 C C . LYS A 1 188 ? 11.853 28.991 -17.403 1.00 93.88 188 LYS A C 1
ATOM 1480 O O . LYS A 1 188 ? 12.413 30.078 -17.335 1.00 93.88 188 LYS A O 1
ATOM 1485 N N . ILE A 1 189 ? 11.468 28.472 -18.571 1.00 93.69 189 ILE A N 1
ATOM 1486 C CA . ILE A 1 189 ? 11.786 29.085 -19.870 1.00 93.69 189 ILE A CA 1
ATOM 1487 C C . ILE A 1 189 ? 10.989 30.377 -20.094 1.00 93.69 189 ILE A C 1
ATOM 1489 O O . ILE A 1 189 ? 11.529 31.352 -20.615 1.00 93.69 189 ILE A O 1
ATOM 1493 N N . LEU A 1 190 ? 9.718 30.413 -19.684 1.00 91.81 190 LEU A N 1
ATOM 1494 C CA . LEU A 1 190 ? 8.844 31.568 -19.899 1.00 91.81 190 LEU A CA 1
ATOM 1495 C C . LEU A 1 190 ? 9.373 32.865 -19.243 1.00 91.81 190 LEU A C 1
ATOM 1497 O O . LEU A 1 190 ? 9.482 33.866 -19.954 1.00 91.81 190 LEU A O 1
ATOM 1501 N N . PRO A 1 191 ? 9.762 32.900 -17.949 1.00 91.94 191 PRO A N 1
ATOM 1502 C CA . PRO A 1 191 ? 10.392 34.090 -17.368 1.00 91.94 191 PRO A CA 1
ATOM 1503 C C . PRO A 1 191 ? 11.768 34.391 -17.990 1.00 91.94 191 PRO A C 1
ATOM 1505 O O . PRO A 1 191 ? 12.106 35.561 -18.194 1.00 91.94 191 PRO A O 1
ATOM 1508 N N . MET A 1 192 ? 12.524 33.359 -18.394 1.00 92.12 192 MET A N 1
ATOM 1509 C CA . MET A 1 192 ? 13.825 33.528 -19.055 1.00 92.12 192 MET A CA 1
ATOM 1510 C C . MET A 1 192 ? 13.738 34.263 -20.396 1.00 92.12 192 MET A C 1
ATOM 1512 O O . MET A 1 192 ? 14.705 34.917 -20.766 1.00 92.12 192 MET A O 1
ATOM 1516 N N . LEU A 1 193 ? 12.598 34.248 -21.100 1.00 89.50 193 LEU A N 1
ATOM 1517 C CA . LEU A 1 193 ? 12.435 35.034 -22.332 1.00 89.50 193 LEU A CA 1
ATOM 1518 C C . LEU A 1 193 ? 12.711 36.532 -22.140 1.00 89.50 193 LEU A C 1
ATOM 1520 O O . LEU A 1 193 ? 13.065 37.208 -23.103 1.00 89.50 193 LEU A O 1
ATOM 1524 N N . ARG A 1 194 ? 12.549 37.057 -20.917 1.00 86.44 194 ARG A N 1
ATOM 1525 C CA . ARG A 1 194 ? 12.856 38.454 -20.573 1.00 86.44 194 ARG A CA 1
ATOM 1526 C C . ARG A 1 194 ? 14.230 38.613 -19.927 1.00 86.44 194 ARG A C 1
ATOM 1528 O O . ARG A 1 194 ? 14.897 39.612 -20.175 1.00 86.44 194 ARG A O 1
ATOM 1535 N N . GLU A 1 195 ? 14.625 37.661 -19.085 1.00 90.38 195 GLU A N 1
ATOM 1536 C CA . GLU A 1 195 ? 15.843 37.745 -18.266 1.00 90.38 195 GLU A CA 1
ATOM 1537 C C . GLU A 1 195 ? 17.109 37.318 -19.025 1.00 90.38 195 GLU A C 1
ATOM 1539 O O . GLU A 1 195 ? 18.146 37.968 -18.905 1.00 90.38 195 GLU A O 1
ATOM 1544 N N . ASP A 1 196 ? 17.016 36.252 -19.824 1.00 90.38 196 ASP A N 1
ATOM 1545 C CA . ASP A 1 196 ? 18.093 35.717 -20.663 1.00 90.38 196 ASP A CA 1
ATOM 1546 C C . ASP A 1 196 ? 17.514 35.089 -21.953 1.00 90.38 196 ASP A C 1
ATOM 1548 O O . ASP A 1 196 ? 17.360 33.864 -22.067 1.00 90.38 196 ASP A O 1
ATOM 1552 N N . PRO A 1 197 ? 17.176 35.922 -22.959 1.00 88.31 197 PRO A N 1
ATOM 1553 C CA . PRO A 1 197 ? 16.542 35.458 -24.193 1.00 88.31 197 PRO A CA 1
ATOM 1554 C C . PRO A 1 197 ? 17.407 34.475 -24.998 1.00 88.31 197 PRO A C 1
ATOM 1556 O O . PRO A 1 197 ? 16.882 33.660 -25.760 1.00 88.31 197 PRO A O 1
ATOM 1559 N N . VAL A 1 198 ? 18.735 34.553 -24.852 1.00 90.44 198 VAL A N 1
ATOM 1560 C CA . VAL A 1 198 ? 19.679 33.687 -25.572 1.00 90.44 198 VAL A CA 1
ATOM 1561 C C . VAL A 1 198 ? 19.618 32.272 -25.006 1.00 90.44 198 VAL A C 1
ATOM 1563 O O . VAL A 1 198 ? 19.459 31.322 -25.775 1.00 90.44 198 VAL A O 1
ATOM 1566 N N . GLU A 1 199 ? 19.674 32.128 -23.680 1.00 91.31 199 GLU A N 1
ATOM 1567 C CA . GLU A 1 199 ? 19.523 30.830 -23.014 1.00 91.31 199 GLU A CA 1
ATOM 1568 C C . GLU A 1 199 ? 18.115 30.253 -23.227 1.00 91.31 199 GLU A C 1
ATOM 1570 O O . GLU A 1 199 ? 17.980 29.069 -23.539 1.00 91.31 199 GLU A O 1
ATOM 1575 N N . ALA A 1 200 ? 17.061 31.076 -23.142 1.00 92.12 200 ALA A N 1
ATOM 1576 C CA . ALA A 1 200 ? 15.686 30.625 -23.374 1.00 92.12 200 ALA A CA 1
ATOM 1577 C C . ALA A 1 200 ? 15.502 30.041 -24.786 1.00 92.12 200 ALA A C 1
ATOM 1579 O O . ALA A 1 200 ? 14.957 28.945 -24.953 1.00 92.12 200 ALA A O 1
ATOM 1580 N N . ARG A 1 201 ? 16.024 30.736 -25.807 1.00 93.25 201 ARG A N 1
ATOM 1581 C CA . ARG A 1 201 ? 16.014 30.252 -27.193 1.00 93.25 201 ARG A CA 1
ATOM 1582 C C . ARG A 1 201 ? 16.821 28.964 -27.346 1.00 93.25 201 ARG A C 1
ATOM 1584 O O . ARG A 1 201 ? 16.344 28.037 -27.997 1.00 93.25 201 ARG A O 1
ATOM 1591 N N . ALA A 1 202 ? 18.013 28.889 -26.752 1.00 92.19 202 ALA A N 1
ATOM 1592 C CA . ALA A 1 202 ? 18.857 27.697 -26.820 1.00 92.19 202 ALA A CA 1
ATOM 1593 C C . ALA A 1 202 ? 18.161 26.469 -26.205 1.00 92.19 202 ALA A C 1
ATOM 1595 O O . ALA A 1 202 ? 18.173 25.391 -26.803 1.00 92.19 202 ALA A O 1
ATOM 1596 N N . ARG A 1 203 ? 17.489 26.640 -25.059 1.00 93.81 203 ARG A N 1
ATOM 1597 C CA . ARG A 1 203 ? 16.711 25.580 -24.394 1.00 93.81 203 ARG A CA 1
ATOM 1598 C C . ARG A 1 203 ? 15.540 25.104 -25.247 1.00 93.81 203 ARG A C 1
ATOM 1600 O O . ARG A 1 203 ? 15.376 23.902 -25.430 1.00 93.81 203 ARG A O 1
ATOM 1607 N N . LEU A 1 204 ? 14.762 26.018 -25.828 1.00 94.81 204 LEU A N 1
ATOM 1608 C CA . LEU A 1 204 ? 13.651 25.647 -26.714 1.00 94.81 204 LEU A CA 1
ATOM 1609 C C . LEU A 1 204 ? 14.135 24.907 -27.969 1.00 94.81 204 LEU A C 1
ATOM 1611 O O . LEU A 1 204 ? 13.530 23.911 -28.364 1.00 94.81 204 LEU A O 1
ATOM 1615 N N . GLN A 1 205 ? 15.252 25.340 -28.566 1.00 93.75 205 GLN A N 1
ATOM 1616 C CA . GLN A 1 205 ? 15.863 24.658 -29.712 1.00 93.75 205 GLN A CA 1
ATOM 1617 C C . GLN A 1 205 ? 16.318 23.240 -29.355 1.00 93.75 205 GLN A C 1
ATOM 1619 O O . GLN A 1 205 ? 16.095 22.309 -30.131 1.00 93.75 205 GLN A O 1
ATOM 1624 N N . GLU A 1 206 ? 16.928 23.066 -28.183 1.00 92.81 206 GLU A N 1
ATOM 1625 C CA . GLU A 1 206 ? 17.321 21.756 -27.666 1.00 92.81 206 GLU A CA 1
ATOM 1626 C C . GLU A 1 206 ? 16.102 20.844 -27.458 1.00 92.81 206 GLU A C 1
ATOM 1628 O O . GLU A 1 206 ? 16.098 19.716 -27.954 1.00 92.81 206 GLU A O 1
ATOM 1633 N N . ILE A 1 207 ? 15.039 21.341 -26.818 1.00 94.12 207 ILE A N 1
ATOM 1634 C CA . ILE A 1 207 ? 13.805 20.581 -26.563 1.00 94.12 207 ILE A CA 1
ATOM 1635 C C . ILE A 1 207 ? 13.140 20.142 -27.872 1.00 94.12 207 ILE A C 1
ATOM 1637 O O . ILE A 1 207 ? 12.815 18.965 -28.040 1.00 94.12 207 ILE A O 1
ATOM 1641 N N . VAL A 1 208 ? 12.959 21.054 -28.831 1.00 93.88 208 VAL A N 1
ATOM 1642 C CA . VAL A 1 208 ? 12.358 20.735 -30.138 1.00 93.88 208 VAL A CA 1
ATOM 1643 C C . VAL A 1 208 ? 13.202 19.708 -30.894 1.00 93.88 208 VAL A C 1
ATOM 1645 O O . VAL A 1 208 ? 12.672 18.744 -31.451 1.00 93.88 208 VAL A O 1
ATOM 1648 N N . LYS A 1 209 ? 14.530 19.859 -30.875 1.00 90.75 209 LYS A N 1
ATOM 1649 C CA . LYS A 1 209 ? 15.436 18.902 -31.515 1.00 90.75 209 LYS A CA 1
ATOM 1650 C C . LYS A 1 209 ? 15.324 17.512 -30.887 1.00 90.75 209 LYS A C 1
ATOM 1652 O O . LYS A 1 209 ? 15.204 16.532 -31.613 1.00 90.75 209 LYS A O 1
ATOM 1657 N N . LEU A 1 210 ? 15.355 17.407 -29.561 1.00 87.06 210 LEU A N 1
ATOM 1658 C CA . LEU A 1 210 ? 15.329 16.107 -28.887 1.00 87.06 210 LEU A CA 1
ATOM 1659 C C . LEU A 1 210 ? 13.946 15.439 -28.950 1.00 87.06 210 LEU A C 1
ATOM 1661 O O . LEU A 1 210 ? 13.859 14.224 -29.078 1.00 87.06 210 LEU A O 1
ATOM 1665 N N . THR A 1 211 ? 12.853 16.202 -28.929 1.00 91.00 211 THR A N 1
ATOM 1666 C CA . THR A 1 211 ? 11.492 15.632 -29.042 1.00 91.00 211 THR A CA 1
ATOM 1667 C C . THR A 1 211 ? 11.160 15.114 -30.445 1.00 91.00 211 THR A C 1
ATOM 1669 O O . THR A 1 211 ? 10.233 14.325 -30.605 1.00 91.00 211 THR A O 1
ATOM 1672 N N . THR A 1 212 ? 11.914 15.522 -31.469 1.00 86.38 212 THR A N 1
ATOM 1673 C CA . THR A 1 212 ? 11.715 15.081 -32.862 1.00 86.38 212 THR A CA 1
ATOM 1674 C C . THR A 1 212 ? 12.670 13.966 -33.291 1.00 86.38 212 THR A C 1
ATOM 1676 O O . THR A 1 212 ? 12.434 13.310 -34.306 1.00 86.38 212 THR A O 1
ATOM 1679 N N . GLN A 1 213 ? 13.730 13.713 -32.521 1.00 86.25 213 GLN A N 1
ATOM 1680 C CA . GLN A 1 213 ? 14.714 12.669 -32.800 1.00 86.25 213 GLN A CA 1
ATOM 1681 C C . GLN A 1 213 ? 14.347 11.348 -32.129 1.00 86.25 213 GLN A C 1
ATOM 1683 O O . GLN A 1 213 ? 13.745 11.322 -31.057 1.00 86.25 213 GLN A O 1
ATOM 1688 N N . ARG A 1 214 ? 14.738 10.241 -32.766 1.00 76.44 214 ARG A N 1
ATOM 1689 C CA . ARG A 1 214 ? 14.635 8.892 -32.208 1.00 76.44 214 ARG A CA 1
ATOM 1690 C C . ARG A 1 214 ? 16.021 8.289 -32.039 1.00 76.44 214 ARG A C 1
ATOM 1692 O O . ARG A 1 214 ? 16.878 8.469 -32.903 1.00 76.44 214 ARG A O 1
ATOM 1699 N N . ASN A 1 215 ? 16.205 7.562 -30.947 1.00 71.81 215 ASN A N 1
ATOM 1700 C CA . ASN A 1 215 ? 17.426 6.833 -30.652 1.00 71.81 215 ASN A CA 1
ATOM 1701 C C . ASN A 1 215 ? 17.495 5.506 -31.437 1.00 71.81 215 ASN A C 1
ATOM 1703 O O . ASN A 1 215 ? 16.608 5.171 -32.228 1.00 71.81 215 ASN A O 1
ATOM 1707 N N . ALA A 1 216 ? 18.556 4.727 -31.211 1.00 62.00 216 ALA A N 1
ATOM 1708 C CA . ALA A 1 216 ? 18.786 3.450 -31.896 1.00 62.00 216 ALA A CA 1
ATOM 1709 C C . ALA A 1 216 ? 17.693 2.392 -31.630 1.00 62.00 216 ALA A C 1
ATOM 1711 O O . ALA A 1 216 ? 17.554 1.444 -32.398 1.00 62.00 216 ALA A O 1
ATOM 1712 N N . GLN A 1 217 ? 16.903 2.564 -30.569 1.00 60.75 217 GLN A N 1
ATOM 1713 C CA . GLN A 1 217 ? 15.769 1.728 -30.180 1.00 60.75 217 GLN A CA 1
ATOM 1714 C C . GLN A 1 217 ? 14.438 2.255 -30.741 1.00 60.75 217 GLN A C 1
ATOM 1716 O O . GLN A 1 217 ? 13.376 1.751 -30.386 1.00 60.75 217 GLN A O 1
ATOM 1721 N N . LEU A 1 218 ? 14.481 3.261 -31.624 1.00 70.44 218 LEU A N 1
ATOM 1722 C CA . LEU A 1 218 ? 13.321 3.945 -32.204 1.00 70.44 218 LEU A CA 1
ATOM 1723 C C . LEU A 1 218 ? 12.433 4.660 -31.170 1.00 70.44 218 LEU A C 1
ATOM 1725 O O . LEU A 1 218 ? 11.308 5.048 -31.497 1.00 70.44 218 LEU A O 1
ATOM 1729 N N . VAL A 1 219 ? 12.942 4.880 -29.957 1.00 73.62 219 VAL A N 1
ATOM 1730 C CA . VAL A 1 219 ? 12.298 5.666 -28.896 1.00 73.62 219 VAL A CA 1
ATOM 1731 C C . VAL A 1 219 ? 12.688 7.131 -29.068 1.00 73.62 219 VAL A C 1
ATOM 1733 O O . VAL A 1 219 ? 13.805 7.424 -29.489 1.00 73.62 219 VAL A O 1
ATOM 1736 N N . PHE A 1 220 ? 11.780 8.067 -28.785 1.00 81.75 220 PHE A N 1
ATOM 1737 C CA . PHE A 1 220 ? 12.103 9.494 -28.855 1.00 81.75 220 PHE A CA 1
ATOM 1738 C C . PHE A 1 220 ? 13.216 9.872 -27.860 1.00 81.75 220 PHE A C 1
ATOM 1740 O O . PHE A 1 220 ? 13.233 9.397 -26.725 1.00 81.75 220 PHE A O 1
ATOM 1747 N N . GLU A 1 221 ? 14.139 10.743 -28.274 1.00 86.19 221 GLU A N 1
ATOM 1748 C CA . GLU A 1 221 ? 15.268 11.201 -27.443 1.00 86.19 221 GLU A CA 1
ATOM 1749 C C . GLU A 1 221 ? 14.810 12.038 -26.237 1.00 86.19 221 GLU A C 1
ATOM 1751 O O . GLU A 1 221 ? 15.491 12.061 -25.206 1.00 86.19 221 GLU A O 1
ATOM 1756 N N . LEU A 1 222 ? 13.650 12.697 -26.349 1.00 91.25 222 LEU A N 1
ATOM 1757 C CA . LEU A 1 222 ? 12.985 13.419 -25.266 1.00 91.25 222 LEU A CA 1
ATOM 1758 C C . LEU A 1 222 ? 11.461 13.271 -25.347 1.00 91.25 222 LEU A C 1
ATOM 1760 O O . LEU A 1 222 ? 10.869 13.331 -26.421 1.00 91.25 222 LEU A O 1
ATOM 1764 N N . SER A 1 223 ? 10.821 13.118 -24.193 1.00 92.75 223 SER A N 1
ATOM 1765 C CA . SER A 1 223 ? 9.368 13.160 -24.010 1.00 92.75 223 SER A CA 1
ATOM 1766 C C . SER A 1 223 ? 9.007 14.059 -22.826 1.00 92.75 223 SER A C 1
ATOM 1768 O O . SER A 1 223 ? 9.806 14.237 -21.906 1.00 92.75 223 SER A O 1
ATOM 1770 N N . PHE A 1 224 ? 7.799 14.618 -22.819 1.00 95.31 224 PHE A N 1
ATOM 1771 C CA . PHE A 1 224 ? 7.293 15.355 -21.659 1.00 95.31 224 PHE A CA 1
ATOM 1772 C C . PHE A 1 224 ? 6.882 14.379 -20.550 1.00 95.31 224 PHE A C 1
ATOM 1774 O O . PHE A 1 224 ? 6.279 13.336 -20.818 1.00 95.31 224 PHE A O 1
ATOM 1781 N N . PHE A 1 225 ? 7.247 14.693 -19.309 1.00 93.62 225 PHE A N 1
ATOM 1782 C CA . PHE A 1 225 ? 6.889 13.896 -18.143 1.00 93.62 225 PHE A CA 1
ATOM 1783 C C . PHE A 1 225 ? 5.428 14.154 -17.769 1.00 93.62 225 PHE A C 1
ATOM 1785 O O . PHE A 1 225 ? 5.085 15.221 -17.269 1.00 93.62 225 PHE A O 1
ATOM 1792 N N . LEU A 1 226 ? 4.582 13.170 -18.052 1.00 90.44 226 LEU A N 1
ATOM 1793 C CA . LEU A 1 226 ? 3.135 13.200 -17.858 1.00 90.44 226 LEU A CA 1
ATOM 1794 C C . LEU A 1 226 ? 2.679 11.886 -17.220 1.00 90.44 226 LEU A C 1
ATOM 1796 O O . LEU A 1 226 ? 3.434 10.903 -17.195 1.00 90.44 226 LEU A O 1
ATOM 1800 N N . HIS A 1 227 ? 1.428 11.843 -16.765 1.00 81.56 227 HIS A N 1
ATOM 1801 C CA . HIS A 1 227 ? 0.788 10.590 -16.378 1.00 81.56 227 HIS A CA 1
ATOM 1802 C C . HIS A 1 227 ? 0.762 9.580 -17.540 1.00 81.56 227 HIS A C 1
ATOM 1804 O O . HIS A 1 227 ? 0.967 9.907 -18.712 1.00 81.56 227 HIS A O 1
ATOM 1810 N N . GLU A 1 228 ? 0.593 8.303 -17.206 1.00 73.94 228 GLU A N 1
ATOM 1811 C CA . GLU A 1 228 ? 0.516 7.235 -18.201 1.00 73.94 228 GLU A CA 1
ATOM 1812 C C . GLU A 1 228 ? -0.684 7.438 -19.140 1.00 73.94 228 GLU A C 1
ATOM 1814 O O . GLU A 1 228 ? -1.769 7.801 -18.699 1.00 73.94 228 GLU A O 1
ATOM 1819 N N . GLY A 1 229 ? -0.478 7.224 -20.443 1.00 75.44 229 GLY A N 1
ATOM 1820 C CA . GLY A 1 229 ? -1.492 7.445 -21.481 1.00 75.44 229 GLY A CA 1
ATOM 1821 C C . GLY A 1 229 ? -1.585 8.887 -21.995 1.00 75.44 229 GLY A C 1
ATOM 1822 O O . GLY A 1 229 ? -2.036 9.088 -23.122 1.00 75.44 229 GLY A O 1
ATOM 1823 N N . GLU A 1 230 ? -1.097 9.870 -21.237 1.00 85.56 230 GLU A N 1
ATOM 1824 C CA . GLU A 1 230 ? -1.078 11.269 -21.664 1.00 85.56 230 GLU A CA 1
ATOM 1825 C C . GLU A 1 230 ? 0.089 11.567 -22.611 1.00 85.56 230 GLU A C 1
ATOM 1827 O O . GLU A 1 230 ? 1.197 11.033 -22.484 1.00 85.56 230 GLU A O 1
ATOM 1832 N N . HIS A 1 231 ? -0.156 12.458 -23.572 1.00 87.19 231 HIS A N 1
ATOM 1833 C CA . HIS A 1 231 ? 0.835 12.845 -24.569 1.00 87.19 231 HIS A CA 1
ATOM 1834 C C . HIS A 1 231 ? 0.731 14.328 -24.920 1.00 87.19 231 HIS A C 1
ATOM 1836 O O . HIS A 1 231 ? -0.339 14.838 -25.253 1.00 87.19 231 HIS A O 1
ATOM 1842 N N . LEU A 1 232 ? 1.883 15.000 -24.955 1.00 93.25 232 LEU A N 1
ATOM 1843 C CA . LEU A 1 232 ? 2.009 16.382 -25.400 1.00 93.25 232 LEU A CA 1
ATOM 1844 C C . LEU A 1 232 ? 2.916 16.450 -26.631 1.00 93.25 232 LEU A C 1
ATOM 1846 O O . LEU A 1 232 ? 4.065 16.015 -26.602 1.00 93.25 232 LEU A O 1
ATOM 1850 N N . SER A 1 233 ? 2.389 16.992 -27.730 1.00 91.25 233 SER A N 1
ATOM 1851 C CA . SER A 1 233 ? 3.164 17.199 -28.956 1.00 91.25 233 SER A CA 1
ATOM 1852 C C . SER A 1 233 ? 4.031 18.447 -28.837 1.00 91.25 233 SER A C 1
ATOM 1854 O O . SER A 1 233 ? 3.522 19.493 -28.459 1.00 91.25 233 SER A O 1
ATOM 1856 N N . SER A 1 234 ? 5.302 18.373 -29.237 1.00 92.25 234 SER A N 1
ATOM 1857 C CA . SER A 1 234 ? 6.195 19.538 -29.311 1.00 92.25 234 SER A CA 1
ATOM 1858 C C . SER A 1 234 ? 6.009 20.391 -30.573 1.00 92.25 234 SER A C 1
ATOM 1860 O O . SER A 1 234 ? 6.688 21.404 -30.716 1.00 92.25 234 SER A O 1
ATOM 1862 N N . ALA A 1 235 ? 5.092 20.030 -31.480 1.00 91.31 235 ALA A N 1
ATOM 1863 C CA . ALA A 1 235 ? 4.867 20.759 -32.731 1.00 91.31 235 ALA A CA 1
ATOM 1864 C C . ALA A 1 235 ? 4.609 22.273 -32.550 1.00 91.31 235 ALA A C 1
ATOM 1866 O O . ALA A 1 235 ? 5.214 23.046 -33.294 1.00 91.31 235 ALA A O 1
ATOM 1867 N N . PRO A 1 236 ? 3.813 22.739 -31.562 1.00 93.38 236 PRO A N 1
ATOM 1868 C CA . PRO A 1 236 ? 3.625 24.176 -31.341 1.00 93.38 236 PRO A CA 1
ATOM 1869 C C . PRO A 1 236 ? 4.924 24.919 -30.987 1.00 93.38 236 PRO A C 1
ATOM 1871 O O . PRO A 1 236 ? 5.095 26.075 -31.362 1.00 93.38 236 PRO A O 1
ATOM 1874 N N . LEU A 1 237 ? 5.887 24.254 -30.335 1.00 93.31 237 LEU A N 1
ATOM 1875 C CA . LEU A 1 237 ? 7.164 24.873 -29.957 1.00 93.31 237 LEU A CA 1
ATOM 1876 C C . LEU A 1 237 ? 8.048 25.202 -31.167 1.00 93.31 237 LEU A C 1
ATOM 1878 O O . LEU A 1 237 ? 8.897 26.087 -31.078 1.00 93.31 237 LEU A O 1
ATOM 1882 N N . VAL A 1 238 ? 7.851 24.520 -32.302 1.00 92.06 238 VAL A N 1
ATOM 1883 C CA . VAL A 1 238 ? 8.529 24.865 -33.561 1.00 92.06 238 VAL A CA 1
ATOM 1884 C C . VAL A 1 238 ? 8.103 26.260 -34.013 1.00 92.06 238 VAL A C 1
ATOM 1886 O O . VAL A 1 238 ? 8.959 27.070 -34.355 1.00 92.06 238 VAL A O 1
ATOM 1889 N N . HIS A 1 239 ? 6.803 26.561 -33.939 1.00 91.62 239 HIS A N 1
ATOM 1890 C CA . HIS A 1 239 ? 6.286 27.873 -34.316 1.00 91.62 239 HIS A CA 1
ATOM 1891 C C . HIS A 1 239 ? 6.760 28.968 -33.352 1.00 91.62 239 HIS A C 1
ATOM 1893 O O . HIS A 1 239 ? 7.222 30.021 -33.786 1.00 91.62 239 HIS A O 1
ATOM 1899 N N . VAL A 1 240 ? 6.774 28.679 -32.045 1.00 92.38 240 VAL A N 1
ATOM 1900 C CA . VAL A 1 240 ? 7.338 29.592 -31.037 1.00 92.38 240 VAL A CA 1
ATOM 1901 C C . VAL A 1 240 ? 8.785 29.969 -31.381 1.00 92.38 240 VAL A C 1
ATOM 1903 O O . VAL A 1 240 ? 9.142 31.143 -31.318 1.00 92.38 240 VAL A O 1
ATOM 1906 N N . LEU A 1 241 ? 9.625 29.010 -31.792 1.00 92.50 241 LEU A N 1
ATOM 1907 C CA . LEU A 1 241 ? 11.023 29.275 -32.164 1.00 92.50 241 LEU A CA 1
ATOM 1908 C C . LEU A 1 241 ? 11.182 30.210 -33.372 1.00 92.50 241 LEU A C 1
ATOM 1910 O O . LEU A 1 241 ? 12.154 30.971 -33.415 1.00 92.50 241 LEU A O 1
ATOM 1914 N N . GLU A 1 242 ? 10.267 30.143 -34.338 1.00 91.06 242 GLU A N 1
ATOM 1915 C CA . GLU A 1 242 ? 10.226 31.055 -35.487 1.00 91.06 242 GLU A CA 1
ATOM 1916 C C . GLU A 1 242 ? 9.879 32.473 -35.014 1.00 91.06 242 GLU A C 1
ATOM 1918 O O . GLU A 1 242 ? 10.619 33.423 -35.285 1.00 91.06 242 GLU A O 1
ATOM 1923 N N . LEU A 1 243 ? 8.831 32.590 -34.191 1.00 91.75 243 LEU A N 1
ATOM 1924 C CA . LEU A 1 243 ? 8.348 33.863 -33.658 1.00 91.75 243 LEU A CA 1
ATOM 1925 C C . LEU A 1 243 ? 9.355 34.564 -32.742 1.00 91.75 243 LEU A C 1
ATOM 1927 O O . LEU A 1 243 ? 9.391 35.789 -32.721 1.00 91.75 243 LEU A O 1
ATOM 1931 N N . LEU A 1 244 ? 10.233 33.840 -32.037 1.00 88.81 244 LEU A N 1
ATOM 1932 C CA . LEU A 1 244 ? 11.240 34.452 -31.153 1.00 88.81 244 LEU A CA 1
ATOM 1933 C C . LEU A 1 244 ? 12.171 35.458 -31.849 1.00 88.81 244 LEU A C 1
ATOM 1935 O O . LEU A 1 244 ? 12.797 36.270 -31.170 1.00 88.81 244 LEU A O 1
ATOM 1939 N N . SER A 1 245 ? 12.310 35.391 -33.178 1.00 82.00 245 SER A N 1
ATOM 1940 C CA . SER A 1 245 ? 13.112 36.357 -33.949 1.00 82.00 245 SER A CA 1
ATOM 1941 C C . SER A 1 245 ? 12.273 37.456 -34.614 1.00 82.00 245 SER A C 1
ATOM 1943 O O . SER A 1 245 ? 12.852 38.421 -35.108 1.00 82.00 245 SER A O 1
ATOM 1945 N N . GLU A 1 246 ? 10.946 37.315 -34.638 1.00 88.75 246 GLU A N 1
ATOM 1946 C CA . GLU A 1 246 ? 10.019 38.167 -35.396 1.00 88.75 246 GLU A CA 1
ATOM 1947 C C . GLU A 1 246 ? 9.092 38.981 -34.483 1.00 88.75 246 GLU A C 1
ATOM 1949 O O . GLU A 1 246 ? 8.955 40.190 -34.661 1.00 88.75 246 GLU A O 1
ATOM 1954 N N . ASP A 1 247 ? 8.488 38.326 -33.491 1.00 91.88 247 ASP A N 1
ATOM 1955 C CA . ASP A 1 247 ? 7.502 38.886 -32.572 1.00 91.88 247 ASP A CA 1
ATOM 1956 C C . ASP A 1 247 ? 7.606 38.200 -31.198 1.00 91.88 247 ASP A C 1
ATOM 1958 O O . ASP A 1 247 ? 7.042 37.131 -30.945 1.00 91.88 247 ASP A O 1
ATOM 1962 N N . LEU A 1 248 ? 8.352 38.836 -30.290 1.00 88.44 248 LEU A N 1
ATOM 1963 C CA . LEU A 1 248 ? 8.576 38.323 -28.939 1.00 88.44 248 LEU A CA 1
ATOM 1964 C C . LEU A 1 248 ? 7.290 38.295 -28.098 1.00 88.44 248 LEU A C 1
ATOM 1966 O O . LEU A 1 248 ? 7.150 37.430 -27.233 1.00 88.44 248 LEU A O 1
ATOM 1970 N N . GLU A 1 249 ? 6.362 39.227 -28.321 1.00 90.25 249 GLU A N 1
ATOM 1971 C CA . GLU A 1 249 ? 5.117 39.301 -27.552 1.00 90.25 249 GLU A CA 1
ATOM 1972 C C . GLU A 1 249 ? 4.209 38.126 -27.918 1.00 90.25 249 GLU A C 1
ATOM 1974 O O . GLU A 1 249 ? 3.766 37.386 -27.034 1.00 90.25 249 GLU A O 1
ATOM 1979 N N . LYS A 1 250 ? 4.058 37.862 -29.219 1.00 91.94 250 LYS A N 1
ATOM 1980 C CA . LYS A 1 250 ? 3.324 36.698 -29.716 1.00 91.94 250 LYS A CA 1
ATOM 1981 C C . LYS A 1 250 ? 3.996 35.375 -29.333 1.00 91.94 250 LYS A C 1
ATOM 1983 O O . LYS A 1 250 ? 3.314 34.463 -28.874 1.00 91.94 250 LYS A O 1
ATOM 1988 N N . ALA A 1 251 ? 5.327 35.281 -29.425 1.00 91.19 251 ALA A N 1
ATOM 1989 C CA . ALA A 1 251 ? 6.069 34.098 -28.971 1.00 91.19 251 ALA A CA 1
ATOM 1990 C C . ALA A 1 251 ? 5.858 33.820 -27.471 1.00 91.19 251 ALA A C 1
ATOM 1992 O O . ALA A 1 251 ? 5.726 32.667 -27.061 1.00 91.19 251 ALA A O 1
ATOM 1993 N N . THR A 1 252 ? 5.799 34.876 -26.650 1.00 93.12 252 THR A N 1
ATOM 1994 C CA . THR A 1 252 ? 5.529 34.764 -25.208 1.00 93.12 252 THR A CA 1
ATOM 1995 C C . THR A 1 252 ? 4.112 34.255 -24.951 1.00 93.12 252 THR A C 1
ATOM 1997 O O . THR A 1 252 ? 3.928 33.396 -24.090 1.00 93.12 252 THR A O 1
ATOM 2000 N N . GLN A 1 253 ? 3.120 34.755 -25.696 1.00 93.19 253 GLN A N 1
ATOM 2001 C CA . GLN A 1 253 ? 1.737 34.297 -25.582 1.00 93.19 253 GLN A CA 1
ATOM 2002 C C . GLN A 1 253 ? 1.613 32.807 -25.929 1.00 93.19 253 GLN A C 1
ATOM 2004 O O . GLN A 1 253 ? 1.097 32.037 -25.123 1.00 93.19 253 GLN A O 1
ATOM 2009 N N . GLU A 1 254 ? 2.128 32.388 -27.085 1.00 94.50 254 GLU A N 1
ATOM 2010 C CA . GLU A 1 254 ? 2.013 30.997 -27.539 1.00 94.50 254 GLU A CA 1
ATOM 2011 C C . GLU A 1 254 ? 2.799 30.021 -26.649 1.00 94.50 254 GLU A C 1
ATOM 2013 O O . GLU A 1 254 ? 2.331 28.916 -26.362 1.00 94.50 254 GLU A O 1
ATOM 2018 N N . LEU A 1 255 ? 3.968 30.432 -26.137 1.00 95.06 255 LEU A N 1
ATOM 2019 C CA . LEU A 1 255 ? 4.684 29.646 -25.131 1.00 95.06 255 LEU A CA 1
ATOM 2020 C C . LEU A 1 255 ? 3.881 29.540 -23.825 1.00 95.06 255 LEU A C 1
ATOM 2022 O O . LEU A 1 255 ? 3.895 28.488 -23.183 1.00 95.06 255 LEU A O 1
ATOM 2026 N N . GLY A 1 256 ? 3.172 30.601 -23.434 1.00 94.31 256 GLY A N 1
ATOM 2027 C CA . GLY A 1 256 ? 2.255 30.599 -22.294 1.00 94.31 256 GLY A CA 1
ATOM 2028 C C . GLY A 1 256 ? 1.106 29.605 -22.472 1.00 94.31 256 GLY A C 1
ATOM 2029 O O . GLY A 1 256 ? 0.872 28.785 -21.588 1.00 94.31 256 GLY A O 1
ATOM 2030 N N . GLU A 1 257 ? 0.453 29.602 -23.636 1.00 94.62 257 GLU A N 1
ATOM 2031 C CA . GLU A 1 257 ? -0.615 28.649 -23.977 1.00 94.62 257 GLU A CA 1
ATOM 2032 C C . GLU A 1 257 ? -0.113 27.195 -23.950 1.00 94.62 257 GLU A C 1
ATOM 2034 O O . GLU A 1 257 ? -0.760 26.316 -23.376 1.00 94.62 257 GLU A O 1
ATOM 2039 N N . PHE A 1 258 ? 1.082 26.937 -24.492 1.00 96.38 258 PHE A N 1
ATOM 2040 C CA . PHE A 1 258 ? 1.713 25.619 -24.402 1.00 96.38 258 PHE A CA 1
ATOM 2041 C C . PHE A 1 258 ? 2.015 25.218 -22.952 1.00 96.38 258 PHE A C 1
ATOM 2043 O O . PHE A 1 258 ? 1.800 24.068 -22.566 1.00 96.38 258 PHE A O 1
ATOM 2050 N N . THR A 1 259 ? 2.511 26.161 -22.146 1.00 94.94 259 THR A N 1
ATOM 2051 C CA . THR A 1 259 ? 2.832 25.931 -20.731 1.00 94.94 259 THR A CA 1
ATOM 2052 C C . THR A 1 259 ? 1.578 25.557 -19.947 1.00 94.94 259 THR A C 1
ATOM 2054 O O . THR A 1 259 ? 1.601 24.575 -19.210 1.00 94.94 259 THR A O 1
ATOM 2057 N N . GLU A 1 260 ? 0.468 26.268 -20.143 1.00 91.44 260 GLU A N 1
ATOM 2058 C CA . GLU A 1 260 ? -0.801 25.929 -19.490 1.00 91.44 260 GLU A CA 1
ATOM 2059 C C . GLU A 1 260 ? -1.337 24.574 -19.955 1.00 91.44 260 GLU A C 1
ATOM 2061 O O . GLU A 1 260 ? -1.762 23.767 -19.130 1.00 91.44 260 GLU A O 1
ATOM 2066 N N . ARG A 1 261 ? -1.196 24.237 -21.242 1.00 94.12 261 ARG A N 1
ATOM 2067 C CA . ARG A 1 261 ? -1.569 22.901 -21.718 1.00 94.12 261 ARG A CA 1
ATOM 2068 C C . ARG A 1 261 ? -0.731 21.792 -21.077 1.00 94.12 261 ARG A C 1
ATOM 2070 O O . ARG A 1 261 ? -1.261 20.728 -20.760 1.00 94.12 261 ARG A O 1
ATOM 2077 N N . PHE A 1 262 ? 0.567 22.019 -20.884 1.00 96.25 262 PHE A N 1
ATOM 2078 C CA . PHE A 1 262 ? 1.422 21.078 -20.161 1.00 96.25 262 PHE A CA 1
ATOM 2079 C C . PHE A 1 262 ? 0.977 20.968 -18.693 1.00 96.25 262 PHE A C 1
ATOM 2081 O O . PHE A 1 262 ? 0.819 19.857 -18.196 1.00 96.25 262 PHE A O 1
ATOM 2088 N N . ARG A 1 263 ? 0.683 22.089 -18.022 1.00 89.56 263 ARG A N 1
ATOM 2089 C CA . ARG A 1 263 ? 0.170 22.104 -16.641 1.00 89.56 263 ARG A CA 1
ATOM 2090 C C . ARG A 1 263 ? -1.089 21.244 -16.492 1.00 89.56 263 ARG A C 1
ATOM 2092 O O . ARG A 1 263 ? -1.149 20.412 -15.591 1.00 89.56 263 ARG A O 1
ATOM 2099 N N . GLU A 1 264 ? -2.065 21.423 -17.382 1.00 85.44 264 GLU A N 1
ATOM 2100 C CA . GLU A 1 264 ? -3.321 20.661 -17.384 1.00 85.44 264 GLU A CA 1
ATOM 2101 C C . GLU A 1 264 ? -3.085 19.150 -17.507 1.00 85.44 264 GLU A C 1
ATOM 2103 O O . GLU A 1 264 ? -3.653 18.375 -16.743 1.00 85.44 264 GLU A O 1
ATOM 2108 N N . LEU A 1 265 ? -2.236 18.730 -18.453 1.00 89.50 265 LEU A N 1
ATOM 2109 C CA . LEU A 1 265 ? -1.954 17.311 -18.704 1.00 89.50 265 LEU A CA 1
ATOM 2110 C C . LEU A 1 265 ? -1.078 16.675 -17.618 1.00 89.50 265 LEU A C 1
ATOM 2112 O O . LEU A 1 265 ? -1.178 15.476 -17.362 1.00 89.50 265 LEU A O 1
ATOM 2116 N N . ALA A 1 266 ? -0.185 17.454 -17.006 1.00 87.31 266 ALA A N 1
ATOM 2117 C CA . ALA A 1 266 ? 0.675 16.986 -15.928 1.00 87.31 266 ALA A CA 1
ATOM 2118 C C . ALA A 1 266 ? -0.128 16.708 -14.648 1.00 87.31 266 ALA A C 1
ATOM 2120 O O . ALA A 1 266 ? 0.216 15.785 -13.915 1.00 87.31 266 ALA A O 1
ATOM 2121 N N . GLY A 1 267 ? -1.198 17.472 -14.398 1.00 82.94 267 GLY A N 1
ATOM 2122 C CA . GLY A 1 267 ? -2.001 17.360 -13.181 1.00 82.94 267 GLY A CA 1
ATOM 2123 C C . GLY A 1 267 ? -1.248 17.819 -11.920 1.00 82.94 267 GLY A C 1
ATOM 2124 O O . GLY A 1 267 ? -0.032 18.024 -11.953 1.00 82.94 267 GLY A O 1
ATOM 2125 N N . PRO A 1 268 ? -1.948 17.988 -10.782 1.00 75.38 268 PRO A N 1
ATOM 2126 C CA . PRO A 1 268 ? -1.372 18.564 -9.561 1.00 75.38 268 PRO A CA 1
ATOM 2127 C C . PRO A 1 268 ? -0.199 17.750 -8.994 1.00 75.38 268 PRO A C 1
ATOM 2129 O O . PRO A 1 268 ? 0.718 18.316 -8.398 1.00 75.38 268 PRO A O 1
ATOM 2132 N N . ASP A 1 269 ? -0.183 16.436 -9.231 1.00 76.62 269 ASP A N 1
ATOM 2133 C CA . ASP A 1 269 ? 0.839 15.527 -8.712 1.00 76.62 269 ASP A CA 1
ATOM 2134 C C . ASP A 1 269 ? 2.223 15.731 -9.348 1.00 76.62 269 ASP A C 1
ATOM 2136 O O . ASP A 1 269 ? 3.228 15.374 -8.726 1.00 76.62 269 ASP A O 1
ATOM 2140 N N . LEU A 1 270 ? 2.293 16.286 -10.569 1.00 86.12 270 LEU A N 1
ATOM 2141 C CA . LEU A 1 270 ? 3.527 16.376 -11.363 1.00 86.12 270 LEU A CA 1
ATOM 2142 C C . LEU A 1 270 ? 4.027 17.815 -11.601 1.00 86.12 270 LEU A C 1
ATOM 2144 O O . LEU A 1 270 ? 5.026 17.999 -12.298 1.00 86.12 270 LEU A O 1
ATOM 2148 N N . LEU A 1 271 ? 3.368 18.833 -11.028 1.00 84.75 271 LEU A N 1
ATOM 2149 C CA . LEU A 1 271 ? 3.733 20.244 -11.250 1.00 84.75 271 LEU A CA 1
ATOM 2150 C C . LEU A 1 271 ? 5.035 20.670 -10.563 1.00 84.75 271 LEU A C 1
ATOM 2152 O O . LEU A 1 271 ? 5.705 21.581 -11.046 1.00 84.75 271 LEU A O 1
ATOM 2156 N N . THR A 1 272 ? 5.386 20.039 -9.446 1.00 82.62 272 THR A N 1
ATOM 2157 C CA . THR A 1 272 ? 6.578 20.389 -8.662 1.00 82.62 272 THR A CA 1
ATOM 2158 C C . THR A 1 272 ? 7.500 19.186 -8.585 1.00 82.62 272 THR A C 1
ATOM 2160 O O . THR A 1 272 ? 7.092 18.127 -8.094 1.00 82.62 272 THR A O 1
ATOM 2163 N N . ASP A 1 273 ? 8.747 19.350 -9.021 1.00 84.31 273 ASP A N 1
ATOM 2164 C CA . ASP A 1 273 ? 9.759 18.316 -8.905 1.00 84.31 273 ASP A CA 1
ATOM 2165 C C . ASP A 1 273 ? 10.187 18.169 -7.453 1.00 84.31 273 ASP A C 1
ATOM 2167 O O . ASP A 1 273 ? 10.478 19.120 -6.724 1.00 84.31 273 ASP A O 1
ATOM 2171 N N . GLY A 1 274 ? 10.267 16.924 -7.007 1.00 77.00 274 GLY A N 1
ATOM 2172 C CA . GLY A 1 274 ? 10.745 16.668 -5.668 1.00 77.00 274 GLY A CA 1
ATOM 2173 C C . GLY A 1 274 ? 10.568 15.228 -5.267 1.00 77.00 274 GLY A C 1
ATOM 2174 O O . GLY A 1 274 ? 9.456 14.723 -5.148 1.00 77.00 274 GLY A O 1
ATOM 2175 N N . SER A 1 275 ? 11.677 14.589 -4.906 1.00 60.72 275 SER A N 1
ATOM 2176 C CA . SER A 1 275 ? 11.647 13.270 -4.274 1.00 60.72 275 SER A CA 1
ATOM 2177 C C . SER A 1 275 ? 10.932 13.267 -2.912 1.00 60.72 275 SER A C 1
ATOM 2179 O O . SER A 1 275 ? 10.680 12.193 -2.372 1.00 60.72 275 SER A O 1
ATOM 2181 N N . GLY A 1 276 ? 10.589 14.434 -2.352 1.00 63.41 276 GLY A N 1
ATOM 2182 C CA . GLY A 1 276 ? 9.734 14.569 -1.169 1.00 63.41 276 GLY A CA 1
ATOM 2183 C C . GLY A 1 276 ? 8.236 14.390 -1.449 1.00 63.41 276 GLY A C 1
ATOM 2184 O O . GLY A 1 276 ? 7.508 13.989 -0.546 1.00 63.41 276 GLY A O 1
ATOM 2185 N N . ASN A 1 277 ? 7.778 14.625 -2.685 1.00 72.06 277 ASN A N 1
ATOM 2186 C CA . ASN A 1 277 ? 6.404 14.348 -3.101 1.00 72.06 277 ASN A CA 1
ATOM 2187 C C . ASN A 1 277 ? 6.288 12.863 -3.485 1.00 72.06 277 ASN A C 1
ATOM 2189 O O . ASN A 1 277 ? 6.952 12.397 -4.412 1.00 72.06 277 ASN A O 1
ATOM 2193 N N . LYS A 1 278 ? 5.449 12.108 -2.764 1.00 72.56 278 LYS A N 1
ATOM 2194 C CA . LYS A 1 278 ? 5.283 10.661 -2.968 1.00 72.56 278 LYS A CA 1
ATOM 2195 C C . LYS A 1 278 ? 4.741 10.329 -4.361 1.00 72.56 278 LYS A C 1
ATOM 2197 O O . LYS A 1 278 ? 5.276 9.428 -5.002 1.00 72.56 278 LYS A O 1
ATOM 2202 N N . ALA A 1 279 ? 3.728 11.056 -4.831 1.00 72.56 279 ALA A N 1
ATOM 2203 C CA . ALA A 1 279 ? 3.120 10.819 -6.137 1.00 72.56 279 ALA A CA 1
ATOM 2204 C C . ALA A 1 279 ? 4.125 11.097 -7.265 1.00 72.56 279 ALA A C 1
ATOM 2206 O O . ALA A 1 279 ? 4.351 10.225 -8.109 1.00 72.56 279 ALA A O 1
ATOM 2207 N N . TRP A 1 280 ? 4.810 12.246 -7.224 1.00 84.31 280 TRP A N 1
ATOM 2208 C CA . TRP A 1 280 ? 5.858 12.590 -8.193 1.00 84.31 280 TRP A CA 1
ATOM 2209 C C . TRP A 1 280 ? 6.997 11.562 -8.188 1.00 84.31 280 TRP A C 1
ATOM 2211 O O . TRP A 1 280 ? 7.367 11.035 -9.237 1.00 84.31 280 TRP A O 1
ATOM 2221 N N . ARG A 1 281 ? 7.521 11.216 -7.001 1.00 83.94 281 ARG A N 1
ATOM 2222 C CA . ARG A 1 281 ? 8.641 10.276 -6.837 1.00 83.94 281 ARG A CA 1
ATOM 2223 C C . ARG A 1 281 ? 8.325 8.908 -7.437 1.00 83.94 281 ARG A C 1
ATOM 2225 O O . ARG A 1 281 ? 9.149 8.370 -8.175 1.00 83.94 281 ARG A O 1
ATOM 2232 N N . THR A 1 282 ? 7.153 8.356 -7.130 1.00 76.94 282 THR A N 1
ATOM 2233 C CA . THR A 1 282 ? 6.727 7.054 -7.656 1.00 76.94 282 THR A CA 1
ATOM 2234 C C . THR A 1 282 ? 6.558 7.103 -9.172 1.00 76.94 282 THR A C 1
ATOM 2236 O O . THR A 1 282 ? 7.107 6.241 -9.856 1.00 76.94 282 THR A O 1
ATOM 2239 N N . ASN A 1 283 ? 5.879 8.122 -9.715 1.00 80.75 283 ASN A N 1
ATOM 2240 C CA . ASN A 1 283 ? 5.685 8.265 -11.163 1.00 80.75 283 ASN A CA 1
ATOM 2241 C C . ASN A 1 283 ? 7.017 8.437 -11.910 1.00 80.75 283 ASN A C 1
ATOM 2243 O O . ASN A 1 283 ? 7.246 7.759 -12.911 1.00 80.75 283 ASN A O 1
ATOM 2247 N N . MET A 1 284 ? 7.915 9.293 -11.414 1.00 86.06 284 MET A N 1
ATOM 2248 C CA . MET A 1 284 ? 9.216 9.542 -12.041 1.00 86.06 284 MET A CA 1
ATOM 2249 C C . MET A 1 284 ? 10.064 8.273 -12.047 1.00 86.06 284 MET A C 1
ATOM 2251 O O . MET A 1 284 ? 10.568 7.872 -13.092 1.00 86.06 284 MET A O 1
ATOM 2255 N N . PHE A 1 285 ? 10.172 7.591 -10.904 1.00 82.12 285 PHE A N 1
ATOM 2256 C CA . PHE A 1 285 ? 10.900 6.329 -10.830 1.00 82.12 285 PHE A CA 1
ATOM 2257 C C . PHE A 1 285 ? 10.338 5.286 -11.802 1.00 82.12 285 PHE A C 1
ATOM 2259 O O . PHE A 1 285 ? 11.088 4.706 -12.582 1.00 82.12 285 PHE A O 1
ATOM 2266 N N . CYS A 1 286 ? 9.019 5.100 -11.801 1.00 79.50 286 CYS A N 1
ATOM 2267 C CA . CYS A 1 286 ? 8.341 4.176 -12.700 1.00 79.50 286 CYS A CA 1
ATOM 2268 C C . CYS A 1 286 ? 8.695 4.466 -14.170 1.00 79.50 286 CYS A C 1
ATOM 2270 O O . CYS A 1 286 ? 9.194 3.590 -14.877 1.00 79.50 286 CYS A O 1
ATOM 2272 N N . ARG A 1 287 ? 8.580 5.730 -14.602 1.00 80.25 287 ARG A N 1
ATOM 2273 C CA . ARG A 1 287 ? 8.924 6.145 -15.970 1.00 80.25 287 ARG A CA 1
ATOM 2274 C C . ARG A 1 287 ? 10.401 5.955 -16.307 1.00 80.25 287 ARG A C 1
ATOM 2276 O O . ARG A 1 287 ? 10.694 5.587 -17.439 1.00 80.25 287 ARG A O 1
ATOM 2283 N N . LEU A 1 288 ? 11.331 6.169 -15.375 1.00 78.12 288 LEU A N 1
ATOM 2284 C CA . LEU A 1 288 ? 12.772 5.999 -15.626 1.00 78.12 288 LEU A CA 1
ATOM 2285 C C . LEU A 1 288 ? 13.200 4.540 -15.797 1.00 78.12 288 LEU A C 1
ATOM 2287 O O . LEU A 1 288 ? 14.214 4.277 -16.443 1.00 78.12 288 LEU A O 1
ATOM 2291 N N . TYR A 1 289 ? 12.427 3.609 -15.246 1.00 73.31 289 TYR A N 1
ATOM 2292 C CA . TYR A 1 289 ? 12.710 2.177 -15.296 1.00 73.31 289 TYR A CA 1
ATOM 2293 C C . TYR A 1 289 ? 11.751 1.406 -16.209 1.00 73.31 289 TYR A C 1
ATOM 2295 O O . TYR A 1 289 ? 11.802 0.179 -16.235 1.00 73.31 289 TYR A O 1
ATOM 2303 N N . ASP A 1 290 ? 10.917 2.119 -16.974 1.00 68.69 290 ASP A N 1
ATOM 2304 C CA . ASP A 1 290 ? 9.890 1.540 -17.851 1.00 68.69 290 ASP A CA 1
ATOM 2305 C C . ASP A 1 290 ? 8.955 0.567 -17.101 1.00 68.69 290 ASP A C 1
ATOM 2307 O O . ASP A 1 290 ? 8.518 -0.471 -17.597 1.00 68.69 290 ASP A O 1
ATOM 2311 N N . ILE A 1 291 ? 8.683 0.906 -15.840 1.00 71.69 291 ILE A N 1
ATOM 2312 C CA . ILE A 1 291 ? 7.718 0.239 -14.973 1.00 71.69 291 ILE A CA 1
ATOM 2313 C C . ILE A 1 291 ? 6.456 1.090 -15.038 1.00 71.69 291 ILE A C 1
ATOM 2315 O O . ILE A 1 291 ? 6.518 2.290 -14.790 1.00 71.69 291 ILE A O 1
ATOM 2319 N N . SER A 1 292 ? 5.300 0.506 -15.338 1.00 61.91 292 SER A N 1
ATOM 2320 C CA . SER A 1 292 ? 4.050 1.226 -15.092 1.00 61.91 292 SER A CA 1
ATOM 2321 C C . SER A 1 292 ? 3.699 1.130 -13.591 1.00 61.91 292 SER A C 1
ATOM 2323 O O . SER A 1 292 ? 3.787 0.051 -12.994 1.00 61.91 292 SER A O 1
ATOM 2325 N N . PRO A 1 293 ? 3.289 2.229 -12.929 1.00 58.34 293 PRO A N 1
ATOM 2326 C CA . PRO A 1 293 ? 2.767 2.156 -11.564 1.00 58.34 293 PRO A CA 1
ATOM 2327 C C . PRO A 1 293 ? 1.532 1.245 -11.462 1.00 58.34 293 PRO A C 1
ATOM 2329 O O . PRO A 1 293 ? 1.263 0.695 -10.399 1.00 58.34 293 PRO A O 1
ATOM 2332 N N . SER A 1 294 ? 0.805 1.056 -12.570 1.00 58.44 294 SER A N 1
ATOM 2333 C CA . SER A 1 294 ? -0.394 0.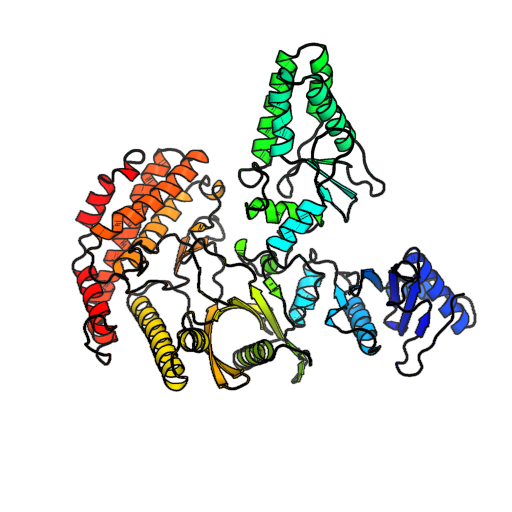213 -12.656 1.00 58.44 294 SER A CA 1
ATOM 2334 C C . SER A 1 294 ? -0.100 -1.285 -12.823 1.00 58.44 294 SER A C 1
ATOM 2336 O O . SER A 1 294 ? -1.007 -2.092 -13.020 1.00 58.44 294 SER A O 1
ATOM 2338 N N . VAL A 1 295 ? 1.173 -1.685 -12.768 1.00 63.19 295 VAL A N 1
ATOM 2339 C CA . VAL A 1 295 ? 1.582 -3.077 -13.004 1.00 63.19 295 VAL A CA 1
ATOM 2340 C C . VAL A 1 295 ? 2.573 -3.610 -11.967 1.00 63.19 295 VAL A C 1
ATOM 2342 O O . VAL A 1 295 ? 3.094 -4.709 -12.141 1.00 63.19 295 VAL A O 1
ATOM 2345 N N . VAL A 1 296 ? 2.829 -2.877 -10.880 1.00 69.56 296 VAL A N 1
ATOM 2346 C CA . VAL A 1 296 ? 3.613 -3.391 -9.740 1.00 69.56 296 VAL A CA 1
ATOM 2347 C C . VAL A 1 296 ? 2.813 -4.434 -8.951 1.00 69.56 296 VAL A C 1
ATOM 2349 O O . VAL A 1 296 ? 1.583 -4.477 -9.032 1.00 69.56 296 VAL A O 1
ATOM 2352 N N . GLU A 1 297 ? 3.496 -5.302 -8.199 1.00 71.62 297 GLU A N 1
ATOM 2353 C CA . GLU A 1 297 ? 2.852 -6.408 -7.467 1.00 71.62 297 GLU A CA 1
ATOM 2354 C C . GLU A 1 297 ? 1.779 -5.898 -6.498 1.00 71.62 297 GLU A C 1
ATOM 2356 O O . GLU A 1 297 ? 0.684 -6.450 -6.434 1.00 71.62 297 GLU A O 1
ATOM 2361 N N . GLU A 1 298 ? 2.051 -4.789 -5.816 1.00 75.69 298 GLU A N 1
ATOM 2362 C CA . GLU A 1 298 ? 1.121 -4.160 -4.882 1.00 75.69 298 GLU A CA 1
ATOM 2363 C C . GLU A 1 298 ? -0.150 -3.655 -5.579 1.00 75.69 298 GLU A C 1
ATOM 2365 O O . GLU A 1 298 ? -1.248 -3.843 -5.061 1.00 75.69 298 GLU A O 1
ATOM 2370 N N . TRP A 1 299 ? -0.028 -3.080 -6.781 1.00 71.88 299 TRP A N 1
ATOM 2371 C CA . TRP A 1 299 ? -1.185 -2.686 -7.589 1.00 71.88 299 TRP A CA 1
ATOM 2372 C C . TRP A 1 299 ? -1.999 -3.908 -8.010 1.00 71.88 299 TRP A C 1
ATOM 2374 O O . TRP A 1 299 ? -3.223 -3.912 -7.912 1.00 71.88 299 TRP A O 1
ATOM 2384 N N . ALA A 1 300 ? -1.321 -4.970 -8.455 1.00 67.81 300 ALA A N 1
ATOM 2385 C CA . ALA A 1 300 ? -1.973 -6.210 -8.869 1.00 67.81 300 ALA A CA 1
ATOM 2386 C C . ALA A 1 300 ? -2.702 -6.918 -7.714 1.00 67.81 300 ALA A C 1
ATOM 2388 O O . ALA A 1 300 ? -3.614 -7.700 -7.961 1.00 67.81 300 ALA A O 1
ATOM 2389 N N . LEU A 1 301 ? -2.302 -6.649 -6.472 1.00 77.38 301 LEU A N 1
ATOM 2390 C CA . LEU A 1 301 ? -2.983 -7.089 -5.254 1.00 77.38 301 LEU A CA 1
ATOM 2391 C C . LEU A 1 301 ? -4.138 -6.158 -4.842 1.00 77.38 301 LEU A C 1
ATOM 2393 O O . LEU A 1 301 ? -4.769 -6.381 -3.814 1.00 77.38 301 LEU A O 1
ATOM 2397 N N . GLY A 1 302 ? -4.410 -5.099 -5.609 1.00 76.75 302 GLY A N 1
ATOM 2398 C CA . GLY A 1 302 ? -5.424 -4.101 -5.276 1.00 76.75 302 GLY A CA 1
ATOM 2399 C C . GLY A 1 302 ? -5.061 -3.257 -4.055 1.00 76.75 302 GLY A C 1
ATOM 2400 O O . GLY A 1 302 ? -5.955 -2.688 -3.428 1.00 76.75 302 GLY A O 1
ATOM 2401 N N . LEU A 1 303 ? -3.773 -3.186 -3.696 1.00 82.12 303 LEU A N 1
ATOM 2402 C CA . LEU A 1 303 ? -3.325 -2.321 -2.615 1.00 82.12 303 LEU A CA 1
ATOM 2403 C C . LEU A 1 303 ? -3.440 -0.860 -3.033 1.00 82.12 303 LEU A C 1
ATOM 2405 O O . LEU A 1 303 ? -3.337 -0.482 -4.200 1.00 82.12 303 LEU A O 1
ATOM 2409 N N . SER A 1 304 ? -3.622 -0.025 -2.032 1.00 74.62 304 SER A N 1
ATOM 2410 C CA . SER A 1 304 ? -3.686 1.411 -2.172 1.00 74.62 304 SER A CA 1
ATOM 2411 C C . SER A 1 304 ? -2.296 1.981 -2.504 1.00 74.62 304 SER A C 1
ATOM 2413 O O . SER A 1 304 ? -1.270 1.371 -2.164 1.00 74.62 304 SER A O 1
ATOM 2415 N N . PRO A 1 305 ? -2.226 3.144 -3.184 1.00 70.50 305 PRO A N 1
ATOM 2416 C CA . PRO A 1 305 ? -0.979 3.665 -3.750 1.00 70.50 305 PRO A CA 1
ATOM 2417 C C . PRO A 1 305 ? 0.161 3.852 -2.758 1.00 70.50 305 PRO A C 1
ATOM 2419 O O . PRO A 1 305 ? 1.332 3.937 -3.129 1.00 70.50 305 PRO A O 1
ATOM 2422 N N . GLU A 1 306 ? -0.153 3.927 -1.472 1.00 70.56 306 GLU A N 1
ATOM 2423 C CA . GLU A 1 306 ? 0.834 4.098 -0.439 1.00 70.56 306 GLU A CA 1
ATOM 2424 C C . GLU A 1 306 ? 1.729 2.862 -0.207 1.00 70.56 306 GLU A C 1
ATOM 2426 O O . GLU A 1 306 ? 2.842 3.019 0.306 1.00 70.56 306 GLU A O 1
ATOM 2431 N N . PHE A 1 307 ? 1.318 1.675 -0.664 1.00 77.56 307 PHE A N 1
ATOM 2432 C CA . PHE A 1 307 ? 2.132 0.456 -0.617 1.00 77.56 307 PHE A CA 1
ATOM 2433 C C . PHE A 1 307 ? 3.080 0.298 -1.814 1.00 77.56 307 PHE A C 1
ATOM 2435 O O . PHE A 1 307 ? 4.059 -0.441 -1.711 1.00 77.56 307 PHE A O 1
ATOM 2442 N N . PHE A 1 308 ? 2.840 0.997 -2.926 1.00 76.69 308 PHE A N 1
ATOM 2443 C CA . PHE A 1 308 ? 3.588 0.785 -4.169 1.00 76.69 308 PHE A CA 1
ATOM 2444 C C . PHE A 1 308 ? 5.070 1.094 -3.991 1.00 76.69 308 PHE A C 1
ATOM 2446 O O . PHE A 1 308 ? 5.427 2.162 -3.488 1.00 76.69 308 PHE A O 1
ATOM 2453 N N . LEU A 1 309 ? 5.922 0.152 -4.416 1.00 74.56 309 LEU A N 1
ATOM 2454 C CA . LEU A 1 309 ? 7.385 0.235 -4.282 1.00 74.56 309 LEU A CA 1
ATOM 2455 C C . LEU A 1 309 ? 7.864 0.440 -2.833 1.00 74.56 309 LEU A C 1
ATOM 2457 O O . LEU A 1 309 ? 8.946 0.969 -2.594 1.00 74.56 309 LEU A O 1
ATOM 2461 N N . ASN A 1 310 ? 7.042 0.053 -1.858 1.00 77.25 310 ASN A N 1
ATOM 2462 C CA . ASN A 1 310 ? 7.341 0.194 -0.439 1.00 77.25 310 ASN A CA 1
ATOM 2463 C C . ASN A 1 310 ? 7.157 -1.122 0.336 1.00 77.25 310 ASN A C 1
ATOM 2465 O O . ASN A 1 310 ? 7.224 -1.140 1.567 1.00 77.25 310 ASN A O 1
ATOM 2469 N N . VAL A 1 311 ? 6.923 -2.226 -0.377 1.00 83.38 311 VAL A N 1
ATOM 2470 C CA . VAL A 1 311 ? 6.898 -3.575 0.184 1.00 83.38 311 VAL A CA 1
ATOM 2471 C C . VAL A 1 311 ? 8.144 -4.316 -0.280 1.00 83.38 311 VAL A C 1
ATOM 2473 O O . VAL A 1 311 ? 8.326 -4.616 -1.457 1.00 83.38 311 VAL A O 1
ATOM 2476 N N . ARG A 1 312 ? 9.009 -4.650 0.672 1.00 87.12 312 ARG A N 1
ATOM 2477 C CA . ARG A 1 312 ? 10.097 -5.590 0.453 1.00 87.12 312 ARG A CA 1
ATOM 2478 C C . ARG A 1 312 ? 9.572 -7.004 0.645 1.00 87.12 312 ARG A C 1
ATOM 2480 O O . ARG A 1 312 ? 9.457 -7.484 1.773 1.00 87.12 312 ARG A O 1
ATOM 2487 N N . TRP A 1 313 ? 9.248 -7.667 -0.457 1.00 89.31 313 TRP A N 1
ATOM 2488 C CA . TRP A 1 313 ? 8.869 -9.077 -0.459 1.00 89.31 313 TRP A CA 1
ATOM 2489 C C . TRP A 1 313 ? 10.028 -9.957 0.023 1.00 89.31 313 TRP A C 1
ATOM 2491 O O . TRP A 1 313 ? 11.185 -9.738 -0.331 1.00 89.31 313 TRP A O 1
ATOM 2501 N N . MET A 1 314 ? 9.711 -10.948 0.850 1.00 92.69 314 MET A N 1
ATOM 2502 C CA . MET A 1 314 ? 10.653 -11.907 1.426 1.00 92.69 314 MET A CA 1
ATOM 2503 C C . MET A 1 314 ? 10.307 -13.326 0.962 1.00 92.69 314 MET A C 1
ATOM 2505 O O . MET A 1 314 ? 9.192 -13.555 0.478 1.00 92.69 314 MET A O 1
ATOM 2509 N N . PRO A 1 315 ? 11.234 -14.286 1.129 1.00 94.12 315 PRO A N 1
ATOM 2510 C CA . PRO A 1 315 ? 10.962 -15.693 0.890 1.00 94.12 315 PRO A CA 1
ATOM 2511 C C . PRO A 1 315 ? 9.639 -16.168 1.499 1.00 94.12 315 PRO A C 1
ATOM 2513 O O . PRO A 1 315 ? 9.430 -16.060 2.706 1.00 94.12 315 PRO A O 1
ATOM 2516 N N . GLY A 1 316 ? 8.733 -16.649 0.644 1.00 95.56 316 GLY A N 1
ATOM 2517 C CA . GLY A 1 316 ? 7.418 -17.151 1.027 1.00 95.56 316 GLY A CA 1
ATOM 2518 C C . GLY A 1 316 ? 7.369 -18.674 1.163 1.00 95.56 316 GLY A C 1
ATOM 2519 O O . GLY A 1 316 ? 8.388 -19.352 1.306 1.00 95.56 316 GLY A O 1
ATOM 2520 N N . ALA A 1 317 ? 6.153 -19.214 1.102 1.00 96.75 317 ALA A N 1
ATOM 2521 C CA . ALA A 1 317 ? 5.882 -20.646 1.143 1.00 96.75 317 ALA A CA 1
ATOM 2522 C C . ALA A 1 317 ? 4.937 -21.071 0.016 1.00 96.75 317 ALA A C 1
ATOM 2524 O O . ALA A 1 317 ? 4.074 -20.305 -0.414 1.00 96.75 317 ALA A O 1
ATOM 2525 N N . ARG A 1 318 ? 5.039 -22.330 -0.413 1.00 95.88 318 ARG A N 1
ATOM 2526 C CA . ARG A 1 318 ? 4.070 -22.955 -1.326 1.00 95.88 318 ARG A CA 1
ATOM 2527 C C . ARG A 1 318 ? 3.769 -24.393 -0.950 1.00 95.88 318 ARG A C 1
ATOM 2529 O O . ARG A 1 318 ? 4.553 -25.044 -0.261 1.00 95.88 318 ARG A O 1
ATOM 2536 N N . LYS A 1 319 ? 2.641 -24.899 -1.437 1.00 94.69 319 LYS A N 1
ATOM 2537 C CA . LYS A 1 319 ? 2.192 -26.275 -1.229 1.00 94.69 319 LYS A CA 1
ATOM 2538 C C . LYS A 1 319 ? 2.175 -27.036 -2.548 1.00 94.69 319 LYS A C 1
ATOM 2540 O O . LYS A 1 319 ? 1.476 -26.646 -3.478 1.00 94.69 319 LYS A O 1
ATOM 2545 N N . GLU A 1 320 ? 2.880 -28.163 -2.605 1.00 90.25 320 GLU A N 1
ATOM 2546 C CA . GLU A 1 320 ? 2.795 -29.110 -3.723 1.00 90.25 320 GLU A CA 1
ATOM 2547 C C . GLU A 1 320 ? 2.315 -30.463 -3.177 1.00 90.25 320 GLU A C 1
ATOM 2549 O O . GLU A 1 320 ? 2.988 -31.135 -2.388 1.00 90.25 320 GLU A O 1
ATOM 2554 N N . GLY A 1 321 ? 1.086 -30.842 -3.538 1.00 87.19 321 GLY A N 1
ATOM 2555 C CA . GLY A 1 321 ? 0.411 -32.001 -2.953 1.00 87.19 321 GLY A CA 1
ATOM 2556 C C . GLY A 1 321 ? 0.201 -31.841 -1.441 1.00 87.19 321 GLY A C 1
ATOM 2557 O O . GLY A 1 321 ? -0.558 -30.979 -0.993 1.00 87.19 321 GLY A O 1
ATOM 2558 N N . THR A 1 322 ? 0.852 -32.697 -0.651 1.00 87.19 322 THR A N 1
ATOM 2559 C CA . THR A 1 322 ? 0.819 -32.661 0.822 1.00 87.19 322 THR A CA 1
ATOM 2560 C C . THR A 1 322 ? 2.041 -31.989 1.442 1.00 87.19 322 THR A C 1
ATOM 2562 O O . THR A 1 322 ? 2.064 -31.787 2.654 1.00 87.19 322 THR A O 1
ATOM 2565 N N . ARG A 1 323 ? 3.056 -31.648 0.640 1.00 94.19 323 ARG A N 1
ATOM 2566 C CA . ARG A 1 323 ? 4.321 -31.088 1.121 1.00 94.19 323 ARG A CA 1
ATOM 2567 C C . ARG A 1 323 ? 4.305 -29.567 1.040 1.00 94.19 323 ARG A C 1
ATOM 2569 O O . ARG A 1 323 ? 3.799 -28.995 0.076 1.00 94.19 323 ARG A O 1
ATOM 2576 N N . VAL A 1 324 ? 4.880 -28.938 2.058 1.00 95.62 324 VAL A N 1
ATOM 2577 C CA . VAL A 1 324 ? 5.102 -27.492 2.123 1.00 95.62 324 VAL A CA 1
ATOM 2578 C C . VAL A 1 324 ? 6.566 -27.216 1.814 1.00 95.62 324 VAL A C 1
ATOM 2580 O O . VAL A 1 324 ? 7.446 -27.856 2.386 1.00 95.62 324 VAL A O 1
ATOM 2583 N N . PHE A 1 325 ? 6.809 -26.266 0.920 1.00 94.38 325 PHE A N 1
ATOM 2584 C CA . PHE A 1 325 ? 8.134 -25.816 0.518 1.00 94.38 325 PHE A CA 1
ATOM 2585 C C . PHE A 1 325 ? 8.357 -24.385 1.010 1.00 94.38 325 PHE A C 1
ATOM 2587 O O . PHE A 1 325 ? 7.502 -23.520 0.810 1.00 94.38 325 PHE A O 1
ATOM 2594 N N . MET A 1 326 ? 9.507 -24.163 1.642 1.00 94.69 326 MET A N 1
ATOM 2595 C CA . MET A 1 326 ? 10.028 -22.879 2.118 1.00 94.69 326 MET A CA 1
ATOM 2596 C C . MET A 1 326 ? 11.538 -22.866 1.881 1.00 94.69 326 MET A C 1
ATOM 2598 O O . MET A 1 326 ? 12.151 -23.934 1.852 1.00 94.69 326 MET A O 1
ATOM 2602 N N . GLU A 1 327 ? 12.133 -21.682 1.769 1.00 90.69 327 GLU A N 1
ATOM 2603 C CA . GLU A 1 327 ? 13.594 -21.555 1.715 1.00 90.69 327 GLU A CA 1
ATOM 2604 C C . GLU A 1 327 ? 14.236 -21.969 3.054 1.00 90.69 327 GLU A C 1
ATOM 2606 O O . GLU A 1 327 ? 13.674 -21.729 4.130 1.00 90.69 327 GLU A O 1
ATOM 2611 N N . GLU A 1 328 ? 15.398 -22.627 2.992 1.00 84.00 328 GLU A N 1
ATOM 2612 C CA . GLU A 1 328 ? 16.114 -23.109 4.183 1.00 84.00 328 GLU A CA 1
ATOM 2613 C C . GLU A 1 328 ? 16.712 -21.947 4.985 1.00 84.00 328 GLU A C 1
ATOM 2615 O O . GLU A 1 328 ? 16.446 -21.815 6.183 1.00 84.00 328 GLU A O 1
ATOM 2620 N N . GLU A 1 329 ? 17.448 -21.080 4.291 1.00 82.94 329 GLU A N 1
ATOM 2621 C CA . GLU A 1 329 ? 18.067 -19.854 4.795 1.00 82.94 329 GLU A CA 1
ATOM 2622 C C . GLU A 1 329 ? 17.029 -18.718 4.798 1.00 82.94 329 GLU A C 1
ATOM 2624 O O . GLU A 1 329 ? 16.955 -17.884 3.895 1.00 82.94 329 GLU A O 1
ATOM 2629 N N . MET A 1 330 ? 16.160 -18.713 5.809 1.00 87.50 330 MET A N 1
ATOM 2630 C CA . MET A 1 330 ? 15.135 -17.686 5.999 1.00 87.50 330 MET A CA 1
ATOM 2631 C C . MET A 1 330 ? 15.197 -17.128 7.416 1.00 87.50 330 MET A C 1
ATOM 2633 O O . MET A 1 330 ? 15.417 -17.861 8.382 1.00 87.50 330 MET A O 1
ATOM 2637 N N . ASP A 1 331 ? 14.925 -15.828 7.542 1.00 88.88 331 ASP A N 1
ATOM 2638 C CA . ASP A 1 331 ? 14.685 -15.191 8.831 1.00 88.88 331 ASP A CA 1
ATOM 2639 C C . ASP A 1 331 ? 13.670 -16.004 9.661 1.00 88.88 331 ASP A C 1
ATOM 2641 O O . ASP A 1 331 ? 12.560 -16.322 9.219 1.00 88.88 331 ASP A O 1
ATOM 2645 N N . LEU A 1 332 ? 14.068 -16.367 10.884 1.00 89.56 332 LEU A N 1
ATOM 2646 C CA . LEU A 1 332 ? 13.293 -17.260 11.745 1.00 89.56 332 LEU A CA 1
ATOM 2647 C C . LEU A 1 332 ? 11.905 -16.691 12.068 1.00 89.56 332 LEU A C 1
ATOM 2649 O O . LEU A 1 332 ? 10.944 -17.449 12.213 1.00 89.56 332 LEU A O 1
ATOM 2653 N N . ARG A 1 333 ? 11.785 -15.366 12.183 1.00 90.38 333 ARG A N 1
ATOM 2654 C CA . ARG A 1 333 ? 10.516 -14.692 12.452 1.00 90.38 333 ARG A CA 1
ATOM 2655 C C . ARG A 1 333 ? 9.595 -14.799 11.242 1.00 90.38 333 ARG A C 1
ATOM 2657 O O . ARG A 1 333 ? 8.433 -15.160 11.410 1.00 90.38 333 ARG A O 1
ATOM 2664 N N . VAL A 1 334 ? 10.121 -14.572 10.038 1.00 93.25 334 VAL A N 1
ATOM 2665 C CA . VAL A 1 334 ? 9.381 -14.773 8.779 1.00 93.25 334 VAL A CA 1
ATOM 2666 C C . VAL A 1 334 ? 8.887 -16.215 8.681 1.00 93.25 334 VAL A C 1
ATOM 2668 O O . VAL A 1 334 ? 7.700 -16.442 8.454 1.00 93.25 334 VAL A O 1
ATOM 2671 N N . ARG A 1 335 ? 9.751 -17.194 8.971 1.00 94.88 335 ARG A N 1
ATOM 2672 C CA . ARG A 1 335 ? 9.384 -18.617 8.968 1.00 94.88 335 ARG A CA 1
ATOM 2673 C C . ARG A 1 335 ? 8.246 -18.934 9.942 1.00 94.88 335 ARG A C 1
ATOM 2675 O O . ARG A 1 335 ? 7.328 -19.670 9.591 1.00 94.88 335 ARG A O 1
ATOM 2682 N N . LYS A 1 336 ? 8.283 -18.383 11.160 1.00 94.56 336 LYS A N 1
ATOM 2683 C CA . LYS A 1 336 ? 7.219 -18.567 12.166 1.00 94.56 336 LYS A CA 1
ATOM 2684 C C . LYS A 1 336 ? 5.893 -17.931 11.736 1.00 94.56 336 LYS A C 1
ATOM 2686 O O . LYS A 1 336 ? 4.841 -18.544 11.918 1.00 94.56 336 LYS A O 1
ATOM 2691 N N . LEU A 1 337 ? 5.937 -16.745 11.125 1.00 95.88 337 LEU A N 1
ATOM 2692 C CA . LEU A 1 337 ? 4.749 -16.105 10.554 1.00 95.88 337 LEU A CA 1
ATOM 2693 C C . LEU A 1 337 ? 4.155 -16.943 9.417 1.00 95.88 337 LEU A C 1
ATOM 2695 O O . LEU A 1 337 ? 2.951 -17.176 9.410 1.00 95.88 337 LEU A O 1
ATOM 2699 N N . LEU A 1 338 ? 4.979 -17.464 8.503 1.00 96.62 338 LEU A N 1
ATOM 2700 C CA . LEU A 1 338 ? 4.499 -18.336 7.427 1.00 96.62 338 LEU A CA 1
ATOM 2701 C C . LEU A 1 338 ? 3.775 -19.571 7.977 1.00 96.62 338 LEU A C 1
ATOM 2703 O O . LEU A 1 338 ? 2.679 -19.872 7.514 1.00 96.62 338 LEU A O 1
ATOM 2707 N N . TRP A 1 339 ? 4.335 -20.248 8.986 1.00 96.44 339 TRP A N 1
ATOM 2708 C CA . TRP A 1 339 ? 3.661 -21.384 9.629 1.00 96.44 339 TRP A CA 1
ATOM 2709 C C . TRP A 1 339 ? 2.333 -20.999 10.276 1.00 96.44 339 TRP A C 1
ATOM 2711 O O . TRP A 1 339 ? 1.357 -21.720 10.105 1.00 96.44 339 TRP A O 1
ATOM 2721 N N . THR A 1 340 ? 2.268 -19.832 10.921 1.00 96.50 340 THR A N 1
ATOM 2722 C CA . THR A 1 340 ? 1.015 -19.318 11.496 1.00 96.50 340 THR A CA 1
ATOM 2723 C C . THR A 1 340 ? -0.082 -19.235 10.430 1.00 96.50 340 THR A C 1
ATOM 2725 O O . THR A 1 340 ? -1.178 -19.750 10.624 1.00 96.50 340 THR A O 1
ATOM 2728 N N . PHE A 1 341 ? 0.217 -18.656 9.264 1.00 96.88 341 PHE A N 1
ATOM 2729 C CA . PHE A 1 341 ? -0.755 -18.538 8.171 1.00 96.88 341 PHE A CA 1
ATOM 2730 C C . PHE A 1 341 ? -1.068 -19.869 7.484 1.00 96.88 341 PHE A C 1
ATOM 2732 O O . PHE A 1 341 ? -2.196 -20.088 7.054 1.00 96.88 341 PHE A O 1
ATOM 2739 N N . ILE A 1 342 ? -0.100 -20.777 7.398 1.00 96.06 342 ILE A N 1
ATOM 2740 C CA . ILE A 1 342 ? -0.316 -22.126 6.864 1.00 96.06 342 ILE A CA 1
ATOM 2741 C C . ILE A 1 342 ? -1.293 -22.919 7.734 1.00 96.06 342 ILE A C 1
ATOM 2743 O O . ILE A 1 342 ? -2.161 -23.612 7.198 1.00 96.06 342 ILE A O 1
ATOM 2747 N N . ASP A 1 343 ? -1.172 -22.797 9.054 1.00 95.31 343 ASP A N 1
ATOM 2748 C CA . ASP A 1 343 ? -2.053 -23.471 10.005 1.00 95.31 343 ASP A CA 1
ATOM 2749 C C . ASP A 1 343 ? -3.456 -22.845 10.011 1.00 95.31 343 ASP A C 1
ATOM 2751 O O . ASP A 1 343 ? -4.454 -23.567 10.063 1.00 95.31 343 ASP A O 1
ATOM 2755 N N . LEU A 1 344 ? -3.543 -21.513 9.890 1.00 95.00 344 LEU A N 1
ATOM 2756 C CA . LEU A 1 344 ? -4.814 -20.787 9.772 1.00 95.00 344 LEU A CA 1
ATOM 2757 C C . LEU A 1 344 ? -5.559 -21.096 8.465 1.00 95.00 344 LEU A C 1
ATOM 2759 O O . LEU A 1 344 ? -6.790 -21.134 8.459 1.00 95.00 344 LEU A O 1
ATOM 2763 N N . TYR A 1 345 ? -4.830 -21.355 7.375 1.00 95.25 345 TYR A N 1
ATOM 2764 C CA . TYR A 1 345 ? -5.395 -21.572 6.041 1.00 95.25 345 TYR A CA 1
ATOM 2765 C C . TYR A 1 345 ? -4.956 -22.914 5.429 1.00 95.25 345 TYR A C 1
ATOM 2767 O O . TYR A 1 345 ? -4.127 -22.944 4.518 1.00 95.25 345 TYR A O 1
ATOM 2775 N N . PRO A 1 346 ? -5.541 -24.058 5.843 1.00 92.00 346 PRO A N 1
ATOM 2776 C CA . PRO A 1 346 ? -5.131 -25.387 5.367 1.00 92.00 346 PRO A CA 1
ATOM 2777 C C . PRO A 1 346 ? -5.259 -25.612 3.846 1.00 92.00 346 PRO A C 1
ATOM 2779 O O . PRO A 1 346 ? -4.608 -26.504 3.273 1.00 92.00 346 PRO A O 1
ATOM 2782 N N . ASP A 1 347 ? -6.118 -24.832 3.186 1.00 94.56 347 ASP A N 1
ATOM 2783 C CA . ASP A 1 347 ? -6.392 -24.845 1.749 1.00 94.56 347 ASP A CA 1
ATOM 2784 C C . ASP A 1 347 ? -5.542 -23.848 0.942 1.00 94.56 347 ASP A C 1
ATOM 2786 O O . ASP A 1 347 ? -5.818 -23.629 -0.241 1.00 94.56 347 ASP A O 1
ATOM 2790 N N . PHE A 1 348 ? -4.474 -23.305 1.535 1.00 96.44 348 PHE A N 1
ATOM 2791 C CA . PHE A 1 348 ? -3.510 -22.475 0.821 1.00 96.44 348 PHE A CA 1
ATOM 2792 C C . PHE A 1 348 ? -2.809 -23.229 -0.328 1.00 96.44 348 PHE A C 1
ATOM 2794 O O . PHE A 1 348 ? -2.577 -24.445 -0.289 1.00 96.44 348 PHE A O 1
ATOM 2801 N N . VAL A 1 349 ? -2.448 -22.462 -1.352 1.00 96.81 349 VAL A N 1
ATOM 2802 C CA . VAL A 1 349 ? -1.561 -22.818 -2.466 1.00 96.81 349 VAL A CA 1
ATOM 2803 C C . VAL A 1 349 ? -0.190 -22.194 -2.229 1.00 96.81 349 VAL A C 1
ATOM 2805 O O . VAL A 1 349 ? 0.828 -22.881 -2.318 1.00 96.81 349 VAL A O 1
ATOM 2808 N N . SER A 1 350 ? -0.164 -20.915 -1.858 1.00 97.75 350 SER A N 1
ATOM 2809 C CA . SER A 1 350 ? 1.052 -20.198 -1.485 1.00 97.75 350 SER A CA 1
ATOM 2810 C C . SER A 1 350 ? 0.779 -19.095 -0.473 1.00 97.75 350 SER A C 1
ATOM 2812 O O . SER A 1 350 ? -0.334 -18.578 -0.373 1.00 97.75 350 SER A O 1
ATOM 2814 N N . VAL A 1 351 ? 1.823 -18.731 0.264 1.00 97.88 351 VAL A N 1
ATOM 2815 C CA . VAL A 1 351 ? 1.853 -17.582 1.164 1.00 97.88 351 VAL A CA 1
ATOM 2816 C C . VAL A 1 351 ? 3.042 -16.717 0.762 1.00 97.88 351 VAL A C 1
ATOM 2818 O O . VAL A 1 351 ? 4.180 -17.183 0.785 1.00 97.88 351 VAL A O 1
ATOM 2821 N N . ASN A 1 352 ? 2.788 -15.468 0.382 1.00 96.44 352 ASN A N 1
ATOM 2822 C CA . ASN A 1 352 ? 3.828 -14.461 0.171 1.00 96.44 352 ASN A CA 1
ATOM 2823 C C . ASN A 1 352 ? 3.821 -13.512 1.363 1.00 96.44 352 ASN A C 1
ATOM 2825 O O . ASN A 1 352 ? 2.761 -13.202 1.901 1.00 96.44 352 ASN A O 1
ATOM 2829 N N . ILE A 1 353 ? 4.994 -13.044 1.769 1.00 95.44 353 ILE A N 1
ATOM 2830 C CA . ILE A 1 353 ? 5.130 -12.126 2.895 1.00 95.44 353 ILE A CA 1
ATOM 2831 C C . ILE A 1 353 ? 6.099 -11.010 2.528 1.00 95.44 353 ILE A C 1
ATOM 2833 O O . ILE A 1 353 ? 7.134 -11.257 1.916 1.00 95.44 353 ILE A O 1
ATOM 2837 N N . GLY A 1 354 ? 5.763 -9.777 2.884 1.00 92.06 354 GLY A N 1
ATOM 2838 C CA . GLY A 1 354 ? 6.590 -8.607 2.628 1.00 92.06 354 GLY A CA 1
ATOM 2839 C C . GLY A 1 354 ? 6.652 -7.681 3.832 1.00 92.06 354 GLY A C 1
ATOM 2840 O O . GLY A 1 354 ? 5.714 -7.609 4.622 1.00 92.06 354 GLY A O 1
ATOM 2841 N N . ARG A 1 355 ? 7.770 -6.976 3.991 1.00 90.62 355 ARG A N 1
ATOM 2842 C CA . ARG A 1 355 ? 7.950 -5.931 5.001 1.00 90.62 355 ARG A CA 1
ATOM 2843 C C . ARG A 1 355 ? 7.646 -4.573 4.380 1.00 90.62 355 ARG A C 1
ATOM 2845 O O . ARG A 1 355 ? 8.138 -4.269 3.300 1.00 90.62 355 ARG A O 1
ATOM 2852 N N . VAL A 1 356 ? 6.867 -3.745 5.066 1.00 87.56 356 VAL A N 1
ATOM 2853 C CA . VAL A 1 356 ? 6.608 -2.363 4.650 1.00 87.56 356 VAL A CA 1
ATOM 2854 C C . VAL A 1 356 ? 7.753 -1.479 5.155 1.00 87.56 356 VAL A C 1
ATOM 2856 O O . VAL A 1 356 ? 7.948 -1.357 6.364 1.00 87.56 356 VAL A O 1
ATOM 2859 N N . GLU A 1 357 ? 8.518 -0.879 4.244 1.00 80.31 357 GLU A N 1
ATOM 2860 C CA . GLU A 1 357 ? 9.810 -0.243 4.562 1.00 80.31 357 GLU A CA 1
ATOM 2861 C C . GLU A 1 357 ? 9.654 1.184 5.122 1.00 80.31 357 GLU A C 1
ATOM 2863 O O . GLU A 1 357 ? 10.306 1.557 6.100 1.00 80.31 357 GLU A O 1
ATOM 2868 N N . ALA A 1 358 ? 8.735 1.982 4.568 1.00 71.88 358 ALA A N 1
ATOM 2869 C CA . ALA A 1 358 ? 8.390 3.310 5.079 1.00 71.88 358 ALA A CA 1
ATOM 2870 C C . ALA A 1 358 ? 7.038 3.347 5.811 1.00 71.88 358 ALA A C 1
ATOM 2872 O O . ALA A 1 358 ? 6.075 2.660 5.455 1.00 71.88 358 ALA A O 1
ATOM 2873 N N . ALA A 1 359 ? 6.943 4.213 6.824 1.00 68.44 359 ALA A N 1
ATOM 2874 C CA . ALA A 1 359 ? 5.699 4.494 7.535 1.00 68.44 359 ALA A CA 1
ATOM 2875 C C . ALA A 1 359 ? 4.666 5.186 6.624 1.00 68.44 359 ALA A C 1
ATOM 2877 O O . ALA A 1 359 ? 5.009 6.074 5.850 1.00 68.44 359 ALA A O 1
ATOM 2878 N N . GLN A 1 360 ? 3.387 4.813 6.763 1.00 64.12 360 GLN A N 1
ATOM 2879 C CA . GLN A 1 360 ? 2.320 5.297 5.873 1.00 64.12 360 GLN A CA 1
ATOM 2880 C C . GLN A 1 360 ? 1.578 6.559 6.328 1.00 64.12 360 GLN A C 1
ATOM 2882 O O . GLN A 1 360 ? 0.922 7.172 5.495 1.00 64.12 360 GLN A O 1
ATOM 2887 N N . GLY A 1 361 ? 1.670 6.969 7.596 1.00 59.97 361 GLY A N 1
ATOM 2888 C CA . GLY A 1 361 ? 0.916 8.120 8.123 1.00 59.97 361 GLY A CA 1
ATOM 2889 C C . GLY A 1 361 ? 1.797 9.334 8.422 1.00 59.97 361 GLY A C 1
ATOM 2890 O O . GLY A 1 361 ? 2.992 9.176 8.669 1.00 59.97 361 GLY A O 1
ATOM 2891 N N . MET A 1 362 ? 1.192 10.525 8.475 1.00 53.78 362 MET A N 1
ATOM 2892 C CA . MET A 1 362 ? 1.881 11.799 8.760 1.00 53.78 362 MET A CA 1
ATOM 2893 C C . MET A 1 362 ? 2.314 11.986 10.228 1.00 53.78 362 MET A C 1
ATOM 2895 O O . MET A 1 362 ? 3.054 12.916 10.544 1.00 53.78 362 MET A O 1
ATOM 2899 N N . ARG A 1 363 ? 1.863 11.115 11.140 1.00 64.12 363 ARG A N 1
ATOM 2900 C CA . ARG A 1 363 ? 2.110 11.237 12.588 1.00 64.12 363 ARG A CA 1
ATOM 2901 C C . ARG A 1 363 ? 3.612 11.208 12.915 1.00 64.12 363 ARG A C 1
ATOM 2903 O O . ARG A 1 363 ? 4.349 10.367 12.397 1.00 64.12 363 ARG A O 1
ATOM 2910 N N . ASN A 1 364 ? 4.054 12.065 13.838 1.00 52.12 364 ASN A N 1
ATOM 2911 C CA . ASN A 1 364 ? 5.428 12.054 14.340 1.00 52.12 364 ASN A CA 1
ATOM 2912 C C . ASN A 1 364 ? 5.672 10.781 15.174 1.00 52.12 364 ASN A C 1
ATOM 2914 O O . ASN A 1 364 ? 5.050 10.567 16.211 1.00 52.12 364 ASN A O 1
ATOM 2918 N N . ARG A 1 365 ? 6.554 9.902 14.690 1.00 59.00 365 ARG A N 1
ATOM 2919 C CA . ARG A 1 365 ? 6.837 8.581 15.285 1.00 59.00 365 ARG A CA 1
ATOM 2920 C C . ARG A 1 365 ? 8.231 8.483 15.900 1.00 59.00 365 ARG A C 1
ATOM 2922 O O . ARG A 1 365 ? 8.733 7.369 16.045 1.00 59.00 365 ARG A O 1
ATOM 2929 N N . ARG A 1 366 ? 8.869 9.616 16.231 1.00 44.19 366 ARG A N 1
ATOM 2930 C CA . ARG A 1 366 ? 10.116 9.612 17.017 1.00 44.19 366 ARG A CA 1
ATOM 2931 C C . ARG A 1 366 ? 9.875 8.689 18.227 1.00 44.19 366 ARG A C 1
ATOM 2933 O O . ARG A 1 366 ? 8.875 8.847 18.915 1.00 44.19 366 ARG A O 1
ATOM 2940 N N . ASP A 1 367 ? 10.692 7.643 18.356 1.00 48.94 367 ASP A N 1
ATOM 2941 C CA . ASP A 1 367 ? 10.661 6.620 19.421 1.00 48.94 367 ASP A CA 1
ATOM 2942 C C . ASP A 1 367 ? 9.722 5.400 19.249 1.00 48.94 367 ASP A C 1
ATOM 2944 O O . ASP A 1 367 ? 9.524 4.639 20.198 1.00 48.94 367 ASP A O 1
ATOM 2948 N N . GLN A 1 368 ? 9.169 5.138 18.052 1.00 58.62 368 GLN A N 1
ATOM 2949 C CA . GLN A 1 368 ? 8.302 3.965 17.808 1.00 58.62 368 GLN A CA 1
ATOM 2950 C C . GLN A 1 368 ? 8.870 2.989 16.757 1.00 58.62 368 GLN A C 1
ATOM 2952 O O . GLN A 1 368 ? 8.856 3.278 15.562 1.00 58.62 368 GLN A O 1
ATOM 2957 N N . GLU A 1 369 ? 9.276 1.784 17.179 1.00 58.31 369 GLU A N 1
ATOM 2958 C CA . GLU A 1 369 ? 9.668 0.670 16.291 1.00 58.31 369 GLU A CA 1
ATOM 2959 C C . GLU A 1 369 ? 8.425 -0.120 15.836 1.00 58.31 369 GLU A C 1
ATOM 2961 O O . GLU A 1 369 ? 8.114 -1.187 16.359 1.00 58.31 369 GLU A O 1
ATOM 2966 N N . ARG A 1 370 ? 7.662 0.415 14.872 1.00 69.81 370 ARG A N 1
ATOM 2967 C CA . ARG A 1 370 ? 6.486 -0.285 14.319 1.00 69.81 370 ARG A CA 1
ATOM 2968 C C . ARG A 1 370 ? 6.830 -0.995 13.016 1.00 69.81 370 ARG A C 1
ATOM 2970 O O . ARG A 1 370 ? 6.704 -0.407 11.945 1.00 69.81 370 ARG A O 1
ATOM 2977 N N . GLU A 1 371 ? 7.232 -2.257 13.118 1.00 85.81 371 GLU A N 1
ATOM 2978 C CA . GLU A 1 371 ? 7.298 -3.146 11.955 1.00 85.81 371 GLU A CA 1
ATOM 2979 C C . GLU A 1 371 ? 5.877 -3.441 11.455 1.00 85.81 371 GLU A C 1
ATOM 2981 O O . GLU A 1 371 ? 4.979 -3.760 12.245 1.00 85.81 371 GLU A O 1
ATOM 2986 N N . VAL A 1 372 ? 5.680 -3.313 10.144 1.00 90.50 372 VAL A N 1
ATOM 2987 C CA . VAL A 1 372 ? 4.440 -3.685 9.463 1.00 90.50 372 VAL A CA 1
ATOM 2988 C C . VAL A 1 372 ? 4.780 -4.706 8.389 1.00 90.50 372 VAL A C 1
ATOM 2990 O O . VAL A 1 372 ? 5.675 -4.475 7.575 1.00 90.50 372 VAL A O 1
ATOM 2993 N N . MET A 1 373 ? 4.062 -5.822 8.397 1.00 93.31 373 MET A N 1
ATOM 2994 C CA . MET A 1 373 ? 4.199 -6.893 7.419 1.00 93.31 373 MET A CA 1
ATOM 2995 C C . MET A 1 373 ? 2.905 -7.015 6.627 1.00 93.31 373 MET A C 1
ATOM 2997 O O . MET A 1 373 ? 1.816 -6.818 7.162 1.00 93.31 373 MET A O 1
ATOM 3001 N N . LEU A 1 374 ? 3.040 -7.364 5.361 1.00 95.00 374 LEU A N 1
ATOM 3002 C CA . LEU A 1 374 ? 1.951 -7.723 4.475 1.00 95.00 374 LEU A CA 1
ATOM 3003 C C . LEU A 1 374 ? 2.037 -9.225 4.210 1.00 95.00 374 LEU A C 1
ATOM 3005 O O . LEU A 1 374 ? 3.109 -9.715 3.861 1.00 95.00 374 LEU A O 1
ATOM 3009 N N . VAL A 1 375 ? 0.933 -9.948 4.361 1.00 97.06 375 VAL A N 1
ATOM 3010 C CA . VAL A 1 375 ? 0.849 -11.379 4.047 1.00 97.06 375 VAL A CA 1
ATOM 3011 C C . VAL A 1 375 ? -0.229 -11.587 2.995 1.00 97.06 375 VAL A C 1
ATOM 3013 O O . VAL A 1 375 ? -1.342 -11.100 3.150 1.00 97.06 375 VAL A O 1
ATOM 3016 N N . VAL A 1 376 ? 0.099 -12.311 1.929 1.00 97.06 376 VAL A N 1
ATOM 3017 C CA . VAL A 1 376 ? -0.830 -12.673 0.855 1.00 97.06 376 VAL A CA 1
ATOM 3018 C C . VAL A 1 376 ? -0.968 -14.185 0.813 1.00 97.06 376 VAL A C 1
ATOM 3020 O O . VAL A 1 376 ? -0.016 -14.890 0.469 1.00 97.06 376 VAL A O 1
ATOM 3023 N N . VAL A 1 377 ? -2.160 -14.679 1.129 1.00 97.50 377 VAL A N 1
ATOM 3024 C CA . VAL A 1 377 ? -2.509 -16.099 1.080 1.00 97.50 377 VAL A CA 1
ATOM 3025 C C . VAL A 1 377 ? -3.299 -16.366 -0.193 1.00 97.50 377 VAL A C 1
ATOM 3027 O O . VAL A 1 377 ? -4.397 -15.848 -0.375 1.00 97.50 377 VAL A O 1
ATOM 3030 N N . ASN A 1 378 ? -2.746 -17.199 -1.069 1.00 96.50 378 ASN A N 1
ATOM 3031 C CA . ASN A 1 378 ? -3.438 -17.688 -2.257 1.00 96.50 378 ASN A CA 1
ATOM 3032 C C . ASN A 1 378 ? -4.108 -19.010 -1.907 1.00 96.50 378 ASN A C 1
ATOM 3034 O O . ASN A 1 378 ? -3.441 -19.910 -1.393 1.00 96.50 378 ASN A O 1
ATOM 3038 N N . LYS A 1 379 ? -5.396 -19.153 -2.205 1.00 95.25 379 LYS A N 1
ATOM 3039 C CA . LYS A 1 379 ? -6.185 -20.345 -1.878 1.00 95.25 379 LYS A CA 1
ATOM 3040 C C . LYS A 1 379 ? -6.476 -21.192 -3.114 1.00 95.25 379 LYS A C 1
ATOM 3042 O O . LYS A 1 379 ? -6.395 -20.736 -4.253 1.00 95.25 379 LYS A O 1
ATOM 3047 N N . LYS A 1 380 ? -6.828 -22.463 -2.894 1.00 92.62 380 LYS A N 1
ATOM 3048 C CA . LYS A 1 380 ? -7.153 -23.419 -3.973 1.00 92.62 380 LYS A CA 1
ATOM 3049 C C . LYS A 1 380 ? -8.358 -23.018 -4.822 1.00 92.62 380 LYS A C 1
ATOM 3051 O O . LYS A 1 380 ? -8.435 -23.419 -5.978 1.00 92.62 380 LYS A O 1
ATOM 3056 N N . ASP A 1 381 ? -9.289 -22.264 -4.247 1.00 92.19 381 ASP A N 1
ATOM 3057 C CA . ASP A 1 381 ? -10.463 -21.717 -4.937 1.00 92.19 381 ASP A CA 1
ATOM 3058 C C . ASP A 1 381 ? -10.124 -20.516 -5.846 1.00 92.19 381 ASP A C 1
ATOM 3060 O O . ASP A 1 381 ? -10.998 -20.014 -6.549 1.00 92.19 381 ASP A O 1
ATOM 3064 N N . GLY A 1 382 ? -8.859 -20.079 -5.863 1.00 89.06 382 GLY A N 1
ATOM 3065 C CA . GLY A 1 382 ? -8.385 -18.926 -6.621 1.00 89.06 382 GLY A CA 1
ATOM 3066 C C . GLY A 1 382 ? -8.570 -17.587 -5.907 1.00 89.06 382 GLY A C 1
ATOM 3067 O O . GLY A 1 382 ? -8.185 -16.567 -6.472 1.00 89.06 382 GLY A O 1
ATOM 3068 N N . SER A 1 383 ? -9.131 -17.572 -4.694 1.00 90.75 383 SER A N 1
ATOM 3069 C CA . SER A 1 383 ? -9.215 -16.358 -3.880 1.00 90.75 383 SER A CA 1
ATOM 3070 C C . SER A 1 383 ? -7.859 -15.988 -3.274 1.00 90.75 383 SER A C 1
ATOM 3072 O O . SER A 1 383 ? -7.023 -16.846 -2.968 1.00 90.75 383 SER A O 1
ATOM 3074 N N . GLU A 1 384 ? -7.659 -14.684 -3.104 1.00 92.38 384 GLU A N 1
ATOM 3075 C CA . GLU A 1 384 ? -6.476 -14.094 -2.489 1.00 92.38 384 GLU A CA 1
ATOM 3076 C C . GLU A 1 384 ? -6.915 -13.352 -1.224 1.00 92.38 384 GLU A C 1
ATOM 3078 O O . GLU A 1 384 ? -7.793 -12.490 -1.273 1.00 92.38 384 GLU A O 1
ATOM 3083 N N . LEU A 1 385 ? -6.320 -13.706 -0.086 1.00 94.31 385 LEU A N 1
ATOM 3084 C CA . LEU A 1 385 ? -6.518 -13.012 1.184 1.00 94.31 385 LEU A CA 1
ATOM 3085 C C . LEU A 1 385 ? -5.277 -12.193 1.500 1.00 94.31 385 LEU A C 1
ATOM 3087 O O . LEU A 1 385 ? -4.155 -12.697 1.422 1.00 94.31 385 LEU A O 1
ATOM 3091 N N . ILE A 1 386 ? -5.481 -10.938 1.881 1.00 95.62 386 ILE A N 1
ATOM 3092 C CA . ILE A 1 386 ? -4.399 -10.011 2.193 1.00 95.62 386 ILE A CA 1
ATOM 3093 C C . ILE A 1 386 ? -4.538 -9.587 3.647 1.00 95.62 386 ILE A C 1
ATOM 3095 O O . ILE A 1 386 ? -5.582 -9.085 4.056 1.00 95.62 386 ILE A O 1
ATOM 3099 N N . HIS A 1 387 ? -3.467 -9.759 4.410 1.00 96.12 387 HIS A N 1
ATOM 3100 C CA . HIS A 1 387 ? -3.387 -9.423 5.823 1.00 96.12 387 HIS A CA 1
ATOM 3101 C C . HIS A 1 387 ? -2.307 -8.377 6.074 1.00 96.12 387 HIS A C 1
ATOM 3103 O O . HIS A 1 387 ? -1.219 -8.429 5.497 1.00 96.12 387 HIS A O 1
ATOM 3109 N N . ILE A 1 388 ? -2.601 -7.443 6.973 1.00 94.31 388 ILE A N 1
ATOM 3110 C CA . ILE A 1 388 ? -1.642 -6.500 7.533 1.00 94.31 388 ILE A CA 1
ATOM 3111 C C . ILE A 1 388 ? -1.341 -6.936 8.960 1.00 94.31 388 ILE A C 1
ATOM 3113 O O . ILE A 1 388 ? -2.207 -6.891 9.832 1.00 94.31 388 ILE A O 1
ATOM 3117 N N . LEU A 1 389 ? -0.079 -7.271 9.207 1.00 94.75 389 LEU A N 1
ATOM 3118 C CA . LEU A 1 389 ? 0.439 -7.519 10.543 1.00 94.75 389 LEU A CA 1
ATOM 3119 C C . LEU A 1 389 ? 1.153 -6.279 11.051 1.00 94.75 389 LEU A C 1
ATOM 3121 O O . LEU A 1 389 ? 2.071 -5.770 10.406 1.00 94.75 389 LEU A O 1
ATOM 3125 N N . ARG A 1 390 ? 0.796 -5.815 12.242 1.00 91.62 390 ARG A N 1
ATOM 3126 C CA . ARG A 1 390 ? 1.464 -4.692 12.897 1.00 91.62 390 ARG A CA 1
ATOM 3127 C C . ARG A 1 390 ? 2.046 -5.140 14.224 1.00 91.62 390 ARG A C 1
ATOM 3129 O O . ARG A 1 390 ? 1.307 -5.569 15.106 1.00 91.62 390 ARG A O 1
ATOM 3136 N N . ARG A 1 391 ? 3.362 -4.994 14.388 1.00 91.44 391 ARG A N 1
ATOM 3137 C CA . ARG A 1 391 ? 4.021 -5.267 15.670 1.00 91.44 391 ARG A CA 1
ATOM 3138 C C . ARG A 1 391 ? 3.451 -4.354 16.757 1.00 91.44 391 ARG A C 1
ATOM 3140 O O . ARG A 1 391 ? 3.221 -3.161 16.522 1.00 91.44 391 ARG A O 1
ATOM 3147 N N . VAL A 1 392 ? 3.229 -4.912 17.945 1.00 90.88 392 VAL A N 1
ATOM 3148 C CA . VAL A 1 392 ? 2.734 -4.164 19.108 1.00 90.88 392 VAL A CA 1
ATOM 3149 C C . VAL A 1 392 ? 3.679 -2.998 19.434 1.00 90.88 392 VAL A C 1
ATOM 3151 O O . VAL A 1 392 ? 4.889 -3.169 19.521 1.00 90.88 392 VAL A O 1
ATOM 3154 N N . LYS A 1 393 ? 3.119 -1.792 19.613 1.00 83.94 393 LYS A N 1
ATOM 3155 C CA . LYS A 1 393 ? 3.880 -0.541 19.818 1.00 83.94 393 LYS A CA 1
ATOM 3156 C C . LYS A 1 393 ? 4.744 -0.565 21.085 1.00 83.94 393 LYS A C 1
ATOM 3158 O O . LYS A 1 393 ? 5.903 -0.170 21.041 1.00 83.94 393 LYS A O 1
ATOM 3163 N N . TYR A 1 394 ? 4.143 -0.947 22.210 1.00 87.12 394 TYR A N 1
ATOM 3164 C CA . TYR A 1 394 ? 4.785 -1.006 23.525 1.00 87.12 394 TYR A CA 1
ATOM 3165 C C . TYR A 1 394 ? 5.037 -2.464 23.899 1.00 87.12 394 TYR A C 1
ATOM 3167 O O . TYR A 1 394 ? 4.444 -2.984 24.847 1.00 87.12 394 TYR A O 1
ATOM 3175 N N . ASP A 1 395 ? 5.843 -3.130 23.077 1.00 89.38 395 ASP A N 1
ATOM 3176 C CA . ASP A 1 395 ? 6.172 -4.537 23.250 1.00 89.38 395 ASP A CA 1
ATOM 3177 C C . ASP A 1 395 ? 7.230 -4.775 24.339 1.00 89.38 395 ASP A C 1
ATOM 3179 O O . ASP A 1 395 ? 7.734 -3.846 24.983 1.00 89.38 395 ASP A O 1
ATOM 3183 N N . VAL A 1 396 ? 7.581 -6.047 24.534 1.00 91.62 396 VAL A N 1
ATOM 3184 C CA . VAL A 1 396 ? 8.553 -6.467 25.548 1.00 91.62 396 VAL A CA 1
ATOM 3185 C C . VAL A 1 396 ? 9.888 -5.751 25.346 1.00 91.62 396 VAL A C 1
ATOM 3187 O O . VAL A 1 396 ? 10.444 -5.214 26.301 1.00 91.62 396 VAL A O 1
ATOM 3190 N N . MET A 1 397 ? 10.375 -5.661 24.105 1.00 89.44 397 MET A N 1
ATOM 3191 C CA . MET A 1 397 ? 11.651 -5.012 23.800 1.00 89.44 397 MET A CA 1
ATOM 3192 C C . MET A 1 397 ? 11.639 -3.513 24.074 1.00 89.44 397 MET A C 1
ATOM 3194 O O . MET A 1 397 ? 12.611 -2.991 24.620 1.00 89.44 397 MET A O 1
ATOM 3198 N N . HIS A 1 398 ? 10.554 -2.819 23.736 1.00 89.69 398 HIS A N 1
ATOM 3199 C CA . HIS A 1 398 ? 10.383 -1.415 24.082 1.00 89.69 398 HIS A CA 1
ATOM 3200 C C . HIS A 1 398 ? 10.485 -1.210 25.599 1.00 89.69 398 HIS A C 1
ATOM 3202 O O . HIS A 1 398 ? 11.255 -0.372 26.062 1.00 89.69 398 HIS A O 1
ATOM 3208 N N . ARG A 1 399 ? 9.772 -2.023 26.385 1.00 91.19 399 ARG A N 1
ATOM 3209 C CA . ARG A 1 399 ? 9.759 -1.910 27.852 1.00 91.19 399 ARG A CA 1
ATOM 3210 C C . ARG A 1 399 ? 11.105 -2.259 28.487 1.00 91.19 399 ARG A C 1
ATOM 3212 O O . ARG A 1 399 ? 11.532 -1.564 29.407 1.00 91.19 399 ARG A O 1
ATOM 3219 N N . LEU A 1 400 ? 11.799 -3.272 27.968 1.00 91.06 400 LEU A N 1
ATOM 3220 C CA . LEU A 1 400 ? 13.168 -3.606 28.375 1.00 91.06 400 LEU A CA 1
ATOM 3221 C C . LEU A 1 400 ? 14.128 -2.435 28.114 1.00 91.06 400 LEU A C 1
ATOM 3223 O O . LEU A 1 400 ? 14.886 -2.051 29.002 1.00 91.06 400 LEU A O 1
ATOM 3227 N N . LYS A 1 401 ? 14.055 -1.808 26.929 1.00 89.56 401 LYS A N 1
ATOM 3228 C CA . LYS A 1 401 ? 14.841 -0.602 26.597 1.00 89.56 401 LYS A CA 1
ATOM 3229 C C . LYS A 1 401 ? 14.527 0.573 27.533 1.00 89.56 401 LYS A C 1
ATOM 3231 O O . LYS A 1 401 ? 15.407 1.387 27.797 1.00 89.56 401 LYS A O 1
ATOM 3236 N N . SER A 1 402 ? 13.309 0.644 28.072 1.00 88.94 402 SER A N 1
ATOM 3237 C CA . SER A 1 402 ? 12.910 1.618 29.100 1.00 88.94 402 SER A CA 1
ATOM 3238 C C . SER A 1 402 ? 13.335 1.246 30.531 1.00 88.94 402 SER A C 1
ATOM 3240 O O . SER A 1 402 ? 12.926 1.922 31.474 1.00 88.94 402 SER A O 1
ATOM 3242 N N . GLY A 1 403 ? 14.137 0.193 30.722 1.00 91.75 403 GLY A N 1
ATOM 3243 C CA . GLY A 1 403 ? 14.687 -0.202 32.023 1.00 91.75 403 GLY A CA 1
ATOM 3244 C C . GLY A 1 403 ? 13.768 -1.079 32.877 1.00 91.75 403 GLY A C 1
ATOM 3245 O O . GLY A 1 403 ? 13.984 -1.186 34.082 1.00 91.75 403 GLY A O 1
ATOM 3246 N N . LYS A 1 404 ? 12.728 -1.686 32.291 1.00 93.25 404 LYS A N 1
ATOM 3247 C CA . LYS A 1 404 ? 11.867 -2.651 32.990 1.00 93.25 404 LYS A CA 1
ATOM 3248 C C . LYS A 1 404 ? 12.535 -4.024 33.060 1.00 93.25 404 LYS A C 1
ATOM 3250 O O . LYS A 1 404 ? 13.179 -4.447 32.107 1.00 93.25 404 LYS A O 1
ATOM 3255 N N . GLU A 1 405 ? 12.306 -4.742 34.156 1.00 94.19 405 GLU A N 1
ATOM 3256 C CA . GLU A 1 405 ? 12.676 -6.158 34.285 1.00 94.19 405 GLU A CA 1
ATOM 3257 C C . GLU A 1 405 ? 11.841 -7.038 33.341 1.00 94.19 405 GLU A C 1
ATOM 3259 O O . GLU A 1 405 ? 10.690 -6.713 33.044 1.00 94.19 405 GLU A O 1
ATOM 3264 N N . LEU A 1 406 ? 12.383 -8.179 32.898 1.00 92.50 406 LEU A N 1
ATOM 3265 C CA . LEU A 1 406 ? 11.755 -9.023 31.866 1.00 92.50 406 LEU A CA 1
ATOM 3266 C C . LEU A 1 406 ? 10.330 -9.474 32.221 1.00 92.50 406 LEU A C 1
ATOM 3268 O O . LEU A 1 406 ? 9.423 -9.355 31.399 1.00 92.50 406 LEU A O 1
ATOM 3272 N N . SER A 1 407 ? 10.106 -9.955 33.445 1.00 93.00 407 SER A N 1
ATOM 3273 C CA . SER A 1 407 ? 8.778 -10.406 33.888 1.00 93.00 407 SER A CA 1
ATOM 3274 C C . SER A 1 407 ? 7.751 -9.269 33.889 1.00 93.00 407 SER A C 1
ATOM 3276 O O . SER A 1 407 ? 6.611 -9.456 33.464 1.00 93.00 407 SER A O 1
ATOM 3278 N N . GLN A 1 408 ? 8.169 -8.070 34.303 1.00 95.19 408 GLN A N 1
ATOM 3279 C CA . GLN A 1 408 ? 7.339 -6.870 34.262 1.00 95.19 408 GLN A CA 1
ATOM 3280 C C . GLN A 1 408 ? 7.086 -6.414 32.820 1.00 95.19 408 GLN A C 1
ATOM 3282 O O . GLN A 1 408 ? 5.962 -6.051 32.486 1.00 95.19 408 GLN A O 1
ATOM 3287 N N . ALA A 1 409 ? 8.099 -6.462 31.951 1.00 94.31 409 ALA A N 1
ATOM 3288 C CA . ALA A 1 409 ? 7.971 -6.107 30.542 1.00 94.31 409 ALA A CA 1
ATOM 3289 C C . ALA A 1 409 ? 6.957 -7.005 29.813 1.00 94.31 409 ALA A C 1
ATOM 3291 O O . ALA A 1 409 ? 6.145 -6.495 29.041 1.00 94.31 409 ALA A O 1
ATOM 3292 N N . ILE A 1 410 ? 6.955 -8.314 30.089 1.00 94.50 410 ILE A N 1
ATOM 3293 C CA . ILE A 1 410 ? 5.972 -9.262 29.542 1.00 94.50 410 ILE A CA 1
ATOM 3294 C C . ILE A 1 410 ? 4.569 -8.927 30.057 1.00 94.50 410 ILE A C 1
ATOM 3296 O O . ILE A 1 410 ? 3.677 -8.647 29.257 1.00 94.50 410 ILE A O 1
ATOM 3300 N N . SER A 1 411 ? 4.401 -8.849 31.380 1.00 94.88 411 SER A N 1
ATOM 3301 C CA . SER A 1 411 ? 3.101 -8.590 32.010 1.00 94.88 411 SER A CA 1
ATOM 3302 C C . SER A 1 411 ? 2.465 -7.265 31.563 1.00 94.88 411 SER A C 1
ATOM 3304 O O . SER A 1 411 ? 1.281 -7.214 31.232 1.00 94.88 411 SER A O 1
ATOM 3306 N N . GLU A 1 412 ? 3.246 -6.183 31.492 1.00 94.81 412 GLU A N 1
ATOM 3307 C CA . GLU A 1 412 ? 2.743 -4.889 31.020 1.00 94.81 412 GLU A CA 1
ATOM 3308 C C . GLU A 1 412 ? 2.455 -4.885 29.501 1.00 94.81 412 GLU A C 1
ATOM 3310 O O . GLU A 1 412 ? 1.617 -4.107 29.035 1.00 94.81 412 GLU A O 1
ATOM 3315 N N . THR A 1 413 ? 3.133 -5.724 28.708 1.00 94.44 413 THR A N 1
ATOM 3316 C CA . THR A 1 413 ? 2.849 -5.880 27.268 1.00 94.44 413 THR A CA 1
ATOM 3317 C C . THR A 1 413 ? 1.524 -6.601 27.049 1.00 94.44 413 THR A C 1
ATOM 3319 O O . THR A 1 413 ? 0.684 -6.104 26.304 1.00 94.44 413 THR A O 1
ATOM 3322 N N . GLU A 1 414 ? 1.296 -7.711 27.749 1.00 94.75 414 GLU A N 1
ATOM 3323 C CA . GLU A 1 414 ? 0.032 -8.460 27.708 1.00 94.75 414 GLU A CA 1
ATOM 3324 C C . GLU A 1 414 ? -1.142 -7.599 28.190 1.00 94.75 414 GLU A C 1
ATOM 3326 O O . GLU A 1 414 ? -2.184 -7.534 27.538 1.00 94.75 414 GLU A O 1
ATOM 3331 N N . GLY A 1 415 ? -0.950 -6.838 29.275 1.00 93.06 415 GLY A N 1
ATOM 3332 C CA . GLY A 1 415 ? -1.947 -5.876 29.748 1.00 93.06 415 GLY A CA 1
ATOM 3333 C C . GLY A 1 415 ? -2.262 -4.785 28.717 1.00 93.06 415 GLY A C 1
ATOM 3334 O O . GLY A 1 415 ? -3.422 -4.409 28.546 1.00 93.06 415 GLY A O 1
ATOM 3335 N N . TYR A 1 416 ? -1.252 -4.303 27.982 1.00 92.06 416 TYR A N 1
ATOM 3336 C CA . TYR A 1 416 ? -1.464 -3.357 26.885 1.00 92.06 416 TYR A CA 1
ATOM 3337 C C . TYR A 1 416 ? -2.260 -3.985 25.738 1.00 92.06 416 TYR A C 1
ATOM 3339 O O . TYR A 1 416 ? -3.201 -3.358 25.263 1.00 92.06 416 TYR A O 1
ATOM 3347 N N . ILE A 1 417 ? -1.933 -5.211 25.322 1.00 93.38 417 ILE A N 1
ATOM 3348 C CA . ILE A 1 417 ? -2.656 -5.938 24.266 1.00 93.38 417 ILE A CA 1
ATOM 3349 C C . ILE A 1 417 ? -4.124 -6.129 24.651 1.00 93.38 417 ILE A C 1
ATOM 3351 O O . ILE A 1 417 ? -5.008 -5.763 23.874 1.00 93.38 417 ILE A O 1
ATOM 3355 N N . GLN A 1 418 ? -4.394 -6.590 25.876 1.00 92.31 418 GLN A N 1
ATOM 3356 C CA . GLN A 1 418 ? -5.758 -6.743 26.378 1.00 92.31 418 GLN A CA 1
ATOM 3357 C C . GLN A 1 418 ? -6.519 -5.412 26.367 1.00 92.31 418 GLN A C 1
ATOM 3359 O O . GLN A 1 418 ? -7.675 -5.364 25.955 1.00 92.31 418 GLN A O 1
ATOM 3364 N N . TYR A 1 419 ? -5.859 -4.316 26.749 1.00 91.56 419 TYR A N 1
ATOM 3365 C CA . TYR A 1 419 ? -6.442 -2.981 26.659 1.00 91.56 419 TYR A CA 1
ATOM 3366 C C . TYR A 1 419 ? -6.785 -2.582 25.211 1.00 91.56 419 TYR A C 1
ATOM 3368 O O . TYR A 1 419 ? -7.812 -1.946 24.982 1.00 91.56 419 TYR A O 1
ATOM 3376 N N . ILE A 1 420 ? -5.983 -2.962 24.207 1.00 91.75 420 ILE A N 1
ATOM 3377 C CA . ILE A 1 420 ? -6.347 -2.749 22.793 1.00 91.75 420 ILE A CA 1
ATOM 3378 C C . ILE A 1 420 ? -7.609 -3.535 22.429 1.00 91.75 420 ILE A C 1
ATOM 3380 O O . ILE A 1 420 ? -8.523 -2.951 21.845 1.00 91.75 420 ILE A O 1
ATOM 3384 N N . PHE A 1 421 ? -7.680 -4.818 22.792 1.00 92.94 421 PHE A N 1
ATOM 3385 C CA . PHE A 1 421 ? -8.845 -5.656 22.497 1.00 92.94 421 PHE A CA 1
ATOM 3386 C C . PHE A 1 421 ? -10.116 -5.178 23.197 1.00 92.94 421 PHE A C 1
ATOM 3388 O O . PHE A 1 421 ? -11.162 -5.154 22.556 1.00 92.94 421 PHE A O 1
ATOM 3395 N N . ASP A 1 422 ? -10.028 -4.686 24.433 1.00 92.75 422 ASP A N 1
ATOM 3396 C CA . ASP A 1 422 ? -11.172 -4.081 25.122 1.00 92.75 422 ASP A CA 1
ATOM 3397 C C . ASP A 1 422 ? -11.699 -2.858 24.345 1.00 92.75 422 ASP A C 1
ATOM 3399 O O . ASP A 1 422 ? -12.903 -2.683 24.169 1.00 92.75 422 ASP A O 1
ATOM 3403 N N . ARG A 1 423 ? -10.812 -2.021 23.788 1.00 91.88 423 ARG A N 1
ATOM 3404 C CA . ARG A 1 423 ? -11.232 -0.878 22.953 1.00 91.88 423 ARG A CA 1
ATOM 3405 C C . ARG A 1 423 ? -11.873 -1.319 21.639 1.00 91.88 423 ARG A C 1
ATOM 3407 O O . ARG A 1 423 ? -12.822 -0.684 21.180 1.00 91.88 423 ARG A O 1
ATOM 3414 N N . LEU A 1 424 ? -11.376 -2.401 21.041 1.00 92.00 424 LEU A N 1
ATOM 3415 C CA . LEU A 1 424 ? -11.979 -3.000 19.851 1.00 92.00 424 LEU A CA 1
ATOM 3416 C C . LEU A 1 424 ? -13.366 -3.575 20.159 1.00 92.00 424 LEU A C 1
ATOM 3418 O O . LEU A 1 424 ? -14.295 -3.368 19.382 1.00 92.00 424 LEU A O 1
ATOM 3422 N N . GLU A 1 425 ? -13.525 -4.251 21.294 1.00 92.56 425 GLU A N 1
ATOM 3423 C CA . GLU A 1 425 ? -14.803 -4.793 21.753 1.00 92.56 425 GLU A CA 1
ATOM 3424 C C . GLU A 1 425 ? -15.820 -3.679 22.028 1.00 92.56 425 GLU A C 1
ATOM 3426 O O . GLU A 1 425 ? -16.958 -3.761 21.571 1.00 92.56 425 GLU A O 1
ATOM 3431 N N . ALA A 1 426 ? -15.398 -2.591 22.675 1.00 92.69 426 ALA A N 1
ATOM 3432 C CA . ALA A 1 426 ? -16.232 -1.416 22.919 1.00 92.69 426 ALA A CA 1
ATOM 3433 C C . ALA A 1 426 ? -16.766 -0.791 21.623 1.00 92.69 426 ALA A C 1
ATOM 3435 O O . ALA A 1 426 ? -17.957 -0.504 21.491 1.00 92.69 426 ALA A O 1
ATOM 3436 N N . ALA A 1 427 ? -15.883 -0.619 20.641 1.00 91.88 427 ALA A N 1
ATOM 3437 C CA . ALA A 1 427 ? -16.242 -0.116 19.326 1.00 91.88 427 ALA A CA 1
ATOM 3438 C C . ALA A 1 427 ? -17.197 -1.071 18.584 1.00 91.88 427 ALA A C 1
ATOM 3440 O O . ALA A 1 427 ? -18.212 -0.632 18.043 1.00 91.88 427 ALA A O 1
ATOM 3441 N N . LYS A 1 428 ? -16.949 -2.388 18.621 1.00 91.56 428 LYS A N 1
ATOM 3442 C CA . LYS A 1 428 ? -17.876 -3.388 18.060 1.00 91.56 428 LYS A CA 1
ATOM 3443 C C . LYS A 1 428 ? -19.243 -3.350 18.747 1.00 91.56 428 LYS A C 1
ATOM 3445 O O . LYS A 1 428 ? -20.263 -3.418 18.068 1.00 91.56 428 LYS A O 1
ATOM 3450 N N . ALA A 1 429 ? -19.285 -3.180 20.068 1.00 93.19 429 ALA A N 1
ATOM 3451 C CA . ALA A 1 429 ? -20.525 -3.119 20.838 1.00 93.19 429 ALA A CA 1
ATOM 3452 C C . ALA A 1 429 ? -21.376 -1.873 20.521 1.00 93.19 429 ALA A C 1
ATOM 3454 O O . ALA A 1 429 ? -22.602 -1.931 20.603 1.00 93.19 429 ALA A O 1
ATOM 3455 N N . LEU A 1 430 ? -20.752 -0.769 20.093 1.00 92.88 430 LEU A N 1
ATOM 3456 C CA . LEU A 1 430 ? -21.446 0.408 19.548 1.00 92.88 430 LEU A CA 1
ATOM 3457 C C . LEU A 1 430 ? -21.908 0.218 18.092 1.00 92.88 430 LEU A C 1
ATOM 3459 O O . LEU A 1 430 ? -22.576 1.090 17.533 1.00 92.88 430 LEU A O 1
ATOM 3463 N N . GLY A 1 431 ? -21.592 -0.919 17.469 1.00 90.31 431 GLY A N 1
ATOM 3464 C CA . GLY A 1 431 ? -21.923 -1.221 16.079 1.00 90.31 431 GLY A CA 1
ATOM 3465 C C . GLY A 1 431 ? -21.072 -0.448 15.074 1.00 90.31 431 GLY A C 1
ATOM 3466 O O . GLY A 1 431 ? -21.567 -0.118 14.001 1.00 90.31 431 GLY A O 1
ATOM 3467 N N . LEU A 1 432 ? -19.828 -0.111 15.432 1.00 88.00 432 LEU A N 1
ATOM 3468 C CA . LEU A 1 432 ? -18.916 0.587 14.529 1.00 88.00 432 LEU A CA 1
ATOM 3469 C C . LEU A 1 432 ? -18.431 -0.336 13.406 1.00 88.00 432 LEU A C 1
ATOM 3471 O O . LEU A 1 432 ? -18.055 -1.484 13.648 1.00 88.00 432 LEU A O 1
ATOM 3475 N N . SER A 1 433 ? -18.391 0.195 12.183 1.00 86.81 433 SER A N 1
ATOM 3476 C CA . SER A 1 433 ? -17.806 -0.483 11.024 1.00 86.81 433 SER A CA 1
ATOM 3477 C C . SER A 1 433 ? -16.281 -0.454 11.133 1.00 86.81 433 SER A C 1
ATOM 3479 O O . SER A 1 433 ? -15.655 0.581 10.900 1.00 86.81 433 SER A O 1
ATOM 3481 N N . MET A 1 434 ? -15.676 -1.578 11.523 1.00 87.56 434 MET A N 1
ATOM 3482 C CA . MET A 1 434 ? -14.233 -1.684 11.747 1.00 87.56 434 MET A CA 1
ATOM 3483 C C . MET A 1 434 ? -13.650 -2.983 11.205 1.00 87.56 434 MET A C 1
ATOM 3485 O O . MET A 1 434 ? -14.355 -3.983 11.064 1.00 87.56 434 MET A O 1
ATOM 3489 N N . ALA A 1 435 ? -12.333 -2.982 10.991 1.00 87.00 435 ALA A N 1
ATOM 3490 C CA . ALA A 1 435 ? -11.591 -4.208 10.725 1.00 87.00 435 ALA A CA 1
ATOM 3491 C C . ALA A 1 435 ? -11.708 -5.211 11.888 1.00 87.00 435 ALA A C 1
ATOM 3493 O O . ALA A 1 435 ? -11.760 -4.839 13.066 1.00 87.00 435 ALA A O 1
ATOM 3494 N N . ASN A 1 436 ? -11.695 -6.502 11.555 1.00 88.38 436 ASN A N 1
ATOM 3495 C CA . ASN A 1 436 ? -11.493 -7.554 12.542 1.00 88.38 436 ASN A CA 1
ATOM 3496 C C . ASN A 1 436 ? -10.004 -7.713 12.821 1.00 88.38 436 ASN A C 1
ATOM 3498 O O . ASN A 1 436 ? -9.205 -7.772 11.891 1.00 88.38 436 ASN A O 1
ATOM 3502 N N . PHE A 1 437 ? -9.665 -7.800 14.105 1.00 92.75 437 PHE A N 1
ATOM 3503 C CA . PHE A 1 437 ? -8.298 -7.991 14.558 1.00 92.75 437 PHE A CA 1
ATOM 3504 C C . PHE A 1 437 ? -8.152 -9.331 15.263 1.00 92.75 437 PHE A C 1
ATOM 3506 O O . PHE A 1 437 ? -9.031 -9.720 16.038 1.00 92.75 437 PHE A O 1
ATOM 3513 N N . ALA A 1 438 ? -7.015 -9.973 15.037 1.00 93.38 438 ALA A N 1
ATOM 3514 C CA . ALA A 1 438 ? -6.543 -11.133 15.768 1.00 93.38 438 ALA A CA 1
ATOM 3515 C C . ALA A 1 438 ? -5.160 -10.849 16.367 1.00 93.38 438 ALA A C 1
ATOM 3517 O O . ALA A 1 438 ? -4.436 -9.950 15.934 1.00 93.38 438 ALA A O 1
ATOM 3518 N N . GLU A 1 439 ? -4.809 -11.605 17.400 1.00 94.94 439 GLU A N 1
ATOM 3519 C CA . GLU A 1 439 ? -3.473 -11.590 17.984 1.00 94.94 439 GLU A CA 1
ATOM 3520 C C . GLU A 1 439 ? -2.654 -12.727 17.383 1.00 94.94 439 GLU A C 1
ATOM 3522 O O . GLU A 1 439 ? -3.109 -13.869 17.338 1.00 94.94 439 GLU A O 1
ATOM 3527 N N . ILE A 1 440 ? -1.429 -12.420 16.963 1.00 95.44 440 ILE A N 1
ATOM 3528 C CA . ILE A 1 440 ? -0.420 -13.429 16.656 1.00 95.44 440 ILE A CA 1
ATOM 3529 C C . ILE A 1 440 ? 0.694 -13.300 17.686 1.00 95.44 440 ILE A C 1
ATOM 3531 O O . ILE A 1 440 ? 1.354 -12.261 17.773 1.00 95.44 440 ILE A O 1
ATOM 3535 N N . GLN A 1 441 ? 0.921 -14.378 18.432 1.00 94.88 441 GLN A N 1
ATOM 3536 C CA . GLN A 1 441 ? 2.003 -14.499 19.398 1.00 94.88 441 GLN A CA 1
ATOM 3537 C C . GLN A 1 441 ? 3.082 -15.437 18.856 1.00 94.88 441 GLN A C 1
ATOM 3539 O O . GLN A 1 441 ? 2.818 -16.587 18.509 1.00 94.88 441 GLN A O 1
ATOM 3544 N N . LEU A 1 442 ? 4.317 -14.948 18.824 1.00 93.44 442 LEU A N 1
ATOM 3545 C CA . LEU A 1 442 ? 5.517 -15.704 18.492 1.00 93.44 442 LEU A CA 1
ATOM 3546 C C . LEU A 1 442 ? 6.489 -15.689 19.676 1.00 93.44 442 LEU A C 1
ATOM 3548 O O . LEU A 1 442 ? 6.383 -14.862 20.576 1.00 93.44 442 LEU A O 1
ATOM 3552 N N . GLU A 1 443 ? 7.495 -16.559 19.637 1.00 91.38 443 GLU A N 1
ATOM 3553 C CA . GLU A 1 443 ? 8.672 -16.459 20.509 1.00 91.38 443 GLU A CA 1
ATOM 3554 C C . GLU A 1 443 ? 9.881 -15.970 19.705 1.00 91.38 443 GLU A C 1
ATOM 3556 O O . GLU A 1 443 ? 10.101 -16.417 18.576 1.00 91.38 443 GLU A O 1
ATOM 3561 N N . GLU A 1 444 ? 10.718 -15.130 20.293 1.00 87.38 444 GLU A N 1
ATOM 3562 C CA . GLU A 1 444 ? 12.013 -14.716 19.754 1.00 87.38 444 GLU A CA 1
ATOM 3563 C C . GLU A 1 444 ? 13.107 -15.066 20.764 1.00 87.38 444 GLU A C 1
ATOM 3565 O O . GLU A 1 444 ? 12.951 -14.802 21.952 1.00 87.38 444 GLU A O 1
ATOM 3570 N N . ASP A 1 445 ? 14.189 -15.706 20.315 1.00 86.81 445 ASP A N 1
ATOM 3571 C CA . ASP A 1 445 ? 15.327 -16.026 21.180 1.00 86.81 445 ASP A CA 1
ATOM 3572 C C . ASP A 1 445 ? 16.367 -14.912 21.074 1.00 86.81 445 ASP A C 1
ATOM 3574 O O . ASP A 1 445 ? 16.898 -14.650 19.991 1.00 86.81 445 ASP A O 1
ATOM 3578 N N . LEU A 1 446 ? 16.621 -14.231 22.188 1.00 83.38 446 LEU A N 1
ATOM 3579 C CA . LEU A 1 446 ? 17.530 -13.100 22.247 1.00 83.38 446 LEU A CA 1
ATOM 3580 C C . LEU A 1 446 ? 18.779 -13.436 23.068 1.00 83.38 446 LEU A C 1
ATOM 3582 O O . LEU A 1 446 ? 18.666 -13.859 24.225 1.00 83.38 446 LEU A O 1
ATOM 3586 N N . PRO A 1 447 ? 19.986 -13.169 22.532 1.00 81.19 447 PRO A N 1
ATOM 3587 C CA . PRO A 1 447 ? 21.228 -13.382 23.263 1.00 81.19 447 PRO A CA 1
ATOM 3588 C C . PRO A 1 447 ? 21.219 -12.690 24.632 1.00 81.19 447 PRO A C 1
ATOM 3590 O O . PRO A 1 447 ? 21.025 -11.481 24.733 1.00 81.19 447 PRO A O 1
ATOM 3593 N N . GLY A 1 448 ? 21.433 -13.467 25.696 1.00 83.25 448 GLY A N 1
ATOM 3594 C CA . GLY A 1 448 ? 21.485 -12.978 27.079 1.00 83.25 448 GLY A CA 1
ATOM 3595 C C . GLY A 1 448 ? 20.131 -12.810 27.779 1.00 83.25 448 GLY A C 1
ATOM 3596 O O . GLY A 1 448 ? 20.112 -12.726 29.004 1.00 83.25 448 GLY A O 1
ATOM 3597 N N . LEU A 1 449 ? 19.015 -12.817 27.044 1.00 82.94 449 LEU A N 1
ATOM 3598 C CA . LEU A 1 449 ? 17.653 -12.727 27.597 1.00 82.94 449 LEU A CA 1
ATOM 3599 C C . LEU A 1 449 ? 16.862 -14.035 27.444 1.00 82.94 449 LEU A C 1
ATOM 3601 O O . LEU A 1 449 ? 15.902 -14.258 28.179 1.00 82.94 449 LEU A O 1
ATOM 3605 N N . GLY A 1 450 ? 17.284 -14.911 26.528 1.00 86.44 450 GLY A N 1
ATOM 3606 C CA . GLY A 1 450 ? 16.581 -16.141 26.186 1.00 86.44 450 GLY A CA 1
ATOM 3607 C C . GLY A 1 450 ? 15.326 -15.866 25.359 1.00 86.44 450 GLY A C 1
ATOM 3608 O O . GLY A 1 450 ? 15.226 -14.857 24.659 1.00 86.44 450 GLY A O 1
ATOM 3609 N N . LYS A 1 451 ? 14.352 -16.773 25.454 1.00 89.38 451 LYS A N 1
ATOM 3610 C CA . LYS A 1 451 ? 13.083 -16.668 24.732 1.00 89.38 451 LYS A CA 1
ATOM 3611 C C . LYS A 1 451 ? 12.183 -15.589 25.327 1.00 89.38 451 LYS A C 1
ATOM 3613 O O . LYS A 1 451 ? 11.811 -15.670 26.496 1.00 89.38 451 LYS A O 1
ATOM 3618 N N . ILE A 1 452 ? 11.771 -14.642 24.495 1.00 91.62 452 ILE A N 1
ATOM 3619 C CA . ILE A 1 452 ? 10.791 -13.610 24.829 1.00 91.62 452 ILE A CA 1
ATOM 3620 C C . ILE A 1 452 ? 9.581 -13.686 23.886 1.00 91.62 452 ILE A C 1
ATOM 3622 O O . ILE A 1 452 ? 9.737 -14.074 22.725 1.00 91.62 452 ILE A O 1
ATOM 3626 N N . PRO A 1 453 ? 8.372 -13.321 24.341 1.00 93.38 453 PRO A N 1
ATOM 3627 C CA . PRO A 1 453 ? 7.216 -13.277 23.464 1.00 93.38 453 PRO A CA 1
ATOM 3628 C C . PRO A 1 453 ? 7.237 -12.023 22.577 1.00 93.38 453 PRO A C 1
ATOM 3630 O O . PRO A 1 453 ? 7.605 -10.927 23.009 1.00 93.38 453 PRO A O 1
ATOM 3633 N N . LEU A 1 454 ? 6.803 -12.197 21.333 1.00 91.81 454 LEU A N 1
ATOM 3634 C CA . LEU A 1 454 ? 6.661 -11.171 20.309 1.00 91.81 454 LEU A CA 1
ATOM 3635 C C . LEU A 1 454 ? 5.223 -11.190 19.791 1.00 91.81 454 LEU A C 1
ATOM 3637 O O . LEU A 1 454 ? 4.700 -12.248 19.453 1.00 91.81 454 LEU A O 1
ATOM 3641 N N . TYR A 1 455 ? 4.606 -10.017 19.688 1.00 94.00 455 TYR A N 1
ATOM 3642 C CA . TYR A 1 455 ? 3.179 -9.896 19.407 1.00 94.00 455 TYR A CA 1
ATOM 3643 C C . TYR A 1 455 ? 2.907 -9.039 18.169 1.00 94.00 455 TYR A C 1
ATOM 3645 O O . TYR A 1 455 ? 3.500 -7.965 17.994 1.00 94.00 455 TYR A O 1
ATOM 3653 N N . TYR A 1 456 ? 1.957 -9.489 17.353 1.00 94.44 456 TYR A N 1
ATOM 3654 C CA . TYR A 1 456 ? 1.401 -8.756 16.220 1.00 94.44 456 TYR A CA 1
ATOM 3655 C C . TYR A 1 456 ? -0.116 -8.640 16.347 1.00 94.44 456 TYR A C 1
ATOM 3657 O O . TYR A 1 456 ? -0.793 -9.585 16.747 1.00 94.44 456 TYR A O 1
ATOM 3665 N N . PHE A 1 457 ? -0.641 -7.488 15.940 1.00 94.50 457 PHE A N 1
ATOM 3666 C CA . PHE A 1 457 ? -2.041 -7.353 15.567 1.00 94.50 457 PHE A CA 1
ATOM 3667 C C . PHE A 1 457 ? -2.181 -7.720 14.092 1.00 94.50 457 PHE A C 1
ATOM 3669 O O . PHE A 1 457 ? -1.565 -7.076 13.242 1.00 94.50 457 PHE A O 1
ATOM 3676 N N . ASP A 1 458 ? -2.961 -8.754 13.813 1.00 95.25 458 ASP A N 1
ATOM 3677 C CA . ASP A 1 458 ? -3.352 -9.181 12.474 1.00 95.25 458 ASP A CA 1
ATOM 3678 C C . ASP A 1 458 ? -4.719 -8.601 12.126 1.00 95.25 458 ASP A C 1
ATOM 3680 O O . ASP A 1 458 ? -5.625 -8.620 12.958 1.00 95.25 458 ASP A O 1
ATOM 3684 N N . ARG A 1 459 ? -4.876 -8.105 10.901 1.00 94.69 459 ARG A N 1
ATOM 3685 C CA . ARG A 1 459 ? -6.174 -7.784 10.312 1.00 94.69 459 ARG A CA 1
ATOM 3686 C C . ARG A 1 459 ? -6.141 -7.970 8.806 1.00 94.69 459 ARG A C 1
ATOM 3688 O O . ARG A 1 459 ? -5.109 -7.767 8.169 1.00 94.69 459 ARG A O 1
ATOM 3695 N N . GLU A 1 460 ? -7.301 -8.223 8.220 1.00 93.94 460 GLU A N 1
ATOM 3696 C CA . GLU A 1 460 ? -7.451 -8.173 6.768 1.00 93.94 460 GLU A CA 1
ATOM 3697 C C . GLU A 1 460 ? -7.199 -6.752 6.225 1.00 93.94 460 GLU A C 1
ATOM 3699 O O . GLU A 1 460 ? -7.431 -5.724 6.885 1.00 93.94 460 GLU A O 1
ATOM 3704 N N . TYR A 1 461 ? -6.680 -6.695 5.002 1.00 93.19 461 TYR A N 1
ATOM 3705 C CA . TYR A 1 461 ? -6.542 -5.465 4.240 1.00 93.19 461 TYR A CA 1
ATOM 3706 C C . TYR A 1 461 ? -7.919 -4.965 3.791 1.00 93.19 461 TYR A C 1
ATOM 3708 O O . TYR A 1 461 ? -8.756 -5.732 3.324 1.00 93.19 461 TYR A O 1
ATOM 3716 N N . ILE A 1 462 ? -8.143 -3.657 3.913 1.00 91.38 462 ILE A N 1
ATOM 3717 C CA . ILE A 1 462 ? -9.379 -3.011 3.470 1.00 91.38 462 ILE A CA 1
ATOM 3718 C C . ILE A 1 462 ? -9.080 -2.349 2.128 1.00 91.38 462 ILE A C 1
ATOM 3720 O O . ILE A 1 462 ? -8.327 -1.377 2.082 1.00 91.38 462 ILE A O 1
ATOM 3724 N N . ALA A 1 463 ? -9.672 -2.872 1.054 1.00 88.25 463 ALA A N 1
ATOM 3725 C CA . ALA A 1 463 ? -9.489 -2.369 -0.305 1.00 88.25 463 ALA A CA 1
ATOM 3726 C C . ALA A 1 463 ? -10.224 -1.033 -0.516 1.00 88.25 463 ALA A C 1
ATOM 3728 O O . ALA A 1 463 ? -11.356 -0.990 -0.992 1.00 88.25 463 ALA A O 1
ATOM 3729 N N . GLY A 1 464 ? -9.573 0.065 -0.141 1.00 88.44 464 GLY A N 1
ATOM 3730 C CA . GLY A 1 464 ? -10.092 1.427 -0.247 1.00 88.44 464 GLY A CA 1
ATOM 3731 C C . GLY A 1 464 ? -8.971 2.460 -0.185 1.00 88.44 464 GLY A C 1
ATOM 3732 O O . GLY A 1 464 ? -7.797 2.123 -0.325 1.00 88.44 464 GLY A O 1
ATOM 3733 N N . LEU A 1 465 ? -9.323 3.727 0.028 1.00 86.19 465 LEU A N 1
ATOM 3734 C CA . LEU A 1 465 ? -8.343 4.796 0.238 1.00 86.19 465 LEU A CA 1
ATOM 3735 C C . LEU A 1 465 ? -8.461 5.343 1.653 1.00 86.19 465 LEU A C 1
ATOM 3737 O O . LEU A 1 465 ? -9.564 5.639 2.107 1.00 86.19 465 LEU A O 1
ATOM 3741 N N . ALA A 1 466 ? -7.329 5.503 2.334 1.00 89.81 466 ALA A N 1
ATOM 3742 C CA . ALA A 1 466 ? -7.308 6.231 3.594 1.00 89.81 466 ALA A CA 1
ATOM 3743 C C . ALA A 1 466 ? -7.752 7.689 3.365 1.00 89.81 466 ALA A C 1
ATOM 3745 O O . ALA A 1 466 ? -7.452 8.264 2.314 1.00 89.81 466 ALA A O 1
ATOM 3746 N N . THR A 1 467 ? -8.490 8.282 4.304 1.00 89.62 467 THR A N 1
ATOM 3747 C CA . THR A 1 467 ? -9.107 9.608 4.099 1.00 89.62 467 THR A CA 1
ATOM 3748 C C . THR A 1 467 ? -8.074 10.719 3.863 1.00 89.62 467 THR A C 1
ATOM 3750 O O . THR A 1 467 ? -8.280 11.566 2.996 1.00 89.62 467 THR A O 1
ATOM 3753 N N . ASP A 1 468 ? -6.905 10.638 4.511 1.00 84.38 468 ASP A N 1
ATOM 3754 C CA . ASP A 1 468 ? -5.774 11.565 4.338 1.00 84.38 468 ASP A CA 1
ATOM 3755 C C . ASP A 1 468 ? -4.995 11.352 3.022 1.00 84.38 468 ASP A C 1
ATOM 3757 O O . ASP A 1 468 ? -4.061 12.095 2.714 1.00 84.38 468 ASP A O 1
ATOM 3761 N N . LYS A 1 469 ? -5.354 10.324 2.243 1.00 81.25 469 LYS A N 1
ATOM 3762 C CA . LYS A 1 469 ? -4.722 9.944 0.967 1.00 81.25 469 LYS A CA 1
ATOM 3763 C C . LYS A 1 469 ? -5.617 10.195 -0.241 1.00 81.25 469 LYS A C 1
ATOM 3765 O O . LYS A 1 469 ? -5.238 9.809 -1.347 1.00 81.25 469 LYS A O 1
ATOM 3770 N N . ILE A 1 470 ? -6.809 10.765 -0.059 1.00 82.69 470 ILE A N 1
ATOM 3771 C CA . ILE A 1 470 ? -7.733 11.007 -1.170 1.00 82.69 470 ILE A CA 1
ATOM 3772 C C . ILE A 1 470 ? -7.117 12.061 -2.107 1.00 82.69 470 ILE A C 1
ATOM 3774 O O . ILE A 1 470 ? -6.875 13.185 -1.670 1.00 82.69 470 ILE A O 1
ATOM 3778 N N . PRO A 1 471 ? -6.870 11.739 -3.393 1.00 77.62 471 PRO A N 1
ATOM 3779 C CA . PRO A 1 471 ? -6.332 12.713 -4.338 1.00 77.62 471 PRO A CA 1
ATOM 3780 C C . PRO A 1 471 ? -7.321 13.858 -4.576 1.00 77.62 471 PRO A C 1
ATOM 3782 O O . PRO A 1 471 ? -8.513 13.600 -4.772 1.00 77.62 471 PRO A O 1
ATOM 3785 N N . SER A 1 472 ? -6.828 15.099 -4.640 1.00 75.81 472 SER A N 1
ATOM 3786 C CA . SER A 1 472 ? -7.658 16.298 -4.841 1.00 75.81 472 SER A CA 1
ATOM 3787 C C . SER A 1 472 ? -8.517 16.201 -6.105 1.00 75.81 472 SER A C 1
ATOM 3789 O O . SER A 1 472 ? -9.713 16.472 -6.058 1.00 75.81 472 SER A O 1
ATOM 3791 N N . GLY A 1 473 ? -7.968 15.664 -7.201 1.00 70.50 473 GLY A N 1
ATOM 3792 C CA . GLY A 1 473 ? -8.696 15.470 -8.459 1.00 70.50 473 GLY A CA 1
ATOM 3793 C C . GLY A 1 473 ? -9.914 14.534 -8.373 1.00 70.50 473 GLY A C 1
ATOM 3794 O O . GLY A 1 473 ? -10.741 14.518 -9.281 1.00 70.50 473 GLY A O 1
ATOM 3795 N N . ARG A 1 474 ? -10.080 13.749 -7.294 1.00 81.31 474 ARG A N 1
ATOM 3796 C CA . ARG A 1 474 ? -11.334 13.009 -7.060 1.00 81.31 474 ARG A CA 1
ATOM 3797 C C . ARG A 1 474 ? -12.444 13.902 -6.511 1.00 81.31 474 ARG A C 1
ATOM 3799 O O . ARG A 1 474 ? -13.607 13.606 -6.766 1.00 81.31 474 ARG A O 1
ATOM 3806 N N . LEU A 1 475 ? -12.102 14.976 -5.800 1.00 86.88 475 LEU A N 1
ATOM 3807 C CA . LEU A 1 475 ? -13.058 15.881 -5.157 1.00 86.88 475 LEU A CA 1
ATOM 3808 C C . LEU A 1 475 ? -13.918 16.642 -6.174 1.00 86.88 475 LEU A C 1
ATOM 3810 O O . LEU A 1 475 ? -15.071 16.939 -5.876 1.00 86.88 475 LEU A O 1
ATOM 3814 N N . SER A 1 476 ? -13.395 16.898 -7.379 1.00 82.88 476 SER A N 1
ATOM 3815 C CA . SER A 1 476 ? -14.126 17.557 -8.474 1.00 82.88 476 SER A CA 1
ATOM 3816 C C . SER A 1 476 ? -15.161 16.673 -9.166 1.00 82.88 476 SER A C 1
ATOM 3818 O O . SER A 1 476 ? -15.975 17.164 -9.953 1.00 82.88 476 SER A O 1
ATOM 3820 N N . ARG A 1 477 ? -15.177 15.364 -8.880 1.00 87.38 477 ARG A N 1
ATOM 3821 C CA . ARG A 1 477 ? -16.191 14.464 -9.432 1.00 87.38 477 ARG A CA 1
ATOM 3822 C C . ARG A 1 477 ? -17.577 14.827 -8.878 1.00 87.38 477 ARG A C 1
ATOM 3824 O O . ARG A 1 477 ? -17.719 14.958 -7.661 1.00 87.38 477 ARG A O 1
ATOM 3831 N N . PRO A 1 478 ? -18.617 14.924 -9.728 1.00 90.00 478 PRO A N 1
ATOM 3832 C CA . PRO A 1 478 ? -19.965 15.264 -9.278 1.00 90.00 478 PRO A CA 1
ATOM 3833 C C . PRO A 1 478 ? -20.450 14.356 -8.140 1.00 90.00 478 PRO A C 1
ATOM 3835 O O . PRO A 1 478 ? -20.421 13.134 -8.269 1.00 90.00 478 PRO A O 1
ATOM 3838 N N . GLY A 1 479 ? -20.883 14.956 -7.028 1.00 94.06 479 GLY A N 1
ATOM 3839 C CA . GLY A 1 479 ? -21.373 14.246 -5.838 1.00 94.06 479 GLY A CA 1
ATOM 3840 C C . GLY A 1 479 ? -20.293 13.654 -4.922 1.00 94.06 479 GLY A C 1
ATOM 3841 O O . GLY A 1 479 ? -20.612 13.216 -3.820 1.00 94.06 479 GLY A O 1
ATOM 3842 N N . PHE A 1 480 ? -19.015 13.663 -5.315 1.00 95.69 480 PHE A N 1
ATOM 3843 C CA . PHE A 1 480 ? -17.951 13.020 -4.538 1.00 95.69 480 PHE A CA 1
ATOM 3844 C C . PHE A 1 480 ? -17.732 13.689 -3.181 1.00 95.69 480 PHE A C 1
ATOM 3846 O O . PHE A 1 480 ? -17.756 13.007 -2.158 1.00 95.69 480 PHE A O 1
ATOM 3853 N N . ILE A 1 481 ? -17.533 15.012 -3.159 1.00 96.94 481 ILE A N 1
ATOM 3854 C CA . ILE A 1 481 ? -17.271 15.755 -1.918 1.00 96.94 481 ILE A CA 1
ATOM 3855 C C . ILE A 1 481 ? -18.466 15.724 -0.955 1.00 96.94 481 ILE A C 1
ATOM 3857 O O . ILE A 1 481 ? -18.262 15.655 0.255 1.00 96.94 481 ILE A O 1
ATOM 3861 N N . ILE A 1 482 ? -19.696 15.679 -1.476 1.00 98.12 482 ILE A N 1
ATOM 3862 C CA . ILE A 1 482 ? -20.923 15.593 -0.672 1.00 98.12 482 ILE A CA 1
ATOM 3863 C C . ILE A 1 482 ? -20.967 14.244 0.058 1.00 98.12 482 ILE A C 1
ATOM 3865 O O . ILE A 1 482 ? -21.031 14.217 1.288 1.00 98.12 482 ILE A O 1
ATOM 3869 N N . ASN A 1 483 ? -20.825 13.134 -0.678 1.00 98.12 483 ASN A N 1
ATOM 3870 C CA . ASN A 1 483 ? -20.790 11.790 -0.093 1.00 98.12 483 ASN A CA 1
ATOM 3871 C C . ASN A 1 483 ? -19.605 11.610 0.865 1.00 98.12 483 ASN A C 1
ATOM 3873 O O . ASN A 1 483 ? -19.748 11.017 1.933 1.00 98.12 483 ASN A O 1
ATOM 3877 N N . LEU A 1 484 ? -18.423 12.125 0.502 1.00 97.62 484 LEU A N 1
ATOM 3878 C CA . LEU A 1 484 ? -17.257 12.090 1.382 1.00 97.62 484 LEU A CA 1
ATOM 3879 C C . LEU A 1 484 ? -17.542 12.834 2.689 1.00 97.62 484 LEU A C 1
ATOM 3881 O O . LEU A 1 484 ? -17.233 12.320 3.758 1.00 97.62 484 LEU A O 1
ATOM 3885 N N . SER A 1 485 ? -18.156 14.015 2.615 1.00 98.25 485 SER A N 1
ATOM 3886 C CA . SER A 1 485 ? -18.459 14.836 3.787 1.00 98.25 485 SER A CA 1
ATOM 3887 C C . SER A 1 485 ? -19.446 14.149 4.727 1.00 98.25 485 SER A C 1
ATOM 3889 O O . SER A 1 485 ? -19.225 14.158 5.935 1.00 98.25 485 SER A O 1
ATOM 3891 N N . GLU A 1 486 ? -20.477 13.480 4.202 1.00 98.38 486 GLU A N 1
ATOM 3892 C CA . GLU A 1 486 ? -21.383 12.649 5.008 1.00 98.38 486 GLU A CA 1
ATOM 3893 C C . GLU A 1 486 ? -20.629 11.540 5.760 1.00 98.38 486 GLU A C 1
ATOM 3895 O O . GLU A 1 486 ? -20.765 11.402 6.980 1.00 98.38 486 GLU A O 1
ATOM 3900 N N . LEU A 1 487 ? -19.767 10.796 5.058 1.00 97.75 487 LEU A N 1
ATOM 3901 C CA . LEU A 1 487 ? -18.954 9.730 5.651 1.00 97.75 487 LEU A CA 1
ATOM 3902 C C . LEU A 1 487 ? -17.943 10.258 6.678 1.00 97.75 487 LEU A C 1
ATOM 3904 O O . LEU A 1 487 ? -17.740 9.633 7.721 1.00 97.75 487 LEU A O 1
ATOM 3908 N N . LEU A 1 488 ? -17.336 11.418 6.425 1.00 97.69 488 LEU A N 1
ATOM 3909 C CA . LEU A 1 488 ? -16.488 12.111 7.393 1.00 97.69 488 LEU A CA 1
ATOM 3910 C C . LEU A 1 488 ? -17.292 12.523 8.634 1.00 97.69 488 LEU A C 1
ATOM 3912 O O . LEU A 1 488 ? -16.777 12.430 9.745 1.00 97.69 488 LEU A O 1
ATOM 3916 N N . GLY A 1 489 ? -18.567 12.890 8.477 1.00 97.62 489 GLY A N 1
ATOM 3917 C CA . GLY A 1 489 ? -19.492 13.099 9.590 1.00 97.62 489 GLY A CA 1
ATOM 3918 C C . GLY A 1 489 ? -19.654 11.840 10.449 1.00 97.62 489 GLY A C 1
ATOM 3919 O O . GLY A 1 489 ? -19.508 11.907 11.673 1.00 97.62 489 GLY A O 1
ATOM 3920 N N . HIS A 1 490 ? -19.868 10.675 9.822 1.00 96.25 490 HIS A N 1
ATOM 3921 C CA . HIS A 1 490 ? -19.920 9.383 10.525 1.00 96.25 490 HIS A CA 1
ATOM 3922 C C . HIS A 1 490 ? -18.623 9.102 11.300 1.00 96.25 490 HIS A C 1
ATOM 3924 O O . HIS A 1 490 ? -18.659 8.800 12.494 1.00 96.25 490 HIS A O 1
ATOM 3930 N N . ALA A 1 491 ? -17.466 9.258 10.655 1.00 95.56 491 ALA A N 1
ATOM 3931 C CA . ALA A 1 491 ? -16.173 9.043 11.302 1.00 95.56 491 ALA A CA 1
ATOM 3932 C C . ALA A 1 491 ? -15.900 10.030 12.451 1.00 95.56 491 ALA A C 1
ATOM 3934 O O . ALA A 1 491 ? -15.375 9.629 13.493 1.00 95.56 491 ALA A O 1
ATOM 3935 N N . ALA A 1 492 ? -16.309 11.294 12.318 1.00 96.56 492 ALA A N 1
ATOM 3936 C CA . ALA A 1 492 ? -16.174 12.291 13.375 1.00 96.56 492 ALA A CA 1
ATOM 3937 C C . ALA A 1 492 ? -16.994 11.905 14.617 1.00 96.56 492 ALA A C 1
ATOM 3939 O O . ALA A 1 492 ? -16.506 12.048 15.742 1.00 96.56 492 ALA A O 1
ATOM 3940 N N . ALA A 1 493 ? -18.203 11.352 14.434 1.00 95.69 493 ALA A N 1
ATOM 3941 C CA . ALA A 1 493 ? -18.997 10.817 15.542 1.00 95.69 493 ALA A CA 1
ATOM 3942 C C . ALA A 1 493 ? -18.203 9.756 16.314 1.00 95.69 493 ALA A C 1
ATOM 3944 O O . ALA A 1 493 ? -18.141 9.801 17.544 1.00 95.69 493 ALA A O 1
ATOM 3945 N N . PHE A 1 494 ? -17.549 8.835 15.599 1.00 91.62 494 PHE A N 1
ATOM 3946 C CA . PHE A 1 494 ? -16.753 7.764 16.203 1.00 91.62 494 PHE A CA 1
ATOM 3947 C C . PHE A 1 494 ? -15.595 8.316 17.018 1.00 91.62 494 PHE A C 1
ATOM 3949 O O . PHE A 1 494 ? -15.443 7.961 18.189 1.00 91.62 494 PHE A O 1
ATOM 3956 N N . SER A 1 495 ? -14.801 9.202 16.418 1.00 94.00 495 SER A N 1
ATOM 3957 C CA . SER A 1 495 ? -13.626 9.765 17.075 1.00 94.00 495 SER A CA 1
ATOM 3958 C C . SER A 1 495 ? -13.989 10.582 18.309 1.00 94.00 495 SER A C 1
ATOM 3960 O O . SER A 1 495 ? -13.347 10.421 19.347 1.00 94.00 495 SER A O 1
ATOM 3962 N N . MET A 1 496 ? -15.058 11.381 18.257 1.00 95.12 496 MET A N 1
ATOM 3963 C CA . MET A 1 496 ? -15.494 12.175 19.408 1.00 95.12 496 MET A CA 1
ATOM 3964 C C . MET A 1 496 ? -16.110 11.324 20.525 1.00 95.12 496 MET A C 1
ATOM 3966 O O . MET A 1 496 ? -15.821 11.556 21.700 1.00 95.12 496 MET A O 1
ATOM 3970 N N . ILE A 1 497 ? -16.937 10.324 20.198 1.00 94.31 497 ILE A N 1
ATOM 3971 C CA . ILE A 1 497 ? -17.555 9.460 21.216 1.00 94.31 497 ILE A CA 1
ATOM 3972 C C . ILE A 1 497 ? -16.505 8.596 21.905 1.00 94.31 497 ILE A C 1
ATOM 3974 O O . ILE A 1 497 ? -16.426 8.611 23.134 1.00 94.31 497 ILE A O 1
ATOM 3978 N N . LEU A 1 498 ? -15.653 7.918 21.130 1.00 92.69 498 LEU A N 1
ATOM 3979 C CA . LEU A 1 498 ? -14.584 7.077 21.669 1.00 92.69 498 LEU A CA 1
ATOM 3980 C C . LEU A 1 498 ? -13.413 7.871 22.248 1.00 92.69 498 LEU A C 1
ATOM 3982 O O . LEU A 1 498 ? -12.495 7.265 22.801 1.00 92.69 498 LEU A O 1
ATOM 3986 N N . GLY A 1 499 ? -13.399 9.199 22.111 1.00 92.88 499 GLY A N 1
ATOM 3987 C CA . GLY A 1 499 ? -12.327 10.004 22.677 1.00 92.88 499 GLY A CA 1
ATOM 3988 C C . GLY A 1 499 ? -10.976 9.734 22.036 1.00 92.88 499 GLY A C 1
ATOM 3989 O O . GLY A 1 499 ? -9.985 9.578 22.752 1.00 92.88 499 GLY A O 1
ATOM 3990 N N . ARG A 1 500 ? -10.963 9.561 20.711 1.00 93.06 500 ARG A N 1
ATOM 3991 C CA . ARG A 1 500 ? -9.761 9.268 19.935 1.00 93.06 500 ARG A CA 1
ATOM 3992 C C . ARG A 1 500 ? -8.885 10.503 19.885 1.00 93.06 500 ARG A C 1
ATOM 3994 O O . ARG A 1 500 ? -9.145 11.386 19.083 1.00 93.06 500 ARG A O 1
ATOM 4001 N N . SER A 1 501 ? -7.863 10.562 20.725 1.00 90.69 501 SER A N 1
ATOM 4002 C CA . SER A 1 501 ? -6.955 11.706 20.760 1.00 90.69 501 SER A CA 1
ATOM 4003 C C . SER A 1 501 ? -5.515 11.316 21.050 1.00 90.69 501 SER A C 1
ATOM 4005 O O . SER A 1 501 ? -5.215 10.227 21.569 1.00 90.69 501 SER A O 1
ATOM 4007 N N . ASP A 1 502 ? -4.625 12.237 20.700 1.00 84.25 502 ASP A N 1
ATOM 4008 C CA . ASP A 1 502 ? -3.241 12.210 21.115 1.00 84.25 502 ASP A CA 1
ATOM 4009 C C . ASP A 1 502 ? -3.155 12.386 22.640 1.00 84.25 502 ASP A C 1
ATOM 4011 O O . ASP A 1 502 ? -3.631 13.396 23.166 1.00 84.25 502 ASP A O 1
ATOM 4015 N N . PRO A 1 503 ? -2.577 11.423 23.378 1.00 74.31 503 PRO A N 1
ATOM 4016 C CA . PRO A 1 503 ? -2.468 11.532 24.828 1.00 74.31 503 PRO A CA 1
ATOM 4017 C C . PRO A 1 503 ? -1.566 12.691 25.283 1.00 74.31 503 PRO A C 1
ATOM 4019 O O . PRO A 1 503 ? -1.748 13.173 26.399 1.00 74.31 503 PRO A O 1
ATOM 4022 N N . ASP A 1 504 ? -0.630 13.141 24.443 1.00 74.81 504 ASP A N 1
ATOM 4023 C CA . ASP A 1 504 ? 0.353 14.172 24.784 1.00 74.81 504 ASP A CA 1
ATOM 4024 C C . ASP A 1 504 ? -0.116 15.571 24.354 1.00 74.81 504 ASP A C 1
ATOM 4026 O O . ASP A 1 504 ? 0.062 16.546 25.087 1.00 74.81 504 ASP A O 1
ATOM 4030 N N . HIS A 1 505 ? -0.738 15.672 23.176 1.00 73.19 505 HIS A N 1
ATOM 4031 C CA . HIS A 1 505 ? -1.142 16.953 22.578 1.00 73.19 505 HIS A CA 1
ATOM 4032 C C . HIS A 1 505 ? -2.645 17.246 22.653 1.00 73.19 505 HIS A C 1
ATOM 4034 O O . HIS A 1 505 ? -3.050 18.373 22.384 1.00 73.19 505 HIS A O 1
ATOM 4040 N N . GLN A 1 506 ? -3.461 16.262 23.046 1.00 73.00 506 GLN A N 1
ATOM 4041 C CA . GLN A 1 506 ? -4.928 16.345 23.116 1.00 73.00 506 GLN A CA 1
ATOM 4042 C C . GLN A 1 506 ? -5.619 16.690 21.783 1.00 73.00 506 GLN A C 1
ATOM 4044 O O . GLN A 1 506 ? -6.801 17.026 21.777 1.00 73.00 506 GLN A O 1
ATOM 4049 N N . GLU A 1 507 ? -4.914 16.559 20.659 1.00 84.62 507 GLU A N 1
ATOM 4050 C CA . GLU A 1 507 ? -5.479 16.671 19.310 1.00 84.62 507 GLU A CA 1
ATOM 4051 C C . GLU A 1 507 ? -6.312 15.428 18.979 1.00 84.62 507 GLU A C 1
ATOM 4053 O O . GLU A 1 507 ? -5.922 14.304 19.313 1.00 84.62 507 GLU A O 1
ATOM 4058 N N . ILE A 1 508 ? -7.467 15.607 18.338 1.00 89.56 508 ILE A N 1
ATOM 4059 C CA . ILE A 1 508 ? -8.330 14.492 17.944 1.00 89.56 508 ILE A CA 1
ATOM 4060 C C . ILE A 1 508 ? -7.697 13.699 16.789 1.00 89.56 508 ILE A C 1
ATOM 4062 O O . ILE A 1 508 ? -7.244 14.251 15.788 1.00 89.56 508 ILE A O 1
ATOM 4066 N N . TYR A 1 509 ? -7.715 12.373 16.893 1.00 90.81 509 TYR A N 1
ATOM 4067 C CA . TYR A 1 509 ? -7.406 11.486 15.775 1.00 90.81 509 TYR A CA 1
ATOM 4068 C C . TYR A 1 509 ? -8.666 11.287 14.934 1.00 90.81 509 TYR A C 1
ATOM 4070 O O . TYR A 1 509 ? -9.555 10.491 15.259 1.00 90.81 509 TYR A O 1
ATOM 4078 N N . PHE A 1 510 ? -8.750 12.076 13.871 1.00 92.88 510 PHE A N 1
ATOM 4079 C CA . PHE A 1 510 ? -9.812 12.075 12.877 1.00 92.88 510 PHE A CA 1
ATOM 4080 C C . PHE A 1 510 ? -9.232 12.556 11.550 1.00 92.88 510 PHE A C 1
ATOM 4082 O O . PHE A 1 510 ? -8.520 13.563 11.530 1.00 92.88 510 PHE A O 1
ATOM 4089 N N . ASP A 1 511 ? -9.571 11.856 10.468 1.00 90.75 511 ASP A N 1
ATOM 4090 C CA . ASP A 1 511 ? -9.082 12.165 9.126 1.00 90.75 511 ASP A CA 1
ATOM 4091 C C . ASP A 1 511 ? -7.543 12.176 9.059 1.00 90.75 511 ASP A C 1
ATOM 4093 O O . ASP A 1 511 ? -6.900 13.091 8.544 1.00 90.75 511 ASP A O 1
ATOM 4097 N N . ASP A 1 512 ? -6.936 11.158 9.674 1.00 85.12 512 ASP A N 1
ATOM 4098 C CA . ASP A 1 512 ? -5.482 11.047 9.845 1.00 85.12 512 ASP A CA 1
ATOM 4099 C C . ASP A 1 512 ? -4.898 9.728 9.314 1.00 85.12 512 ASP A C 1
ATOM 4101 O O . ASP A 1 512 ? -3.758 9.355 9.624 1.00 85.12 512 ASP A O 1
ATOM 4105 N N . GLY A 1 513 ? -5.699 9.044 8.494 1.00 84.69 513 GLY A N 1
ATOM 4106 C CA . GLY A 1 513 ? -5.346 7.820 7.785 1.00 84.69 513 GLY A CA 1
ATOM 4107 C C . GLY A 1 513 ? -5.716 6.527 8.505 1.00 84.69 513 GLY A C 1
ATOM 4108 O O . GLY A 1 513 ? -5.440 5.440 7.993 1.00 84.69 513 GLY A O 1
ATOM 4109 N N . ASP A 1 514 ? -6.346 6.611 9.678 1.00 89.81 514 ASP A N 1
ATOM 4110 C CA . ASP A 1 514 ? -6.933 5.439 10.330 1.00 89.81 514 ASP A CA 1
ATOM 4111 C C . ASP A 1 514 ? -8.295 5.065 9.704 1.00 89.81 514 ASP A C 1
ATOM 4113 O O . ASP A 1 514 ? -8.694 3.899 9.753 1.00 89.81 514 ASP A O 1
ATOM 4117 N N . GLU A 1 515 ? -9.003 6.012 9.087 1.00 92.81 515 GLU A N 1
ATOM 4118 C CA . GLU A 1 515 ? -10.250 5.780 8.359 1.00 92.81 515 GLU A CA 1
ATOM 4119 C C . GLU A 1 515 ? -10.000 5.432 6.886 1.00 92.81 515 GLU A C 1
ATOM 4121 O O . GLU A 1 515 ? -9.258 6.126 6.194 1.00 92.81 515 GLU A O 1
ATOM 4126 N N . VAL A 1 516 ? -10.659 4.385 6.383 1.00 93.56 516 VAL A N 1
ATOM 4127 C CA . VAL A 1 516 ? -10.583 3.951 4.981 1.00 93.56 516 VAL A CA 1
ATOM 4128 C C . VAL A 1 516 ? -11.943 4.107 4.311 1.00 93.56 516 VAL A C 1
ATOM 4130 O O . VAL A 1 516 ? -12.938 3.544 4.765 1.00 93.56 516 VAL A O 1
ATOM 4133 N N . VAL A 1 517 ? -11.975 4.853 3.211 1.00 94.38 517 VAL A N 1
ATOM 4134 C CA . VAL A 1 517 ? -13.144 5.053 2.355 1.00 94.38 517 VAL A CA 1
ATOM 4135 C C . VAL A 1 517 ? -13.192 3.964 1.292 1.00 94.38 517 VAL A C 1
ATOM 4137 O O . VAL A 1 517 ? -12.241 3.770 0.529 1.00 94.38 517 VAL A O 1
ATOM 4140 N N . LEU A 1 518 ? -14.324 3.271 1.238 1.00 94.06 518 LEU A N 1
ATOM 4141 C CA . LEU A 1 518 ? -14.694 2.375 0.155 1.00 94.06 518 LEU A CA 1
ATOM 4142 C C . LEU A 1 518 ? -15.505 3.137 -0.893 1.00 94.06 518 LEU A C 1
ATOM 4144 O O . LEU A 1 518 ? -16.209 4.109 -0.596 1.00 94.06 518 LEU A O 1
ATOM 4148 N N . PHE A 1 519 ? -15.384 2.676 -2.132 1.00 91.31 519 PHE A N 1
ATOM 4149 C CA . PHE A 1 519 ? -16.031 3.286 -3.282 1.00 91.31 519 PHE A CA 1
ATOM 4150 C C . PHE A 1 519 ? -17.047 2.324 -3.872 1.00 91.31 519 PHE A C 1
ATOM 4152 O O . PHE A 1 519 ? -16.801 1.121 -3.978 1.00 91.31 519 PHE A O 1
ATOM 4159 N N . ASP A 1 520 ? -18.175 2.871 -4.302 1.00 91.56 520 ASP A N 1
ATOM 4160 C CA . ASP A 1 520 ? -19.133 2.125 -5.096 1.00 91.56 520 ASP A CA 1
ATOM 4161 C C . ASP A 1 520 ? -18.488 1.739 -6.443 1.00 91.56 520 ASP A C 1
ATOM 4163 O O . ASP A 1 520 ? -17.959 2.608 -7.140 1.00 91.56 520 ASP A O 1
ATOM 4167 N N . PRO A 1 521 ? -18.498 0.452 -6.831 1.00 84.06 521 PRO A N 1
ATOM 4168 C CA . PRO A 1 521 ? -17.763 -0.015 -8.004 1.00 84.06 521 PRO A CA 1
ATOM 4169 C C . PRO A 1 521 ? -18.353 0.481 -9.330 1.00 84.06 521 PRO A C 1
ATOM 4171 O O . PRO A 1 521 ? -17.667 0.437 -10.349 1.00 84.06 521 PRO A O 1
ATOM 4174 N N . VAL A 1 522 ? -19.610 0.941 -9.341 1.00 87.44 522 VAL A N 1
ATOM 4175 C CA . VAL A 1 522 ? -20.304 1.401 -10.553 1.00 87.44 522 VAL A CA 1
ATOM 4176 C C . VAL A 1 522 ? -20.116 2.903 -10.746 1.00 87.44 522 VAL A C 1
ATOM 4178 O O . VAL A 1 522 ? -19.781 3.360 -11.835 1.00 87.44 522 VAL A O 1
ATOM 4181 N N . THR A 1 523 ? -20.334 3.679 -9.689 1.00 87.75 523 THR A N 1
ATOM 4182 C CA . THR A 1 523 ? -20.300 5.147 -9.721 1.00 87.75 523 THR A CA 1
ATOM 4183 C C . THR A 1 523 ? -18.920 5.712 -9.386 1.00 87.75 523 THR A C 1
ATOM 4185 O O . THR A 1 523 ? -18.605 6.840 -9.761 1.00 87.75 523 THR A O 1
ATOM 4188 N N . GLY A 1 524 ? -18.082 4.948 -8.680 1.00 85.44 524 GLY A N 1
ATOM 4189 C CA . GLY A 1 524 ? -16.790 5.402 -8.167 1.00 85.44 524 GLY A CA 1
ATOM 4190 C C . GLY A 1 524 ? -16.897 6.444 -7.049 1.00 85.44 524 GLY A C 1
ATOM 4191 O O . GLY A 1 524 ? -15.890 7.082 -6.730 1.00 85.44 524 GLY A O 1
ATOM 4192 N N . LEU A 1 525 ? -18.096 6.646 -6.487 1.00 93.25 525 LEU A N 1
ATOM 4193 C CA . LEU A 1 525 ? -18.351 7.588 -5.399 1.00 93.25 525 LEU A CA 1
ATOM 4194 C C . LEU A 1 525 ? -18.101 6.939 -4.029 1.00 93.25 525 LEU A C 1
ATOM 4196 O O . LEU A 1 525 ? -18.265 5.723 -3.896 1.00 93.25 525 LEU A O 1
ATOM 4200 N N . PRO A 1 526 ? -17.728 7.725 -3.001 1.00 96.44 526 PRO A N 1
ATOM 4201 C CA . PRO A 1 526 ? -17.650 7.242 -1.627 1.00 96.44 526 PRO A CA 1
ATOM 4202 C C . PRO A 1 526 ? -18.999 6.660 -1.192 1.00 96.44 526 PRO A C 1
ATOM 4204 O O . PRO A 1 526 ? -20.035 7.297 -1.403 1.00 96.44 526 PRO A O 1
ATOM 4207 N N . ASN A 1 527 ? -18.992 5.462 -0.602 1.00 95.25 527 ASN A N 1
ATOM 4208 C CA . ASN A 1 527 ? -20.219 4.802 -0.135 1.00 95.25 527 ASN A CA 1
ATOM 4209 C C . ASN A 1 527 ? -20.138 4.260 1.299 1.00 95.25 527 ASN A C 1
ATOM 4211 O O . ASN A 1 527 ? -21.166 4.119 1.957 1.00 95.25 527 ASN A O 1
ATOM 4215 N N . GLN A 1 528 ? -18.940 3.969 1.802 1.00 95.06 528 GLN A N 1
ATOM 4216 C CA . GLN A 1 528 ? -18.740 3.433 3.142 1.00 95.06 528 GLN A CA 1
ATOM 4217 C C . GLN A 1 528 ? -17.396 3.894 3.699 1.00 95.06 528 GLN A C 1
ATOM 4219 O O . GLN A 1 528 ? -16.419 4.044 2.967 1.00 95.06 528 GLN A O 1
ATOM 4224 N N . ILE A 1 529 ? -17.343 4.085 5.014 1.00 94.56 529 ILE A N 1
ATOM 4225 C CA . ILE A 1 529 ? -16.114 4.348 5.758 1.00 94.56 529 ILE A CA 1
ATOM 4226 C C . ILE A 1 529 ? -15.900 3.232 6.781 1.00 94.56 529 ILE A C 1
ATOM 4228 O O . ILE A 1 529 ? -16.832 2.816 7.476 1.00 94.56 529 ILE A O 1
ATOM 4232 N N . ILE A 1 530 ? -14.684 2.699 6.835 1.00 93.69 530 ILE A N 1
ATOM 4233 C CA . ILE A 1 530 ? -14.286 1.643 7.764 1.00 93.69 530 ILE A CA 1
ATOM 4234 C C . ILE A 1 530 ? -13.136 2.161 8.607 1.00 93.69 530 ILE A C 1
ATOM 4236 O O . ILE A 1 530 ? -12.132 2.643 8.082 1.00 93.69 530 ILE A O 1
ATOM 4240 N N . LEU A 1 531 ? -13.259 2.020 9.924 1.00 90.81 531 LEU A N 1
ATOM 4241 C CA . LEU A 1 531 ? -12.156 2.324 10.814 1.00 90.81 531 LEU A CA 1
ATOM 4242 C C . LEU A 1 531 ? -11.152 1.166 10.801 1.00 90.81 531 LEU A C 1
ATOM 4244 O O . LEU A 1 531 ? -11.454 0.044 11.219 1.00 90.81 531 LEU A O 1
ATOM 4248 N N . SER A 1 532 ? -9.952 1.440 10.300 1.00 89.44 532 SER A N 1
ATOM 4249 C CA . SER A 1 532 ? -8.896 0.439 10.165 1.00 89.44 532 SER A CA 1
ATOM 4250 C C . SER A 1 532 ? -8.043 0.279 11.419 1.00 89.44 532 SER A C 1
ATOM 4252 O O . SER A 1 532 ? -7.308 -0.698 11.505 1.00 89.44 532 SER A O 1
ATOM 4254 N N . GLU A 1 533 ? -8.122 1.214 12.375 1.00 85.38 533 GLU A N 1
ATOM 4255 C CA . GLU A 1 533 ? -7.354 1.241 13.625 1.00 85.38 533 GLU A CA 1
ATOM 4256 C C . GLU A 1 533 ? -8.093 2.038 14.711 1.00 85.38 533 GLU A C 1
ATOM 4258 O O . GLU A 1 533 ? -8.665 3.087 14.446 1.00 85.38 533 GLU A O 1
ATOM 4263 N N . THR A 1 534 ? -8.009 1.610 15.971 1.00 86.12 534 THR A N 1
ATOM 4264 C CA . THR A 1 534 ? -8.601 2.326 17.121 1.00 86.12 534 THR A CA 1
ATOM 4265 C C . THR A 1 534 ? -7.578 3.177 17.879 1.00 86.12 534 THR A C 1
ATOM 4267 O O . THR A 1 534 ? -7.681 3.379 19.097 1.00 86.12 534 THR A O 1
ATOM 4270 N N . THR A 1 535 ? -6.555 3.681 17.182 1.00 85.56 535 THR A N 1
ATOM 4271 C CA . THR A 1 535 ? -5.492 4.504 17.779 1.00 85.56 535 THR A CA 1
ATOM 4272 C C . THR A 1 535 ? -6.084 5.665 18.580 1.00 85.56 535 THR A C 1
ATOM 4274 O O . THR A 1 535 ? -7.073 6.273 18.178 1.00 85.56 535 THR A O 1
ATOM 4277 N N . GLY A 1 536 ? -5.505 5.932 19.755 1.00 87.00 536 GLY A N 1
ATOM 4278 C CA . GLY A 1 536 ? -5.932 7.005 20.663 1.00 87.00 536 GLY A CA 1
ATOM 4279 C C . GLY A 1 536 ? -7.327 6.854 21.268 1.00 87.00 536 GLY A C 1
ATOM 4280 O O . GLY A 1 536 ? -7.721 7.705 22.051 1.00 87.00 536 GLY A O 1
ATOM 4281 N N . SER A 1 537 ? -8.086 5.795 20.961 1.00 90.69 537 SER A N 1
ATOM 4282 C CA . SER A 1 537 ? -9.397 5.592 21.591 1.00 90.69 537 SER A CA 1
ATOM 4283 C C . SER A 1 537 ? -9.234 5.507 23.107 1.00 90.69 537 SER A C 1
ATOM 4285 O O . SER A 1 537 ? -8.273 4.897 23.596 1.00 90.69 537 SER A O 1
ATOM 4287 N N . PHE A 1 538 ? -10.194 6.079 23.828 1.00 92.25 538 PHE A N 1
ATOM 4288 C CA . PHE A 1 538 ? -10.214 6.210 25.278 1.00 92.25 538 PHE A CA 1
ATOM 4289 C C . PHE A 1 538 ? -9.083 7.108 25.816 1.00 92.25 538 PHE A C 1
ATOM 4291 O O . PHE A 1 538 ? -8.782 7.022 27.002 1.00 92.25 538 PHE A O 1
ATOM 4298 N N . SER A 1 539 ? -8.422 7.939 24.999 1.00 91.06 539 SER A N 1
ATOM 4299 C CA . SER A 1 539 ? -7.447 8.932 25.487 1.00 91.06 539 SER A CA 1
ATOM 4300 C C . SER A 1 539 ? -8.141 10.155 26.085 1.00 91.06 539 SER A C 1
ATOM 4302 O O . SER A 1 539 ? -7.744 10.609 27.152 1.00 91.06 539 SER A O 1
ATOM 4304 N N . ASP A 1 540 ? -9.215 10.644 25.458 1.00 92.12 540 ASP A N 1
ATOM 4305 C CA . ASP A 1 540 ? -10.087 11.675 26.027 1.00 92.12 540 ASP A CA 1
ATOM 4306 C C . ASP A 1 540 ? -11.480 11.107 26.304 1.00 92.12 540 ASP A C 1
ATOM 4308 O O . ASP A 1 540 ? -12.357 11.091 25.444 1.00 92.12 540 ASP A O 1
ATOM 4312 N N . TRP A 1 541 ? -11.730 10.696 27.541 1.00 91.00 541 TRP A N 1
ATOM 4313 C CA . TRP A 1 541 ? -13.033 10.175 27.966 1.00 91.00 541 TRP A CA 1
ATOM 4314 C C . TRP A 1 541 ? -13.876 11.183 28.761 1.00 91.00 541 TRP A C 1
ATOM 4316 O O . TRP A 1 541 ? -14.966 10.831 29.201 1.00 91.00 541 TRP A O 1
ATOM 4326 N N . MET A 1 542 ? -13.400 12.421 28.951 1.00 89.50 542 MET A N 1
ATOM 4327 C CA . MET A 1 542 ? -14.049 13.409 29.827 1.00 89.50 542 MET A CA 1
ATOM 4328 C C . MET A 1 542 ? -14.597 14.631 29.086 1.00 89.50 542 MET A C 1
ATOM 4330 O O . MET A 1 542 ? -15.598 15.200 29.521 1.00 89.50 542 MET A O 1
ATOM 4334 N N . SER A 1 543 ? -13.982 15.050 27.977 1.00 90.69 543 SER A N 1
ATOM 4335 C CA . SER A 1 543 ? -14.406 16.260 27.267 1.00 90.69 543 SER A CA 1
ATOM 4336 C C . SER A 1 543 ? -15.804 16.102 26.657 1.00 90.69 543 SER A C 1
ATOM 4338 O O . SER A 1 543 ? -16.113 15.046 26.096 1.00 90.69 543 SER A O 1
ATOM 4340 N N . PRO A 1 544 ? -16.663 17.132 26.711 1.00 90.19 544 PRO A N 1
ATOM 4341 C CA . PRO A 1 544 ? -17.901 17.171 25.937 1.00 90.19 544 PRO A CA 1
ATOM 4342 C C . PRO A 1 544 ? -17.634 17.175 24.425 1.00 90.19 544 PRO A C 1
ATOM 4344 O O . PRO A 1 544 ? -16.656 17.762 23.968 1.00 90.19 544 PRO A O 1
ATOM 4347 N N . ILE A 1 545 ? -18.555 16.612 23.634 1.00 91.00 545 ILE A N 1
ATOM 4348 C CA . ILE A 1 545 ? -18.439 16.530 22.161 1.00 91.00 545 ILE A CA 1
ATOM 4349 C C . ILE A 1 545 ? -18.205 17.906 21.523 1.00 91.00 545 ILE A C 1
ATOM 4351 O O . ILE A 1 545 ? -17.364 18.041 20.640 1.00 91.00 545 ILE A O 1
ATOM 4355 N N . CYS A 1 546 ? -18.893 18.949 21.999 1.00 89.19 546 CYS A N 1
ATOM 4356 C CA . CYS A 1 546 ? -18.753 20.301 21.450 1.00 89.19 546 CYS A CA 1
ATOM 4357 C C . CYS A 1 546 ? -17.336 20.881 21.586 1.00 89.19 546 CYS A C 1
ATOM 4359 O O . CYS A 1 546 ? -16.997 21.792 20.837 1.00 89.19 546 CYS A O 1
ATOM 4361 N N . ASN A 1 547 ? -16.509 20.366 22.504 1.00 89.94 547 ASN A N 1
ATOM 4362 C CA . ASN A 1 547 ? -15.115 20.792 22.636 1.00 89.94 547 ASN A CA 1
ATOM 4363 C C . ASN A 1 547 ? -14.208 20.120 21.594 1.00 89.94 547 ASN A C 1
ATOM 4365 O O . ASN A 1 547 ? -13.193 20.697 21.221 1.00 89.94 547 ASN A O 1
ATOM 4369 N N . LEU A 1 548 ? -14.581 18.927 21.121 1.00 91.94 548 LEU A N 1
ATOM 4370 C CA . LEU A 1 548 ? -13.829 18.142 20.135 1.00 91.94 548 LEU A CA 1
ATOM 4371 C C . LEU A 1 548 ? -14.226 18.492 18.690 1.00 91.94 548 LEU A C 1
ATOM 4373 O O . LEU A 1 548 ? -13.417 18.403 17.767 1.00 91.94 548 LEU A O 1
ATOM 4377 N N . LEU A 1 549 ? -15.468 18.942 18.498 1.00 94.88 549 LEU A N 1
ATOM 4378 C CA . LEU A 1 549 ? -16.035 19.296 17.197 1.00 94.88 549 LEU A CA 1
ATOM 4379 C C . LEU A 1 549 ? -15.189 20.293 16.376 1.00 94.88 549 LEU A C 1
ATOM 4381 O O . LEU A 1 549 ? -15.019 20.040 15.183 1.00 94.88 549 LEU A O 1
ATOM 4385 N N . PRO A 1 550 ? -14.629 21.389 16.938 1.00 94.06 550 PRO A N 1
ATOM 4386 C CA . PRO A 1 550 ? -13.916 22.391 16.144 1.00 94.06 550 PRO A CA 1
ATOM 4387 C C . PRO A 1 550 ? -12.746 21.826 15.337 1.00 94.06 550 PRO A C 1
ATOM 4389 O O . PRO A 1 550 ? -12.458 22.314 14.248 1.00 94.06 550 PRO A O 1
ATOM 4392 N N . GLU A 1 551 ? -12.070 20.798 15.848 1.00 91.19 551 GLU A N 1
ATOM 4393 C CA . GLU A 1 551 ? -10.952 20.185 15.139 1.00 91.19 551 GLU A CA 1
ATOM 4394 C C . GLU A 1 551 ? -11.414 19.329 13.957 1.00 91.19 551 GLU A C 1
ATOM 4396 O O . GLU A 1 551 ? -10.824 19.410 12.880 1.00 91.19 551 GLU A O 1
ATOM 4401 N N . CYS A 1 552 ? -12.531 18.611 14.106 1.00 95.50 552 CYS A N 1
ATOM 4402 C CA . CYS A 1 552 ? -13.152 17.885 12.998 1.00 95.50 552 CYS A CA 1
ATOM 4403 C C . CYS A 1 552 ? -13.588 18.845 11.878 1.00 95.50 552 CYS A C 1
ATOM 4405 O O . CYS A 1 552 ? -13.394 18.558 10.698 1.00 95.50 552 CYS A O 1
ATOM 4407 N N . LEU A 1 553 ? -14.123 20.019 12.236 1.00 96.56 553 LEU A N 1
ATOM 4408 C CA . LEU A 1 553 ? -14.549 21.021 11.253 1.00 96.56 553 LEU A CA 1
ATOM 4409 C C . LEU A 1 553 ? -13.376 21.651 10.496 1.00 96.56 553 LEU A C 1
ATOM 4411 O O . LEU A 1 553 ? -13.522 21.936 9.313 1.00 96.56 553 LEU A O 1
ATOM 4415 N N . ARG A 1 554 ? -12.206 21.820 11.129 1.00 94.50 554 ARG A N 1
ATOM 4416 C CA . ARG A 1 554 ? -10.982 22.260 10.428 1.00 94.50 554 ARG A CA 1
ATOM 4417 C C . ARG A 1 554 ? -10.500 21.238 9.394 1.00 94.50 554 ARG A C 1
ATOM 4419 O O . ARG A 1 554 ? -9.981 21.617 8.349 1.00 94.50 554 ARG A O 1
ATOM 4426 N N . ARG A 1 555 ? -10.670 19.939 9.663 1.00 93.50 555 ARG A N 1
ATOM 4427 C CA . ARG A 1 555 ? -10.355 18.881 8.686 1.00 93.50 555 ARG A CA 1
ATOM 4428 C C . ARG A 1 555 ? -11.335 18.894 7.515 1.00 93.50 555 ARG A C 1
ATOM 4430 O O . ARG A 1 555 ? -10.907 18.822 6.370 1.00 93.50 555 ARG A O 1
ATOM 4437 N N . LEU A 1 556 ? -12.629 19.087 7.782 1.00 96.44 556 LEU A N 1
ATOM 4438 C CA . LEU A 1 556 ? -13.617 19.286 6.719 1.00 96.44 556 LEU A CA 1
ATOM 4439 C C . LEU A 1 556 ? -13.291 20.521 5.864 1.00 96.44 556 LEU A C 1
ATOM 4441 O O . LEU A 1 556 ? -13.266 20.421 4.642 1.00 96.44 556 LEU A O 1
ATOM 4445 N N . GLU A 1 557 ? -13.002 21.661 6.498 1.00 96.31 557 GLU A N 1
ATOM 4446 C CA . GLU A 1 557 ? -12.596 22.907 5.831 1.00 96.31 557 GLU A CA 1
ATOM 4447 C C . GLU A 1 557 ? -11.437 22.667 4.852 1.00 96.31 557 GLU A C 1
ATOM 4449 O O . GLU A 1 557 ? -11.493 23.123 3.711 1.00 96.31 557 GLU A O 1
ATOM 4454 N N . TYR A 1 558 ? -10.422 21.897 5.256 1.00 93.12 558 TYR A N 1
ATOM 4455 C CA . TYR A 1 558 ? -9.308 21.538 4.380 1.00 93.12 558 TYR A CA 1
ATOM 4456 C C . TYR A 1 558 ? -9.779 20.852 3.087 1.00 93.12 558 TYR A C 1
ATOM 4458 O O . TYR A 1 558 ? -9.394 21.284 1.999 1.00 93.12 558 TYR A O 1
ATOM 4466 N N . HIS A 1 559 ? -10.650 19.841 3.178 1.00 93.62 559 HIS A N 1
ATOM 4467 C CA . HIS A 1 559 ? -11.195 19.158 1.994 1.00 93.62 559 HIS A CA 1
ATOM 4468 C C . HIS A 1 559 ? -12.045 20.083 1.120 1.00 93.62 559 HIS A C 1
ATOM 4470 O O . HIS A 1 559 ? -11.956 20.012 -0.104 1.00 93.62 559 HIS A O 1
ATOM 4476 N N . LEU A 1 560 ? -12.835 20.979 1.720 1.00 96.38 560 LEU A N 1
ATOM 4477 C CA . LEU A 1 560 ? -13.653 21.945 0.976 1.00 96.38 560 LEU A CA 1
ATOM 4478 C C . LEU A 1 560 ? -12.792 22.950 0.202 1.00 96.38 560 LEU A C 1
ATOM 4480 O O . LEU A 1 560 ? -13.100 23.261 -0.948 1.00 96.38 560 LEU A O 1
ATOM 4484 N N . HIS A 1 561 ? -11.681 23.407 0.784 1.00 94.00 561 HIS A N 1
ATOM 4485 C CA . HIS A 1 561 ? -10.706 24.250 0.085 1.00 94.00 561 HIS A CA 1
ATOM 4486 C C . HIS A 1 561 ? -10.039 23.527 -1.082 1.00 94.00 561 HIS A C 1
ATOM 4488 O O . HIS A 1 561 ? -9.931 24.099 -2.166 1.00 94.00 561 HIS A O 1
ATOM 4494 N N . GLN A 1 562 ? -9.636 22.267 -0.890 1.00 89.25 562 GLN A N 1
ATOM 4495 C CA . GLN A 1 562 ? -9.098 21.449 -1.982 1.00 89.25 562 GLN A CA 1
ATOM 4496 C C . GLN A 1 562 ? -10.141 21.270 -3.095 1.00 89.25 562 GLN A C 1
ATOM 4498 O O . GLN A 1 562 ? -9.843 21.493 -4.263 1.00 89.25 562 GLN A O 1
ATOM 4503 N N . ALA A 1 563 ? -11.391 20.960 -2.746 1.00 91.31 563 ALA A N 1
ATOM 4504 C CA . ALA A 1 563 ? -12.482 20.816 -3.708 1.00 91.31 563 ALA A CA 1
ATOM 4505 C C . ALA A 1 563 ? -12.755 22.117 -4.487 1.00 91.31 563 ALA A C 1
ATOM 4507 O O . ALA A 1 563 ? -12.921 22.087 -5.708 1.00 91.31 563 ALA A O 1
ATOM 4508 N N . ARG A 1 564 ? -12.754 23.273 -3.810 1.00 93.25 564 ARG A N 1
ATOM 4509 C CA . ARG A 1 564 ? -12.896 24.587 -4.455 1.00 93.25 564 ARG A CA 1
ATOM 4510 C C . ARG A 1 564 ? -11.752 24.860 -5.434 1.00 93.25 564 ARG A C 1
ATOM 4512 O O . ARG A 1 564 ? -12.009 25.335 -6.538 1.00 93.25 564 ARG A O 1
ATOM 4519 N N . ALA A 1 565 ? -10.511 24.548 -5.055 1.00 86.75 565 ALA A N 1
ATOM 4520 C CA . ALA A 1 565 ? -9.343 24.700 -5.926 1.00 86.75 565 ALA A CA 1
ATOM 4521 C C . ALA A 1 565 ? -9.435 23.825 -7.192 1.00 86.75 565 ALA A C 1
ATOM 4523 O O . ALA A 1 565 ? -8.970 24.230 -8.253 1.00 86.75 565 ALA A O 1
ATOM 4524 N N . GLU A 1 566 ? -10.108 22.678 -7.095 1.00 84.69 566 GLU A N 1
ATOM 4525 C CA . GLU A 1 566 ? -10.383 21.753 -8.202 1.00 84.69 566 GLU A CA 1
ATOM 4526 C C . GLU A 1 566 ? -11.655 22.117 -9.004 1.00 84.69 566 GLU A C 1
ATOM 4528 O O . GLU A 1 566 ? -12.108 21.354 -9.859 1.00 84.69 566 GLU A O 1
ATOM 4533 N N . GLY A 1 567 ? -12.253 23.287 -8.748 1.00 85.31 567 GLY A N 1
ATOM 4534 C CA . GLY A 1 567 ? -13.360 23.837 -9.538 1.00 85.31 567 GLY A CA 1
ATOM 4535 C C . GLY A 1 567 ? -14.763 23.385 -9.122 1.00 85.31 567 GLY A C 1
ATOM 4536 O O . GLY A 1 567 ? -15.714 23.572 -9.887 1.00 85.31 567 GLY A O 1
ATOM 4537 N N . VAL A 1 568 ? -14.929 22.807 -7.927 1.00 92.50 568 VAL A N 1
ATOM 4538 C CA . VAL A 1 568 ? -16.257 22.471 -7.386 1.00 92.50 568 VAL A CA 1
ATOM 4539 C C . VAL A 1 568 ? -17.074 23.741 -7.129 1.00 92.50 568 VAL A C 1
ATOM 4541 O O . VAL A 1 568 ? -16.563 24.750 -6.645 1.00 92.50 568 VAL A O 1
ATOM 4544 N N . LYS A 1 569 ? -18.371 23.694 -7.454 1.00 94.56 569 LYS A N 1
ATOM 4545 C CA . LYS A 1 569 ? -19.292 24.829 -7.303 1.00 94.56 569 LYS A CA 1
ATOM 4546 C C . LYS A 1 569 ? -19.602 25.092 -5.831 1.00 94.56 569 LYS A C 1
ATOM 4548 O O . LYS A 1 569 ? -19.845 24.155 -5.078 1.00 94.56 569 LYS A O 1
ATOM 4553 N N . ASP A 1 570 ? -19.751 26.362 -5.453 1.00 94.88 570 ASP A N 1
ATOM 4554 C CA . ASP A 1 570 ? -20.092 26.747 -4.072 1.00 94.88 570 ASP A CA 1
ATOM 4555 C C . ASP A 1 570 ? -21.399 26.114 -3.557 1.00 94.88 570 ASP A C 1
ATOM 4557 O O . ASP A 1 570 ? -21.521 25.844 -2.364 1.00 94.88 570 ASP A O 1
ATOM 4561 N N . ALA A 1 571 ? -22.364 25.827 -4.441 1.00 95.88 571 ALA A N 1
ATOM 4562 C CA . ALA A 1 571 ? -23.590 25.117 -4.068 1.00 95.88 571 ALA A CA 1
ATOM 4563 C C . ALA A 1 571 ? -23.303 23.707 -3.518 1.00 95.88 571 ALA A C 1
ATOM 4565 O O . ALA A 1 571 ? -23.854 23.335 -2.484 1.00 95.88 571 ALA A O 1
ATOM 4566 N N . ASP A 1 572 ? -22.392 22.971 -4.160 1.00 96.38 572 ASP A N 1
ATOM 4567 C CA . ASP A 1 572 ? -22.011 21.614 -3.760 1.00 96.38 572 ASP A CA 1
ATOM 4568 C C . ASP A 1 572 ? -21.144 21.648 -2.487 1.00 96.38 572 ASP A C 1
ATOM 4570 O O . ASP A 1 572 ? -21.256 20.773 -1.628 1.00 96.38 572 ASP A O 1
ATOM 4574 N N . LEU A 1 573 ? -20.310 22.684 -2.316 1.00 97.44 573 LEU A N 1
ATOM 4575 C CA . LEU A 1 573 ? -19.531 22.895 -1.085 1.00 97.44 573 LEU A CA 1
ATOM 4576 C C . LEU A 1 573 ? -20.448 23.172 0.116 1.00 97.44 573 LEU A C 1
ATOM 4578 O O . LEU A 1 573 ? -20.250 22.613 1.195 1.00 97.44 573 LEU A O 1
ATOM 4582 N N . LYS A 1 574 ? -21.499 23.972 -0.082 1.00 96.88 574 LYS A N 1
ATOM 4583 C CA . LYS A 1 574 ? -22.523 24.222 0.938 1.00 96.88 574 LYS A CA 1
ATOM 4584 C C . LYS A 1 574 ? -23.328 22.974 1.276 1.00 96.88 574 LYS A C 1
ATOM 4586 O O . LYS A 1 574 ? -23.578 22.690 2.449 1.00 96.88 574 LYS A O 1
ATOM 4591 N N . GLU A 1 575 ? -23.706 22.204 0.261 1.00 97.75 575 GLU A N 1
ATOM 4592 C CA . GLU A 1 575 ? -24.362 20.912 0.457 1.00 97.75 575 GLU A CA 1
ATOM 4593 C C . GLU A 1 575 ? -23.461 19.932 1.221 1.00 97.75 575 GLU A C 1
ATOM 4595 O O . GLU A 1 575 ? -23.937 19.217 2.099 1.00 97.75 575 GLU A O 1
ATOM 4600 N N . SER A 1 576 ? -22.147 19.974 0.993 1.00 98.06 576 SER A N 1
ATOM 4601 C CA . SER A 1 576 ? -21.163 19.149 1.701 1.00 98.06 576 SER A CA 1
ATOM 4602 C C . SER A 1 576 ? -21.105 19.446 3.206 1.00 98.06 576 SER A C 1
ATOM 4604 O O . SER A 1 576 ? -21.053 18.519 4.016 1.00 98.06 576 SER A O 1
ATOM 4606 N N . VAL A 1 577 ? -21.206 20.717 3.619 1.00 98.19 577 VAL A N 1
ATOM 4607 C CA . VAL A 1 577 ? -21.308 21.082 5.049 1.00 98.19 577 VAL A CA 1
ATOM 4608 C C . VAL A 1 577 ? -22.588 20.515 5.675 1.00 98.19 577 VAL A C 1
ATOM 4610 O O . VAL A 1 577 ? -22.561 19.980 6.789 1.00 98.19 577 VAL A O 1
ATOM 4613 N N . ALA A 1 578 ? -23.712 20.590 4.955 1.00 97.81 578 ALA A N 1
ATOM 4614 C CA . ALA A 1 578 ? -24.975 20.009 5.406 1.00 97.81 578 ALA A CA 1
ATOM 4615 C C . ALA A 1 578 ? -24.895 18.476 5.503 1.00 97.81 578 ALA A C 1
ATOM 4617 O O . ALA A 1 578 ? -25.350 17.908 6.497 1.00 97.81 578 ALA A O 1
ATOM 4618 N N . ALA A 1 579 ? -24.262 17.824 4.525 1.00 98.38 579 ALA A N 1
ATOM 4619 C CA . ALA A 1 579 ? -24.045 16.382 4.490 1.00 98.38 579 ALA A CA 1
ATOM 4620 C C . ALA A 1 579 ? -23.181 15.904 5.668 1.00 98.38 579 ALA A C 1
ATOM 4622 O O . ALA A 1 579 ? -23.563 14.963 6.360 1.00 98.38 579 ALA A O 1
ATOM 4623 N N . PHE A 1 580 ? -22.086 16.606 5.986 1.00 98.62 580 PHE A N 1
ATOM 4624 C CA . PHE A 1 580 ? -21.276 16.316 7.177 1.00 98.62 580 PHE A CA 1
ATOM 4625 C C . PHE A 1 580 ? -22.092 16.407 8.469 1.00 98.62 580 PHE A C 1
ATOM 4627 O O . PHE A 1 580 ? -22.040 15.514 9.316 1.00 98.62 580 PHE A O 1
ATOM 4634 N N . SER A 1 581 ? -22.874 17.479 8.621 1.00 98.25 581 SER A N 1
ATOM 4635 C CA . SER A 1 581 ? -23.730 17.675 9.793 1.00 98.25 581 SER A CA 1
ATOM 4636 C C . SER A 1 581 ? -24.787 16.570 9.926 1.00 98.25 581 SER A C 1
ATOM 4638 O O . SER A 1 581 ? -25.018 16.050 11.025 1.00 98.25 581 SER A O 1
ATOM 4640 N N . ALA A 1 582 ? -25.401 16.179 8.805 1.00 98.19 582 ALA A N 1
ATOM 4641 C CA . ALA A 1 582 ? -26.381 15.103 8.744 1.00 98.19 582 ALA A CA 1
ATOM 4642 C C . ALA A 1 582 ? -25.760 13.756 9.133 1.00 98.19 582 ALA A C 1
ATOM 4644 O O . ALA A 1 582 ? -26.270 13.116 10.052 1.00 98.19 582 ALA A O 1
ATOM 4645 N N . GLY A 1 583 ? -24.629 13.381 8.528 1.00 97.81 583 GLY A N 1
ATOM 4646 C CA . GLY A 1 583 ? -23.917 12.145 8.858 1.00 97.81 583 GLY A CA 1
ATOM 4647 C C . GLY A 1 583 ? -23.527 12.094 10.336 1.00 97.81 583 GLY A C 1
ATOM 4648 O O . GLY A 1 583 ? -23.915 11.179 11.063 1.00 97.81 583 GLY A O 1
ATOM 4649 N N . LEU A 1 584 ? -22.859 13.137 10.839 1.00 98.12 584 LEU A N 1
ATOM 4650 C CA . LEU A 1 584 ? -22.442 13.214 12.243 1.00 98.12 584 LEU A CA 1
ATOM 4651 C C . LEU A 1 584 ? -23.605 12.983 13.218 1.00 98.12 584 LEU A C 1
ATOM 4653 O O . LEU A 1 584 ? -23.488 12.219 14.178 1.00 98.12 584 LEU A O 1
ATOM 4657 N N . THR A 1 585 ? -24.735 13.650 12.984 1.00 98.06 585 THR A N 1
ATOM 4658 C CA . THR A 1 585 ? -25.890 13.543 13.882 1.00 98.06 585 THR A CA 1
ATOM 4659 C C . THR A 1 585 ? -26.648 12.234 13.735 1.00 98.06 585 THR A C 1
ATOM 4661 O O . THR A 1 585 ? -27.050 11.665 14.753 1.00 98.06 585 THR A O 1
ATOM 4664 N N . ALA A 1 586 ? -26.802 11.722 12.513 1.00 97.69 586 ALA A N 1
ATOM 4665 C CA . ALA A 1 586 ? -27.406 10.418 12.265 1.00 97.69 586 ALA A CA 1
ATOM 4666 C C . ALA A 1 586 ? -26.648 9.312 13.010 1.00 97.69 586 ALA A C 1
ATOM 4668 O O . ALA A 1 586 ? -27.262 8.465 13.664 1.00 97.69 586 ALA A O 1
ATOM 4669 N N . GLU A 1 587 ? -25.319 9.372 12.999 1.00 97.25 587 GLU A N 1
ATOM 4670 C CA . GLU A 1 587 ? -24.482 8.356 13.623 1.00 97.25 587 GLU A CA 1
ATOM 4671 C C . GLU A 1 587 ? -24.493 8.425 15.158 1.00 97.25 587 GLU A C 1
ATOM 4673 O O . GLU A 1 587 ? -24.597 7.398 15.832 1.00 97.25 587 GLU A O 1
ATOM 4678 N N . ILE A 1 588 ? -24.510 9.629 15.741 1.00 97.44 588 ILE A N 1
ATOM 4679 C CA . ILE A 1 588 ? -24.726 9.796 17.190 1.00 97.44 588 ILE A CA 1
ATOM 4680 C C . ILE A 1 588 ? -26.087 9.222 17.605 1.00 97.44 588 ILE A C 1
ATOM 4682 O O . ILE A 1 588 ? -26.165 8.473 18.582 1.00 97.44 588 ILE A O 1
ATOM 4686 N N . LEU A 1 589 ? -27.156 9.525 16.861 1.00 97.75 589 LEU A N 1
ATOM 4687 C CA . LEU A 1 589 ? -28.495 8.996 17.145 1.00 97.75 589 LEU A CA 1
ATOM 4688 C C . LEU A 1 589 ? -28.536 7.470 17.040 1.00 97.75 589 LEU A C 1
ATOM 4690 O O . LEU A 1 589 ? -29.152 6.812 17.885 1.00 97.75 589 LEU A O 1
ATOM 4694 N N . ARG A 1 590 ? -27.851 6.896 16.044 1.00 97.25 590 ARG A N 1
ATOM 4695 C CA . ARG A 1 590 ? -27.714 5.445 15.893 1.00 97.25 590 ARG A CA 1
ATOM 4696 C C . ARG A 1 590 ? -27.037 4.836 17.121 1.00 97.25 590 ARG A C 1
ATOM 4698 O O . ARG A 1 590 ? -27.590 3.915 17.719 1.00 97.25 590 ARG A O 1
ATOM 4705 N N . MET A 1 591 ? -25.894 5.372 17.551 1.00 96.75 591 MET A N 1
ATOM 4706 C CA . MET A 1 591 ? -25.189 4.892 18.747 1.00 96.75 591 MET A CA 1
ATOM 4707 C C . MET A 1 591 ? -26.023 5.055 20.028 1.00 96.75 591 MET A C 1
ATOM 4709 O O . MET A 1 591 ? -26.046 4.148 20.861 1.00 96.75 591 MET A O 1
ATOM 4713 N N . GLN A 1 592 ? -26.773 6.151 20.182 1.00 97.00 592 GLN A N 1
ATOM 4714 C CA . GLN A 1 592 ? -27.714 6.320 21.298 1.00 97.00 592 GLN A CA 1
ATOM 4715 C C . GLN A 1 592 ? -28.821 5.255 21.283 1.00 97.00 592 GLN A C 1
ATOM 4717 O O . GLN A 1 592 ? -29.207 4.748 22.337 1.00 97.00 592 GLN A O 1
ATOM 4722 N N . ALA A 1 593 ? -29.330 4.880 20.107 1.00 96.88 593 ALA A N 1
ATOM 4723 C CA . ALA A 1 593 ? -30.299 3.793 19.983 1.00 96.88 593 ALA A CA 1
ATOM 4724 C C . ALA A 1 593 ? -29.690 2.437 20.384 1.00 96.88 593 ALA A C 1
ATOM 4726 O O . ALA A 1 593 ? -30.332 1.666 21.103 1.00 96.88 593 ALA A O 1
ATOM 4727 N N . VAL A 1 594 ? -28.437 2.167 20.001 1.00 96.31 594 VAL A N 1
ATOM 4728 C CA . VAL A 1 594 ? -27.689 0.973 20.439 1.00 96.31 594 VAL A CA 1
ATOM 4729 C C . VAL A 1 594 ? -27.521 0.961 21.963 1.00 96.31 594 VAL A C 1
ATOM 4731 O O . VAL A 1 594 ? -27.778 -0.062 22.593 1.00 96.31 594 VAL A O 1
ATOM 4734 N N . LEU A 1 595 ? -27.170 2.096 22.576 1.00 95.50 595 LEU A N 1
ATOM 4735 C CA . LEU A 1 595 ? -27.038 2.225 24.033 1.00 95.50 595 LEU A CA 1
ATOM 4736 C C . LEU A 1 595 ? -28.355 1.955 24.779 1.00 95.50 595 LEU A C 1
ATOM 4738 O O . LEU A 1 595 ? -28.341 1.359 25.850 1.00 95.50 595 LEU A O 1
ATOM 4742 N N . ARG A 1 596 ? -29.501 2.369 24.223 1.00 94.69 596 ARG A N 1
ATOM 4743 C CA . ARG A 1 596 ? -30.822 2.129 24.837 1.00 94.69 596 ARG A CA 1
ATOM 4744 C C . ARG A 1 596 ? -31.294 0.682 24.710 1.00 94.69 596 ARG A C 1
ATOM 4746 O O . ARG A 1 596 ? -32.083 0.228 25.534 1.00 94.69 596 ARG A O 1
ATOM 4753 N N . THR A 1 597 ? -30.872 -0.012 23.656 1.00 92.44 597 THR A N 1
ATOM 4754 C CA . THR A 1 597 ? -31.343 -1.369 23.331 1.00 92.44 597 THR A CA 1
ATOM 4755 C C . THR A 1 597 ? -30.445 -2.463 23.899 1.00 92.44 597 THR A C 1
ATOM 4757 O O . THR A 1 597 ? -30.941 -3.533 24.243 1.00 92.44 597 THR A O 1
ATOM 4760 N N . ASN A 1 598 ? -29.147 -2.193 24.052 1.00 91.75 598 ASN A N 1
ATOM 4761 C CA . ASN A 1 598 ? -28.162 -3.147 24.551 1.00 91.75 598 ASN A CA 1
ATOM 4762 C C . ASN A 1 598 ? -27.659 -2.768 25.946 1.00 91.75 598 ASN A C 1
ATOM 4764 O O . ASN A 1 598 ? -27.514 -1.597 26.286 1.00 91.75 598 ASN A O 1
ATOM 4768 N N . ASN A 1 599 ? -27.295 -3.767 26.753 1.00 92.25 599 ASN A N 1
ATOM 4769 C CA . ASN A 1 599 ? -26.718 -3.542 28.081 1.00 92.25 599 ASN A CA 1
ATOM 4770 C C . ASN A 1 599 ? -25.218 -3.192 28.007 1.00 92.25 599 ASN A C 1
ATOM 4772 O O . ASN A 1 599 ? -24.369 -3.891 28.562 1.00 92.25 599 ASN A O 1
ATOM 4776 N N . LEU A 1 600 ? -24.885 -2.101 27.314 1.00 94.56 600 LEU A N 1
ATOM 4777 C CA . LEU A 1 600 ? -23.499 -1.681 27.081 1.00 94.56 600 LEU A CA 1
ATOM 4778 C C . LEU A 1 600 ? -22.746 -1.358 28.378 1.00 94.56 600 LEU A C 1
ATOM 4780 O O . LEU A 1 600 ? -21.544 -1.599 28.479 1.00 94.56 600 LEU A O 1
ATOM 4784 N N . ARG A 1 601 ? -23.450 -0.887 29.413 1.00 94.50 601 ARG A N 1
ATOM 4785 C CA . ARG A 1 601 ? -22.865 -0.590 30.733 1.00 94.50 601 ARG A CA 1
ATOM 4786 C C . ARG A 1 601 ? -22.337 -1.842 31.460 1.00 94.50 601 ARG A C 1
ATOM 4788 O O . ARG A 1 601 ? -21.618 -1.711 32.447 1.00 94.50 601 ARG A O 1
ATOM 4795 N N . ALA A 1 602 ? -22.668 -3.052 31.000 1.00 94.31 602 ALA A N 1
ATOM 4796 C CA . ALA A 1 602 ? -22.141 -4.299 31.559 1.00 94.31 602 ALA A CA 1
ATOM 4797 C C . ALA A 1 602 ? -20.827 -4.781 30.911 1.00 94.31 602 ALA A C 1
ATOM 4799 O O . ALA A 1 602 ? -20.151 -5.602 31.527 1.00 94.31 602 ALA A O 1
ATOM 4800 N N . LEU A 1 603 ? -20.450 -4.261 29.733 1.00 91.44 603 LEU A N 1
ATOM 4801 C CA . LEU A 1 603 ? -19.400 -4.818 28.860 1.00 91.44 603 LEU A CA 1
ATOM 4802 C C . LEU A 1 603 ? -18.031 -5.009 29.544 1.00 91.44 603 LEU A C 1
ATOM 4804 O O . LEU A 1 603 ? -17.336 -5.971 29.255 1.00 91.44 603 LEU A O 1
ATOM 4808 N N . PHE A 1 604 ? -17.679 -4.166 30.520 1.00 94.81 604 PHE A N 1
ATOM 4809 C CA . PHE A 1 604 ? -16.410 -4.263 31.261 1.00 94.81 604 PHE A CA 1
ATOM 4810 C C . PHE A 1 604 ? -16.586 -4.314 32.777 1.00 94.81 604 PHE A C 1
ATOM 4812 O O . PHE A 1 604 ? -15.700 -3.893 33.516 1.00 94.81 604 PHE A O 1
ATOM 4819 N N . ARG A 1 605 ? -17.736 -4.786 33.272 1.00 91.81 605 ARG A N 1
ATOM 4820 C CA . ARG A 1 605 ? -18.045 -4.775 34.715 1.00 91.81 605 ARG A CA 1
ATOM 4821 C C . ARG A 1 605 ? -17.003 -5.512 35.567 1.00 91.81 605 ARG A C 1
ATOM 4823 O O . ARG A 1 605 ? -16.738 -5.084 36.687 1.00 91.81 605 ARG A O 1
ATOM 4830 N N . GLU A 1 606 ? -16.420 -6.570 35.010 1.00 90.81 606 GLU A N 1
ATOM 4831 C CA . GLU A 1 606 ? -15.414 -7.423 35.657 1.00 90.81 606 GLU A CA 1
ATOM 4832 C C . GLU A 1 606 ? -13.985 -6.844 35.600 1.00 90.81 606 GLU A C 1
ATOM 4834 O O . GLU A 1 606 ? -13.055 -7.419 36.164 1.00 90.81 606 GLU A O 1
ATOM 4839 N N . ARG A 1 607 ? -13.772 -5.718 34.905 1.00 90.00 607 ARG A N 1
ATOM 4840 C CA . ARG A 1 607 ? -12.472 -5.030 34.854 1.00 90.00 607 ARG A CA 1
ATOM 4841 C C . ARG A 1 607 ? -12.255 -4.170 36.103 1.00 90.00 607 ARG A C 1
ATOM 4843 O O . ARG A 1 607 ? -13.177 -3.930 36.873 1.00 90.00 607 ARG A O 1
ATOM 4850 N N . SER A 1 608 ? -11.026 -3.680 36.295 1.00 86.88 608 SER A N 1
ATOM 4851 C CA . SER A 1 608 ? -10.682 -2.787 37.412 1.00 86.88 608 SER A CA 1
ATOM 4852 C C . SER A 1 608 ? -11.525 -1.503 37.409 1.00 86.88 608 SER A C 1
ATOM 4854 O O . SER A 1 608 ? -11.726 -0.881 36.363 1.00 86.88 608 SER A O 1
ATOM 4856 N N . HIS A 1 609 ? -11.973 -1.092 38.601 1.00 88.81 609 HIS A N 1
ATOM 4857 C CA . HIS A 1 609 ? -12.751 0.134 38.852 1.00 88.81 609 HIS A CA 1
ATOM 4858 C C . HIS A 1 609 ? -11.858 1.322 39.238 1.00 88.81 609 HIS A C 1
ATOM 4860 O O . HIS A 1 609 ? -12.342 2.341 39.730 1.00 88.81 609 HIS A O 1
ATOM 4866 N N . GLU A 1 610 ? -10.545 1.197 39.050 1.00 89.94 610 GLU A N 1
ATOM 4867 C CA . GLU A 1 610 ? -9.613 2.285 39.321 1.00 89.94 610 GLU A CA 1
ATOM 4868 C C . GLU A 1 610 ? -9.904 3.518 38.441 1.00 89.94 610 GLU A C 1
ATOM 4870 O O . GLU A 1 610 ? -10.276 3.375 37.267 1.00 89.94 610 GLU A O 1
ATOM 4875 N N . PRO A 1 611 ? -9.731 4.744 38.973 1.00 86.12 611 PRO A N 1
ATOM 4876 C CA . PRO A 1 611 ? -9.865 5.957 38.179 1.00 86.12 611 PRO A CA 1
ATOM 4877 C C . PRO A 1 611 ? -8.929 5.935 36.969 1.00 86.12 611 PRO A C 1
ATOM 4879 O O . PRO A 1 611 ? -7.722 5.756 37.106 1.00 86.12 611 PRO A O 1
ATOM 4882 N N . GLY A 1 612 ? -9.487 6.124 35.774 1.00 83.69 612 GLY A N 1
ATOM 4883 C CA . GLY A 1 612 ? -8.723 6.069 34.530 1.00 83.69 612 GLY A CA 1
ATOM 4884 C C . GLY A 1 612 ? -8.468 4.652 34.004 1.00 83.69 612 GLY A C 1
ATOM 4885 O O . GLY A 1 612 ? -7.839 4.532 32.954 1.00 83.69 612 GLY A O 1
ATOM 4886 N N . GLY A 1 613 ? -8.976 3.602 34.659 1.00 88.94 613 GLY A N 1
ATOM 4887 C CA . GLY A 1 613 ? -9.038 2.241 34.119 1.00 88.94 613 GLY A CA 1
ATOM 4888 C C . GLY A 1 613 ? -10.146 2.074 33.069 1.00 88.94 613 GLY A C 1
ATOM 4889 O O . GLY A 1 613 ? -11.044 2.916 32.963 1.00 88.94 613 GLY A O 1
ATOM 4890 N N . ILE A 1 614 ? -10.110 0.975 32.303 1.00 91.94 614 ILE A N 1
ATOM 4891 C CA . ILE A 1 614 ? -11.002 0.732 31.149 1.00 91.94 614 ILE A CA 1
ATOM 4892 C C . ILE A 1 614 ? -12.493 0.883 31.486 1.00 91.94 614 ILE A C 1
ATOM 4894 O O . ILE A 1 614 ? -13.218 1.533 30.735 1.00 91.94 614 ILE A O 1
ATOM 4898 N N . TRP A 1 615 ? -12.942 0.366 32.637 1.00 93.69 615 TRP A N 1
ATOM 4899 C CA . TRP A 1 615 ? -14.341 0.470 33.058 1.00 93.69 615 TRP A CA 1
ATOM 4900 C C . TRP A 1 615 ? -14.760 1.929 33.271 1.00 93.69 615 TRP A C 1
ATOM 4902 O O . TRP A 1 615 ? -15.772 2.365 32.726 1.00 93.69 615 TRP A O 1
ATOM 4912 N N . SER A 1 616 ? -13.955 2.707 34.004 1.00 93.06 616 SER A N 1
ATOM 4913 C CA . SER A 1 616 ? -14.263 4.115 34.292 1.00 93.06 616 SER A CA 1
ATOM 4914 C C . SER A 1 616 ? -14.317 4.966 33.018 1.00 93.06 616 SER A C 1
ATOM 4916 O O . SER A 1 616 ? -15.237 5.766 32.850 1.00 93.06 616 SER A O 1
ATOM 4918 N N . ARG A 1 617 ? -13.384 4.739 32.081 1.00 94.62 617 ARG A N 1
ATOM 4919 C CA . ARG A 1 617 ? -13.358 5.423 30.781 1.00 94.62 617 ARG A CA 1
ATOM 4920 C C . ARG A 1 617 ? -14.565 5.046 29.930 1.00 94.62 617 ARG A C 1
ATOM 4922 O O . ARG A 1 617 ? -15.188 5.918 29.335 1.00 94.62 617 ARG A O 1
ATOM 4929 N N . TRP A 1 618 ? -14.915 3.760 29.900 1.00 95.56 618 TRP A N 1
ATOM 4930 C CA . TRP A 1 618 ? -16.080 3.268 29.169 1.00 95.56 618 TRP A CA 1
ATOM 4931 C C . TRP A 1 618 ? -17.377 3.903 29.666 1.00 95.56 618 TRP A C 1
ATOM 4933 O O . TRP A 1 618 ? -18.149 4.428 28.868 1.00 95.56 618 TRP A O 1
ATOM 4943 N N . MET A 1 619 ? -17.580 3.930 30.984 1.00 95.69 619 MET A N 1
ATOM 4944 C CA . MET A 1 619 ? -18.758 4.550 31.587 1.00 95.69 619 MET A CA 1
ATOM 4945 C C . MET A 1 619 ? -18.854 6.041 31.253 1.00 95.69 619 MET A C 1
ATOM 4947 O O . MET A 1 619 ? -19.913 6.488 30.821 1.00 95.69 619 MET A O 1
ATOM 4951 N N . ALA A 1 620 ? -17.746 6.781 31.353 1.00 95.00 620 ALA A N 1
ATOM 4952 C CA . ALA A 1 620 ? -17.715 8.203 31.019 1.00 95.00 620 ALA A CA 1
ATOM 4953 C C . ALA A 1 620 ? -18.068 8.478 29.544 1.00 95.00 620 ALA A C 1
ATOM 4955 O O . ALA A 1 620 ? -18.784 9.431 29.242 1.00 95.00 620 ALA A O 1
ATOM 4956 N N . MET A 1 621 ? -17.639 7.621 28.613 1.00 95.12 621 MET A N 1
ATOM 4957 C CA . MET A 1 621 ? -18.005 7.760 27.198 1.00 95.12 621 MET A CA 1
ATOM 4958 C C . MET A 1 621 ? -19.464 7.399 26.917 1.00 95.12 621 MET A C 1
ATOM 4960 O O . MET A 1 621 ? -20.091 8.033 26.071 1.00 95.12 621 MET A O 1
ATOM 4964 N N . LEU A 1 622 ? -20.026 6.413 27.622 1.00 96.19 622 LEU A N 1
ATOM 4965 C CA . LEU A 1 622 ? -21.459 6.131 27.529 1.00 96.19 622 LEU A CA 1
ATOM 4966 C C . LEU A 1 622 ? -22.288 7.305 28.062 1.00 96.19 622 LEU A C 1
ATOM 4968 O O . LEU A 1 622 ? -23.278 7.672 27.436 1.00 96.19 622 LEU A O 1
ATOM 4972 N N . ASP A 1 623 ? -21.850 7.936 29.153 1.00 95.62 623 ASP A N 1
ATOM 4973 C CA . ASP A 1 623 ? -22.487 9.142 29.690 1.00 95.62 623 ASP A CA 1
ATOM 4974 C C . ASP A 1 623 ? -22.358 10.326 28.712 1.00 95.62 623 ASP A C 1
ATOM 4976 O O . ASP A 1 623 ? -23.328 11.050 28.481 1.00 95.62 623 ASP A O 1
ATOM 4980 N N . ARG A 1 624 ? -21.196 10.488 28.059 1.00 95.38 624 ARG A N 1
ATOM 4981 C CA . ARG A 1 624 ? -20.990 11.458 26.966 1.00 95.38 624 ARG A CA 1
ATOM 4982 C C . ARG A 1 624 ? -21.957 11.213 25.807 1.00 95.38 624 ARG A C 1
ATOM 4984 O O . ARG A 1 624 ? -22.544 12.168 25.303 1.00 95.38 624 ARG A O 1
ATOM 4991 N N . LEU A 1 625 ? -22.105 9.962 25.370 1.00 96.19 625 LEU A N 1
ATOM 4992 C CA . LEU A 1 625 ? -23.003 9.579 24.281 1.00 96.19 625 LEU A CA 1
ATOM 4993 C C . LEU A 1 625 ? -24.469 9.838 24.647 1.00 96.19 625 LEU A C 1
ATOM 4995 O O . LEU A 1 625 ? -25.219 10.387 23.841 1.00 96.19 625 LEU A O 1
ATOM 4999 N N . GLU A 1 626 ? -24.877 9.471 25.859 1.00 95.44 626 GLU A N 1
ATOM 5000 C CA . GLU A 1 626 ? -26.233 9.689 26.366 1.00 95.44 626 GLU A CA 1
ATOM 5001 C C . GLU A 1 626 ? -26.561 11.183 26.506 1.00 95.44 626 GLU A C 1
ATOM 5003 O O . GLU A 1 626 ? -27.657 11.609 26.145 1.00 95.44 626 GLU A O 1
ATOM 5008 N N . GLY A 1 627 ? -25.596 11.988 26.961 1.00 93.81 627 GLY A N 1
ATOM 5009 C CA . GLY A 1 627 ? -25.727 13.438 27.113 1.00 93.81 627 GLY A CA 1
ATOM 5010 C C . GLY A 1 627 ? -25.545 14.255 25.827 1.00 93.81 627 GLY A C 1
ATOM 5011 O O . GLY A 1 627 ? -25.669 15.481 25.870 1.00 93.81 627 GLY A O 1
ATOM 5012 N N . ALA A 1 628 ? -25.234 13.618 24.694 1.00 94.62 628 ALA A N 1
ATOM 5013 C CA . ALA A 1 628 ? -25.012 14.298 23.422 1.00 94.62 628 ALA A CA 1
ATOM 5014 C C . ALA A 1 628 ? -26.311 14.907 22.863 1.00 94.62 628 ALA A C 1
ATOM 5016 O O . ALA A 1 628 ? -27.270 14.197 22.555 1.00 94.62 628 ALA A O 1
ATOM 5017 N N . ASP A 1 629 ? -26.315 16.229 22.681 1.00 95.44 629 ASP A N 1
ATOM 5018 C CA . ASP A 1 629 ? -27.437 16.987 22.123 1.00 95.44 629 ASP A CA 1
ATOM 5019 C C . ASP A 1 629 ? -27.177 17.305 20.645 1.00 95.44 629 ASP A C 1
ATOM 5021 O O . ASP A 1 629 ? -26.401 18.203 20.304 1.00 95.44 629 ASP A O 1
ATOM 5025 N N . VAL A 1 630 ? -27.830 16.550 19.760 1.00 95.81 630 VAL A N 1
ATOM 5026 C CA . VAL A 1 630 ? -27.645 16.673 18.307 1.00 95.81 630 VAL A CA 1
ATOM 5027 C C . VAL A 1 630 ? -28.070 18.032 17.758 1.00 95.81 630 VAL A C 1
ATOM 5029 O O . VAL A 1 630 ? -27.455 18.507 16.805 1.00 95.81 630 VAL A O 1
ATOM 5032 N N . GLN A 1 631 ? -29.049 18.699 18.377 1.00 95.69 631 GLN A N 1
ATOM 5033 C CA . GLN A 1 631 ? -29.488 20.021 17.934 1.00 95.69 631 GLN A CA 1
ATOM 5034 C C . GLN A 1 631 ? -28.403 21.062 18.218 1.00 95.69 631 GLN A C 1
ATOM 5036 O O . GLN A 1 631 ? -28.045 21.843 17.337 1.00 95.69 631 GLN A O 1
ATOM 5041 N N . LYS A 1 632 ? -27.802 21.016 19.415 1.00 95.25 632 LYS A N 1
ATOM 5042 C CA . LYS A 1 632 ? -26.666 21.888 19.757 1.00 95.25 632 LYS A CA 1
ATOM 5043 C C . LYS A 1 632 ? -25.463 21.658 18.850 1.00 95.25 632 LYS A C 1
ATOM 5045 O O . LYS A 1 632 ? -24.786 22.620 18.504 1.00 95.25 632 LYS A O 1
ATOM 5050 N N . ILE A 1 633 ? -25.199 20.410 18.463 1.00 96.00 633 ILE A N 1
ATOM 5051 C CA . ILE A 1 633 ? -24.113 20.077 17.532 1.00 96.00 633 ILE A CA 1
ATOM 5052 C C . ILE A 1 633 ? -24.384 20.692 16.152 1.00 96.00 633 ILE A C 1
ATOM 5054 O O . ILE A 1 633 ? -23.508 21.356 15.604 1.00 96.00 633 ILE A O 1
ATOM 5058 N N . GLN A 1 634 ? -25.597 20.543 15.609 1.00 95.81 634 GLN A N 1
ATOM 5059 C CA . GLN A 1 634 ? -25.968 21.158 14.328 1.00 95.81 634 GLN A CA 1
ATOM 5060 C C . GLN A 1 634 ? -25.857 22.681 14.368 1.00 95.81 634 GLN A C 1
ATOM 5062 O O . GLN A 1 634 ? -25.326 23.288 13.440 1.00 95.81 634 GLN A O 1
ATOM 5067 N N . ASP A 1 635 ? -26.336 23.304 15.443 1.00 95.06 635 ASP A N 1
ATOM 5068 C CA . ASP A 1 635 ? -26.289 24.757 15.578 1.00 95.06 635 ASP A CA 1
ATOM 5069 C C . ASP A 1 635 ? -24.852 25.266 15.741 1.00 95.06 635 ASP A C 1
ATOM 5071 O O . ASP A 1 635 ? -24.517 26.302 15.172 1.00 95.06 635 ASP A O 1
ATOM 5075 N N . ALA A 1 636 ? -23.976 24.506 16.409 1.00 95.12 636 ALA A N 1
ATOM 5076 C CA . ALA A 1 636 ? -22.548 24.810 16.482 1.00 95.12 636 ALA A CA 1
ATOM 5077 C C . ALA A 1 636 ? -21.860 24.759 15.105 1.00 95.12 636 ALA A C 1
ATOM 5079 O O . ALA A 1 636 ? -21.027 25.616 14.818 1.00 95.12 636 ALA A O 1
ATOM 5080 N N . ILE A 1 637 ? -22.227 23.809 14.236 1.00 95.94 637 ILE A N 1
ATOM 5081 C CA . ILE A 1 637 ? -21.683 23.715 12.867 1.00 95.94 637 ILE A CA 1
ATOM 5082 C C . ILE A 1 637 ? -22.100 24.930 12.031 1.00 95.94 637 ILE A C 1
ATOM 5084 O O . ILE A 1 637 ? -21.264 25.531 11.362 1.00 95.94 637 ILE A O 1
ATOM 5088 N N . LYS A 1 638 ? -23.372 25.345 12.113 1.00 93.44 638 LYS A N 1
ATOM 5089 C CA . LYS A 1 638 ? -23.913 26.492 11.355 1.00 93.44 638 LYS A CA 1
ATOM 5090 C C . LYS A 1 638 ? -23.267 27.835 11.698 1.00 93.44 638 LYS A C 1
ATOM 5092 O O . LYS A 1 638 ? -23.426 28.786 10.943 1.00 93.44 638 LYS A O 1
ATOM 5097 N N . VAL A 1 639 ? -22.610 27.948 12.850 1.00 94.62 639 VAL A N 1
ATOM 5098 C CA . VAL A 1 639 ? -21.945 29.186 13.293 1.00 94.62 639 VAL A CA 1
ATOM 5099 C C . VAL A 1 639 ? -20.427 29.028 13.388 1.00 94.62 639 VAL A C 1
ATOM 5101 O O . VAL A 1 639 ? -19.752 29.905 13.927 1.00 94.62 639 VAL A O 1
ATOM 5104 N N . ALA A 1 640 ? -19.880 27.915 12.890 1.00 95.12 640 ALA A N 1
ATOM 5105 C CA . ALA A 1 640 ? -18.457 27.624 12.959 1.00 95.12 640 ALA A CA 1
ATOM 5106 C C . ALA A 1 640 ? -17.654 28.626 12.104 1.00 95.12 640 ALA A C 1
ATOM 5108 O O . ALA A 1 640 ? -17.862 28.690 10.890 1.00 95.12 640 ALA A O 1
ATOM 5109 N N . PRO A 1 641 ? -16.704 29.385 12.689 1.00 93.12 641 PRO A N 1
ATOM 5110 C CA . PRO A 1 641 ? -15.967 30.411 11.949 1.00 93.12 641 PRO A CA 1
ATOM 5111 C C . PRO A 1 641 ? -15.189 29.873 10.741 1.00 93.12 641 PRO A C 1
ATOM 5113 O O . PRO A 1 641 ? -15.183 30.517 9.694 1.00 93.12 641 PRO A O 1
ATOM 5116 N N . CYS A 1 642 ? -14.597 28.680 10.868 1.00 93.44 642 CYS A N 1
ATOM 5117 C CA . CYS A 1 642 ? -13.846 28.006 9.803 1.00 93.44 642 CYS A CA 1
ATOM 5118 C C . CYS A 1 642 ? -14.702 27.570 8.604 1.00 93.44 642 CYS A C 1
ATOM 5120 O O . CYS A 1 642 ? -14.168 27.253 7.553 1.00 93.44 642 CYS A O 1
ATOM 5122 N N . LEU A 1 643 ? -16.032 27.547 8.736 1.00 94.44 643 LEU A N 1
ATOM 5123 C CA . LEU A 1 643 ? -16.934 27.166 7.646 1.00 94.44 643 LEU A CA 1
ATOM 5124 C C . LEU A 1 643 ? -17.747 28.345 7.103 1.00 94.44 643 LEU A C 1
ATOM 5126 O O . LEU A 1 643 ? -18.584 28.157 6.227 1.00 94.44 643 LEU A O 1
ATOM 5130 N N . SER A 1 644 ? -17.512 29.563 7.602 1.00 91.75 644 SER A N 1
ATOM 5131 C CA . SER A 1 644 ? -18.324 30.749 7.289 1.00 91.75 644 SER A CA 1
ATOM 5132 C C . SER A 1 644 ? -18.430 31.072 5.793 1.00 91.75 644 SER A C 1
ATOM 5134 O O . SER A 1 644 ? -19.449 31.599 5.355 1.00 91.75 644 SER A O 1
ATOM 5136 N N . GLU A 1 645 ? -17.420 30.721 5.000 1.00 91.88 645 GLU A N 1
ATOM 5137 C CA . GLU A 1 645 ? -17.387 30.921 3.545 1.00 91.88 645 GLU A CA 1
ATOM 5138 C C . GLU A 1 645 ? -18.075 29.815 2.724 1.00 91.88 645 GLU A C 1
ATOM 5140 O O . GLU A 1 645 ? -18.157 29.924 1.499 1.00 91.88 645 GLU A O 1
ATOM 5145 N N . PHE A 1 646 ? -18.535 28.749 3.383 1.00 91.44 646 PHE A N 1
ATOM 5146 C CA . PHE A 1 646 ? -19.197 27.596 2.769 1.00 91.44 646 PHE A CA 1
ATOM 5147 C C . PHE A 1 646 ? -20.662 27.450 3.227 1.00 91.44 646 PHE A C 1
ATOM 5149 O O . PHE A 1 646 ? -21.311 26.470 2.872 1.00 91.44 646 PHE A O 1
ATOM 5156 N N . LEU A 1 647 ? -21.188 28.385 4.032 1.00 85.44 647 LEU A N 1
ATOM 5157 C CA . LEU A 1 647 ? -22.503 28.290 4.690 1.00 85.44 647 LEU A CA 1
ATOM 5158 C C . LEU A 1 647 ? -23.660 29.003 3.981 1.00 85.44 647 LEU A C 1
ATOM 5160 O O . LEU A 1 647 ? -23.479 29.963 3.203 1.00 85.44 647 LEU A O 1
#

pLDDT: mean 86.78, std 10.3, range [38.56, 98.62]